Protein AF-0000000066101914 (afdb_homodimer)

pLDDT: mean 92.23, std 11.44, range [37.44, 98.88]

Structure (mmCIF, N/CA/C/O backbone):
data_AF-0000000066101914-model_v1
#
loop_
_entity.id
_entity.type
_entity.pdbx_description
1 polymer 'Aspartate carbamoyltransferase catalytic subunit'
#
loop_
_atom_site.group_PDB
_atom_site.id
_atom_site.type_symbol
_atom_site.label_atom_id
_atom_site.label_alt_id
_atom_site.label_comp_id
_atom_site.label_asym_id
_atom_site.label_entity_id
_atom_site.label_seq_id
_atom_site.pdbx_PDB_ins_code
_atom_site.Cartn_x
_atom_site.Cartn_y
_atom_site.Cartn_z
_atom_site.occupancy
_atom_site.B_iso_or_equiv
_atom_site.auth_seq_id
_atom_site.auth_comp_id
_atom_site.auth_asym_id
_atom_site.auth_atom_id
_atom_site.pdbx_PDB_model_num
ATOM 1 N N . MET A 1 1 ? 13.727 22.172 -11.461 1 53.06 1 MET A N 1
ATOM 2 C CA . MET A 1 1 ? 14.078 21.594 -10.16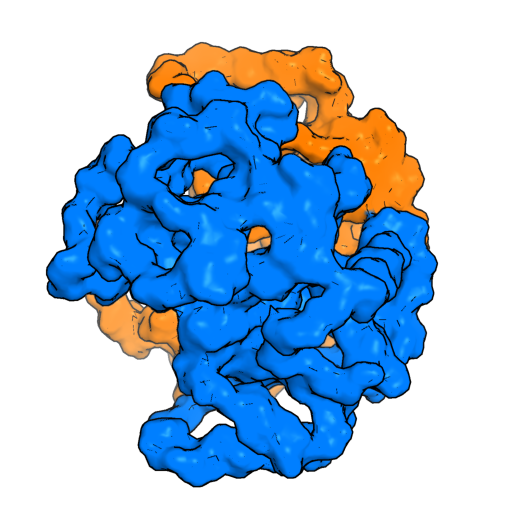4 1 53.06 1 MET A CA 1
ATOM 3 C C . MET A 1 1 ? 14.734 20.234 -10.328 1 53.06 1 MET A C 1
ATOM 5 O O . MET A 1 1 ? 14.188 19.359 -11 1 53.06 1 MET A O 1
ATOM 9 N N . ARG A 1 2 ? 16.062 20.125 -9.984 1 85.19 2 ARG A N 1
ATOM 10 C CA . ARG A 1 2 ? 16.75 18.891 -10.352 1 85.19 2 ARG A CA 1
ATOM 11 C C . ARG A 1 2 ? 16.609 17.828 -9.258 1 85.19 2 ARG A C 1
ATOM 13 O O . ARG A 1 2 ? 16.406 16.656 -9.547 1 85.19 2 ARG A O 1
ATOM 20 N N . HIS A 1 3 ? 16.562 18.375 -7.941 1 96.88 3 HIS A N 1
ATOM 21 C CA . HIS A 1 3 ? 16.438 17.453 -6.828 1 96.88 3 HIS A CA 1
ATOM 22 C C . HIS A 1 3 ? 15.258 17.828 -5.922 1 96.88 3 HIS A C 1
ATOM 24 O O . HIS A 1 3 ? 14.812 18.969 -5.93 1 96.88 3 HIS A O 1
ATOM 30 N N . LEU A 1 4 ? 14.672 16.922 -5.27 1 98.25 4 LEU A N 1
ATOM 31 C CA . LEU A 1 4 ? 13.805 17.156 -4.117 1 98.25 4 LEU A CA 1
ATOM 32 C C . LEU A 1 4 ? 14.414 16.562 -2.852 1 98.25 4 LEU A C 1
ATOM 34 O O . LEU A 1 4 ? 14.211 15.375 -2.555 1 98.25 4 LEU A O 1
ATOM 38 N N . LEU A 1 5 ? 15.07 17.391 -2.148 1 97.69 5 LEU A N 1
ATOM 39 C CA . LEU A 1 5 ? 15.836 16.922 -0.999 1 97.69 5 LEU A CA 1
ATOM 40 C C . LEU A 1 5 ? 15.117 17.25 0.305 1 97.69 5 LEU A C 1
ATOM 42 O O . LEU A 1 5 ? 15.344 16.594 1.328 1 97.69 5 LEU A O 1
ATOM 46 N N . GLY A 1 6 ? 14.297 18.234 0.291 1 96.88 6 GLY A N 1
ATOM 47 C CA . GLY A 1 6 ? 13.516 18.703 1.422 1 96.88 6 GLY A CA 1
ATOM 48 C C . GLY A 1 6 ? 12.484 19.75 1.037 1 96.88 6 GLY A C 1
ATOM 49 O O . GLY A 1 6 ? 12.438 20.188 -0.115 1 96.88 6 GLY A O 1
ATOM 50 N N . ILE A 1 7 ? 11.672 20.094 1.986 1 96.62 7 ILE A N 1
ATOM 51 C CA . ILE A 1 7 ? 10.625 21.062 1.719 1 96.62 7 ILE A CA 1
ATOM 52 C C . ILE A 1 7 ? 10.922 22.359 2.465 1 96.62 7 ILE A C 1
ATOM 54 O O . ILE A 1 7 ? 10.312 23.406 2.193 1 96.62 7 ILE A O 1
ATOM 58 N N . GLU A 1 8 ? 11.836 22.328 3.426 1 95.5 8 GLU A N 1
ATOM 59 C CA . GLU A 1 8 ? 12.195 23.516 4.188 1 95.5 8 GLU A CA 1
ATOM 60 C C . GLU A 1 8 ? 12.641 24.641 3.268 1 95.5 8 GLU A C 1
ATOM 62 O O . GLU A 1 8 ? 13.492 24.453 2.402 1 95.5 8 GLU A O 1
ATOM 67 N N . GLY A 1 9 ? 12.031 25.75 3.395 1 95.06 9 GLY A N 1
ATOM 68 C CA . GLY A 1 9 ? 12.438 26.922 2.637 1 95.06 9 GLY A CA 1
ATOM 69 C C . GLY A 1 9 ? 11.672 27.078 1.336 1 95.06 9 GLY A C 1
ATOM 70 O O . GLY A 1 9 ? 11.836 28.078 0.637 1 95.06 9 GLY A O 1
ATOM 71 N N . TRP A 1 10 ? 10.867 26.062 1.017 1 97.31 10 TRP A N 1
ATOM 72 C CA . TRP A 1 10 ? 10.07 26.219 -0.194 1 97.31 10 TRP A CA 1
ATOM 73 C C . TRP A 1 10 ? 9.055 27.344 -0.041 1 97.31 10 TRP A C 1
ATOM 75 O O . TRP A 1 10 ? 8.453 27.5 1.022 1 97.31 10 TRP A O 1
ATOM 85 N N . ARG A 1 11 ? 8.891 28.094 -1.118 1 97.62 11 ARG A N 1
ATOM 86 C CA . ARG A 1 11 ? 7.879 29.141 -1.157 1 97.62 11 ARG A CA 1
ATOM 87 C C . ARG A 1 11 ? 6.508 28.562 -1.497 1 97.62 11 ARG A C 1
ATOM 89 O O . ARG A 1 11 ? 6.406 27.516 -2.127 1 97.62 11 ARG A O 1
ATOM 96 N N . ARG A 1 12 ? 5.527 29.344 -1.066 1 98.06 12 ARG A N 1
ATOM 97 C CA . ARG A 1 12 ? 4.148 28.938 -1.314 1 98.06 12 ARG A CA 1
ATOM 98 C C . ARG A 1 12 ? 3.916 28.672 -2.797 1 98.06 12 ARG A C 1
ATOM 100 O O . ARG A 1 12 ? 3.305 27.656 -3.158 1 98.06 12 ARG A O 1
ATOM 107 N N . ASP A 1 13 ? 4.395 29.5 -3.662 1 97.94 13 ASP A N 1
ATOM 108 C CA . ASP A 1 13 ? 4.137 29.375 -5.094 1 97.94 13 ASP A CA 1
ATOM 109 C C . ASP A 1 13 ? 4.793 28.109 -5.656 1 97.94 13 ASP A C 1
ATOM 111 O O . ASP A 1 13 ? 4.258 27.484 -6.574 1 97.94 13 ASP A O 1
ATOM 115 N N . GLU A 1 14 ? 5.934 27.734 -5.168 1 97.38 14 GLU A N 1
ATOM 116 C CA . GLU A 1 14 ? 6.605 26.5 -5.582 1 97.38 14 GLU A CA 1
ATOM 117 C C . GLU A 1 14 ? 5.797 25.281 -5.191 1 97.38 14 GLU A C 1
ATOM 119 O O . GLU A 1 14 ? 5.617 24.359 -5.996 1 97.38 14 GLU A O 1
ATOM 124 N N . LEU A 1 15 ? 5.336 25.312 -3.957 1 98.38 15 LEU A N 1
ATOM 125 C CA . LEU A 1 15 ? 4.523 24.219 -3.457 1 98.38 15 LEU A CA 1
ATOM 126 C C . LEU A 1 15 ? 3.236 24.078 -4.266 1 98.38 15 LEU A C 1
ATOM 128 O O . LEU A 1 15 ? 2.895 22.984 -4.723 1 98.38 15 LEU A O 1
ATOM 132 N N . GLU A 1 16 ? 2.592 25.219 -4.461 1 98.25 16 GLU A N 1
ATOM 133 C CA . GLU A 1 16 ? 1.319 25.203 -5.176 1 98.25 16 GLU A CA 1
ATOM 134 C C . GLU A 1 16 ? 1.502 24.766 -6.621 1 98.25 16 GLU A C 1
ATOM 136 O O . GLU A 1 16 ? 0.658 24.047 -7.172 1 98.25 16 GLU A O 1
ATOM 141 N N . SER A 1 17 ? 2.58 25.156 -7.23 1 97.81 17 SER A N 1
ATOM 142 C CA . SER A 1 17 ? 2.855 24.75 -8.602 1 97.81 17 SER A CA 1
ATOM 143 C C . SER A 1 17 ? 2.986 23.234 -8.711 1 97.81 17 SER A C 1
ATOM 145 O O . SER A 1 17 ? 2.404 22.625 -9.609 1 97.81 17 SER A O 1
ATOM 147 N N . LEU A 1 18 ? 3.713 22.625 -7.816 1 98 18 LEU A N 1
ATOM 148 C CA . LEU A 1 18 ? 3.896 21.172 -7.828 1 98 18 LEU A CA 1
ATOM 149 C C . LEU A 1 18 ? 2.584 20.453 -7.52 1 98 18 LEU A C 1
ATOM 151 O O . LEU A 1 18 ? 2.25 19.469 -8.172 1 98 18 LEU A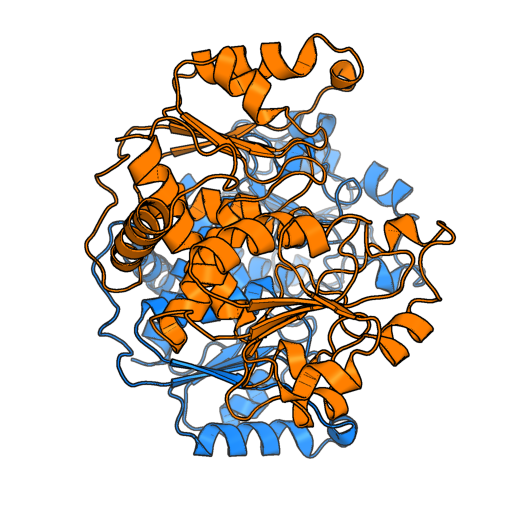 O 1
ATOM 155 N N . LEU A 1 19 ? 1.843 20.953 -6.531 1 98.38 19 LEU A N 1
ATOM 156 C CA . LEU A 1 19 ? 0.576 20.344 -6.148 1 98.38 19 LEU A CA 1
ATOM 157 C C . LEU A 1 19 ? -0.446 20.453 -7.273 1 98.38 19 LEU A C 1
ATOM 159 O O . LEU A 1 19 ? -1.253 19.547 -7.48 1 98.38 19 LEU A O 1
ATOM 163 N N . ASP A 1 20 ? -0.404 21.562 -8.008 1 97.75 20 ASP A N 1
ATOM 164 C CA . ASP A 1 20 ? -1.287 21.719 -9.164 1 97.75 20 ASP A CA 1
ATOM 165 C C . ASP A 1 20 ? -0.94 20.719 -10.258 1 97.75 20 ASP A C 1
ATOM 167 O O . ASP A 1 20 ? -1.831 20.188 -10.922 1 97.75 20 ASP A O 1
ATOM 171 N N . ARG A 1 21 ? 0.313 20.469 -10.438 1 97.31 21 ARG A N 1
ATOM 172 C CA . ARG A 1 21 ? 0.737 19.469 -11.398 1 97.31 21 ARG A CA 1
ATOM 173 C C . ARG A 1 21 ? 0.241 18.078 -11 1 97.31 21 ARG A C 1
ATOM 175 O O . ARG A 1 21 ? -0.096 17.266 -11.859 1 97.31 21 ARG A O 1
ATOM 182 N N . ALA A 1 22 ? 0.21 17.797 -9.711 1 98.5 22 ALA A N 1
ATOM 183 C CA . ALA A 1 22 ? -0.234 16.5 -9.203 1 98.5 22 ALA A CA 1
ATOM 184 C C . ALA A 1 22 ? -1.689 16.234 -9.586 1 98.5 22 ALA A C 1
ATOM 186 O O . ALA A 1 22 ? -2.088 15.078 -9.766 1 98.5 22 ALA A O 1
ATOM 187 N N . LYS A 1 23 ? -2.494 17.312 -9.781 1 97.12 23 LYS A N 1
ATOM 188 C CA . LYS A 1 23 ? -3.896 17.172 -10.164 1 97.12 23 LYS A CA 1
ATOM 189 C C . LYS A 1 23 ? -4.039 16.453 -11.5 1 97.12 23 LYS A C 1
ATOM 191 O O . LYS A 1 23 ? -4.961 15.664 -11.695 1 97.12 23 LYS A O 1
ATOM 196 N N . ALA A 1 24 ? -3.121 16.688 -12.336 1 95.81 24 ALA A N 1
ATOM 197 C CA . ALA A 1 24 ? -3.162 16.094 -13.664 1 95.81 24 ALA A CA 1
ATOM 198 C C . ALA A 1 24 ? -2.889 14.594 -13.609 1 95.81 24 ALA A C 1
ATOM 200 O O . ALA A 1 24 ? -3.146 13.867 -14.578 1 95.81 24 ALA A O 1
ATOM 201 N N . HIS A 1 25 ? -2.369 14.133 -12.492 1 97.5 25 HIS A N 1
ATOM 202 C CA . HIS A 1 25 ? -1.981 12.727 -12.383 1 97.5 25 HIS A CA 1
ATOM 203 C C . HIS A 1 25 ? -3.043 11.922 -11.648 1 97.5 25 HIS A C 1
ATOM 205 O O . HIS A 1 25 ? -2.844 10.734 -11.367 1 97.5 25 HIS A O 1
ATOM 211 N N . LEU A 1 26 ? -4.172 12.578 -11.328 1 96.56 26 LEU A N 1
ATOM 212 C CA . LEU A 1 26 ? -5.309 11.867 -10.75 1 96.56 26 LEU A CA 1
ATOM 213 C C . LEU A 1 26 ? -6.039 11.055 -11.812 1 96.56 26 LEU A C 1
ATOM 215 O O . LEU A 1 26 ? -5.875 11.297 -13.008 1 96.56 26 LEU A O 1
ATOM 219 N N . PRO A 1 27 ? -6.828 10.023 -11.359 1 93.06 27 PRO A N 1
ATOM 220 C CA . PRO A 1 27 ? -7.617 9.266 -12.336 1 93.06 27 PRO A CA 1
ATOM 221 C C . PRO A 1 27 ? -8.477 10.172 -13.219 1 93.06 27 PRO A C 1
ATOM 223 O O . PRO A 1 27 ? -9.086 11.125 -12.727 1 93.06 27 PRO A O 1
ATOM 226 N N . GLY A 1 28 ? -8.477 9.859 -14.484 1 91.94 28 GLY A N 1
ATOM 227 C CA . GLY A 1 28 ? -9.234 10.656 -15.438 1 91.94 28 GLY A CA 1
ATOM 228 C C . GLY A 1 28 ? -8.406 11.734 -16.109 1 91.94 28 GLY A C 1
ATOM 229 O O . GLY A 1 28 ? -8.883 12.422 -17.016 1 91.94 28 GLY A O 1
ATOM 230 N N . GLY A 1 29 ? -7.148 11.93 -15.609 1 93.62 29 GLY A N 1
ATOM 231 C CA . GLY A 1 29 ? -6.223 12.852 -16.25 1 93.62 29 GLY A CA 1
ATOM 232 C C . GLY A 1 29 ? -5.652 12.312 -17.547 1 93.62 29 GLY A C 1
ATOM 233 O O . GLY A 1 29 ? -6.004 11.211 -17.984 1 93.62 29 GLY A O 1
ATOM 234 N N . PRO A 1 30 ? -4.84 13.141 -18.188 1 94.56 30 PRO A N 1
ATOM 235 C CA . PRO A 1 30 ? -4.25 12.695 -19.453 1 94.56 30 PRO A CA 1
ATOM 236 C C . PRO A 1 30 ? -3.26 11.547 -19.266 1 94.56 30 PRO A C 1
ATOM 238 O O . PRO A 1 30 ? -2.721 11.359 -18.172 1 94.56 30 PRO A O 1
ATOM 241 N N . ASP A 1 31 ? -3.129 10.773 -20.328 1 94.88 31 ASP A N 1
ATOM 242 C CA . ASP A 1 31 ? -2.078 9.758 -20.312 1 94.88 31 ASP A CA 1
ATOM 243 C C . ASP A 1 31 ? -0.696 10.398 -20.234 1 94.88 31 ASP A C 1
ATOM 245 O O . ASP A 1 31 ? -0.361 11.273 -21.031 1 94.88 31 ASP A O 1
ATOM 249 N N . THR A 1 32 ? 0.081 9.992 -19.234 1 96.25 32 THR A N 1
ATOM 250 C CA . THR A 1 32 ? 1.388 10.602 -19.031 1 96.25 32 THR A CA 1
ATOM 251 C C . THR A 1 32 ? 2.5 9.57 -19.156 1 96.25 32 THR A C 1
ATOM 253 O O . THR A 1 32 ? 3.635 9.812 -18.75 1 96.25 32 THR A O 1
ATOM 256 N N . THR A 1 33 ? 2.248 8.328 -19.734 1 96.56 33 THR A N 1
ATOM 257 C CA . THR A 1 33 ? 3.213 7.238 -19.812 1 96.56 33 THR A CA 1
ATOM 258 C C . THR A 1 33 ? 4.359 7.586 -20.75 1 96.56 33 THR A C 1
ATOM 260 O O . THR A 1 33 ? 5.41 6.945 -20.734 1 96.56 33 THR A O 1
ATOM 263 N N . HIS A 1 34 ? 4.117 8.586 -21.578 1 97.38 34 HIS A N 1
ATOM 264 C CA . HIS A 1 34 ? 5.152 8.977 -22.531 1 97.38 34 HIS A CA 1
ATOM 265 C C . HIS A 1 34 ? 6.25 9.789 -21.859 1 97.38 34 HIS A C 1
ATOM 267 O O . HIS A 1 34 ? 7.355 9.914 -22.391 1 97.38 34 HIS A O 1
ATOM 273 N N . LEU A 1 35 ? 6.027 10.375 -20.688 1 97.5 35 LEU A N 1
ATOM 274 C CA . LEU A 1 35 ? 6.914 11.344 -20.047 1 97.5 35 LEU A CA 1
ATOM 275 C C . LEU A 1 35 ? 8.25 10.703 -19.688 1 97.5 35 LEU A C 1
ATOM 277 O O . LEU A 1 35 ? 9.297 11.336 -19.797 1 97.5 35 LEU A O 1
ATOM 281 N N . LEU A 1 36 ? 8.219 9.406 -19.25 1 98.06 36 LEU A N 1
ATOM 282 C CA . LEU A 1 36 ? 9.453 8.734 -18.859 1 98.06 36 LEU A CA 1
ATOM 283 C C . LEU A 1 36 ? 9.602 7.402 -19.594 1 98.06 36 LEU A C 1
ATOM 285 O O . LEU A 1 36 ? 10.211 6.469 -19.062 1 98.06 36 LEU A O 1
ATOM 289 N N . ARG A 1 37 ? 8.953 7.293 -20.75 1 97.31 37 ARG A N 1
ATOM 290 C CA . ARG A 1 37 ? 9.086 6.09 -21.562 1 97.31 37 ARG A CA 1
ATOM 291 C C . ARG A 1 37 ? 10.547 5.832 -21.922 1 97.31 37 ARG A C 1
ATOM 293 O O . ARG A 1 37 ? 11.234 6.734 -22.406 1 97.31 37 ARG A O 1
ATOM 300 N N . GLY A 1 38 ? 10.992 4.613 -21.672 1 96.56 38 GLY A N 1
ATOM 301 C CA . GLY A 1 38 ? 12.359 4.234 -22 1 96.56 38 GLY A CA 1
ATOM 302 C C . GLY A 1 38 ? 13.375 4.699 -20.984 1 96.56 38 GLY A C 1
ATOM 303 O O . GLY A 1 38 ? 14.578 4.477 -21.141 1 96.56 38 GLY A O 1
ATOM 304 N N . LYS A 1 39 ? 12.938 5.383 -19.906 1 97.69 39 LYS A N 1
ATOM 305 C CA . LYS A 1 39 ? 13.836 5.863 -18.859 1 97.69 39 LYS A CA 1
ATOM 306 C C . LYS A 1 39 ? 13.789 4.949 -17.641 1 97.69 39 LYS A C 1
ATOM 308 O O . LYS A 1 39 ? 12.906 4.102 -17.516 1 97.69 39 LYS A O 1
ATOM 313 N N . VAL A 1 40 ? 14.805 5.133 -16.781 1 96.81 40 VAL A N 1
ATOM 314 C CA . VAL A 1 40 ? 14.914 4.285 -15.609 1 96.81 40 VAL A CA 1
ATOM 315 C C . VAL A 1 40 ? 14.867 5.145 -14.344 1 96.81 40 VAL A C 1
ATOM 317 O O . VAL A 1 40 ? 15.508 6.195 -14.281 1 96.81 40 VAL A O 1
ATOM 320 N N . VAL A 1 41 ? 14.047 4.77 -13.422 1 97.19 41 VAL A N 1
ATOM 321 C CA . VAL A 1 41 ? 14.047 5.32 -12.07 1 97.19 41 VAL A CA 1
ATOM 322 C C . VAL A 1 41 ? 14.609 4.293 -11.094 1 97.19 41 VAL A C 1
ATOM 324 O O . VAL A 1 41 ? 14.188 3.137 -11.086 1 97.19 41 VAL A O 1
ATOM 327 N N . ALA A 1 42 ? 15.594 4.723 -10.281 1 95.56 42 ALA A N 1
ATOM 328 C CA . ALA A 1 42 ? 16.219 3.812 -9.328 1 95.56 42 ALA A CA 1
ATOM 329 C C . ALA A 1 42 ? 15.688 4.043 -7.914 1 95.56 42 ALA A C 1
ATOM 331 O O . ALA A 1 42 ? 15.75 5.16 -7.395 1 95.56 42 ALA A O 1
ATOM 332 N N . ASN A 1 43 ? 15.18 3.012 -7.367 1 93.56 43 ASN A N 1
ATOM 333 C CA . ASN A 1 43 ? 14.82 3.018 -5.953 1 93.56 43 ASN A CA 1
ATOM 334 C C . ASN A 1 43 ? 15.961 2.51 -5.082 1 93.56 43 ASN A C 1
ATOM 336 O O . ASN A 1 43 ? 16.375 1.357 -5.207 1 93.56 43 ASN A O 1
ATOM 340 N N . LEU A 1 44 ? 16.438 3.369 -4.234 1 91.62 44 LEU A N 1
ATOM 341 C CA . LEU A 1 44 ? 17.531 3.043 -3.33 1 91.62 44 LEU A CA 1
ATOM 342 C C . LEU A 1 44 ? 17.109 3.186 -1.876 1 91.62 44 LEU A C 1
ATOM 344 O O . LEU A 1 44 ? 17.25 4.254 -1.279 1 91.62 44 LEU A O 1
ATOM 348 N N . PHE A 1 45 ? 16.578 2.121 -1.291 1 90.69 45 PHE A N 1
ATOM 349 C CA . PHE A 1 45 ? 16.047 2.143 0.067 1 90.69 45 PHE A CA 1
ATOM 350 C C . PHE A 1 45 ? 16.953 1.353 1.011 1 90.69 45 PHE A C 1
ATOM 352 O O . PHE A 1 45 ? 17 0.123 0.945 1 90.69 45 PHE A O 1
ATOM 359 N N . PHE A 1 46 ? 17.594 2.111 1.958 1 87.06 46 PHE A N 1
ATOM 360 C CA . PHE A 1 46 ? 18.5 1.484 2.922 1 87.06 46 PHE A CA 1
ATOM 361 C C . PHE A 1 46 ? 17.75 1.102 4.191 1 87.06 46 PHE A C 1
ATOM 363 O O . PHE A 1 46 ? 18.312 0.465 5.086 1 87.06 46 PHE A O 1
ATOM 370 N N . GLU A 1 47 ? 16.531 1.521 4.258 1 85.25 47 GLU A N 1
ATOM 371 C CA . GLU A 1 47 ? 15.648 1.132 5.348 1 85.25 47 GLU A CA 1
ATOM 372 C C . GLU A 1 47 ? 14.281 0.697 4.816 1 85.25 47 GLU A C 1
ATOM 374 O O . GLU A 1 47 ? 13.914 1.031 3.689 1 85.25 47 GLU A O 1
ATOM 379 N N . ASP A 1 48 ? 13.625 -0.013 5.664 1 80.25 48 ASP A N 1
ATOM 380 C CA . ASP A 1 48 ? 12.344 -0.578 5.262 1 80.25 48 ASP A CA 1
ATOM 381 C C . ASP A 1 48 ? 11.281 0.514 5.105 1 80.25 48 ASP A C 1
ATOM 383 O O . ASP A 1 48 ? 11.141 1.374 5.977 1 80.25 48 ASP A O 1
ATOM 387 N N . SER A 1 49 ? 10.609 0.536 3.951 1 87.56 49 SER A N 1
ATOM 388 C CA . SER A 1 49 ? 9.445 1.361 3.648 1 87.56 49 SER A CA 1
ATOM 389 C C . SER A 1 49 ? 8.672 0.809 2.459 1 87.56 49 SER A C 1
ATOM 391 O O . SER A 1 49 ? 8.789 1.318 1.342 1 87.56 49 SER A O 1
ATOM 393 N N . THR A 1 50 ? 7.863 -0.039 2.736 1 83.88 50 THR A N 1
ATOM 394 C CA . THR A 1 50 ? 7.137 -0.712 1.665 1 83.88 50 THR A CA 1
ATOM 395 C C . THR A 1 50 ? 6.145 0.239 1.001 1 83.88 50 THR A C 1
ATOM 397 O O . THR A 1 50 ? 6.098 0.334 -0.228 1 83.88 50 THR A O 1
ATOM 400 N N . ARG A 1 51 ? 5.453 0.993 1.79 1 88.44 51 ARG A N 1
ATOM 401 C CA . ARG A 1 51 ? 4.426 1.889 1.266 1 88.44 51 ARG A CA 1
ATOM 402 C C . ARG A 1 51 ? 5.039 2.957 0.365 1 88.44 51 ARG A C 1
ATOM 404 O O . ARG A 1 51 ? 4.551 3.197 -0.741 1 88.44 51 ARG A O 1
ATOM 411 N N . THR A 1 52 ? 6.137 3.594 0.852 1 95.31 52 THR A N 1
ATOM 412 C CA . THR A 1 52 ? 6.785 4.648 0.078 1 95.31 52 THR A CA 1
ATOM 413 C C . THR A 1 52 ? 7.41 4.078 -1.193 1 95.31 52 THR A C 1
ATOM 415 O O . THR A 1 52 ? 7.23 4.633 -2.279 1 95.31 52 THR A O 1
ATOM 418 N N . ARG A 1 53 ? 8.07 2.963 -1.053 1 94.12 53 ARG A N 1
ATOM 419 C CA . ARG A 1 53 ? 8.719 2.311 -2.188 1 94.12 53 ARG A CA 1
ATOM 420 C C . ARG A 1 53 ? 7.691 1.919 -3.248 1 94.12 53 ARG A C 1
ATOM 422 O O . ARG A 1 53 ? 7.895 2.178 -4.438 1 94.12 53 ARG A O 1
ATOM 429 N N . THR A 1 54 ? 6.629 1.353 -2.777 1 94.19 54 THR A N 1
ATOM 430 C CA . THR A 1 54 ? 5.562 0.928 -3.682 1 94.19 54 THR A CA 1
ATOM 431 C C . THR A 1 54 ? 4.938 2.131 -4.383 1 94.19 54 THR A C 1
ATOM 433 O O . THR A 1 54 ? 4.66 2.082 -5.582 1 94.19 54 THR A O 1
ATOM 436 N N . SER A 1 55 ? 4.711 3.121 -3.658 1 96.94 55 SER A N 1
ATOM 437 C CA . SER A 1 55 ? 4.098 4.324 -4.211 1 96.94 55 SER A CA 1
ATOM 438 C C . SER A 1 55 ? 4.973 4.949 -5.289 1 96.94 55 SER A C 1
ATOM 440 O O . SER A 1 55 ? 4.484 5.328 -6.355 1 96.94 55 SER A O 1
ATOM 442 N N . PHE A 1 56 ? 6.289 5.012 -5.055 1 97.94 56 PHE A N 1
ATOM 443 C CA . PHE A 1 56 ? 7.199 5.555 -6.059 1 97.94 56 PHE A CA 1
ATOM 444 C C . PHE A 1 56 ? 7.305 4.613 -7.254 1 97.94 56 PHE A C 1
ATOM 446 O O . PHE A 1 56 ? 7.449 5.062 -8.391 1 97.94 56 PHE A O 1
ATOM 453 N N . HIS A 1 57 ? 7.285 3.283 -6.977 1 96.75 57 HIS A N 1
ATOM 454 C CA . HIS A 1 57 ? 7.266 2.303 -8.055 1 96.75 57 HIS A CA 1
ATOM 455 C C . HIS A 1 57 ? 6.066 2.521 -8.977 1 96.75 57 HIS A C 1
ATOM 457 O O . HIS A 1 57 ? 6.227 2.617 -10.195 1 96.75 57 HIS A O 1
ATOM 463 N N . MET A 1 58 ? 4.938 2.68 -8.391 1 97.31 58 MET A N 1
ATOM 464 C CA . MET A 1 58 ? 3.711 2.875 -9.164 1 97.31 58 MET A CA 1
ATOM 465 C C . MET A 1 58 ? 3.744 4.207 -9.906 1 97.31 58 MET A C 1
ATOM 467 O O . MET A 1 58 ? 3.289 4.297 -11.047 1 97.31 58 MET A O 1
ATOM 471 N N . ALA A 1 59 ? 4.246 5.23 -9.203 1 98.44 59 ALA A N 1
ATOM 472 C CA . ALA A 1 59 ? 4.371 6.539 -9.844 1 98.44 59 ALA A CA 1
ATOM 473 C C . ALA A 1 59 ? 5.258 6.465 -11.086 1 98.44 59 ALA A C 1
ATOM 475 O O . ALA A 1 59 ? 4.887 6.961 -12.148 1 98.44 59 ALA A O 1
ATOM 476 N N . ALA A 1 60 ? 6.426 5.805 -10.969 1 98.31 60 ALA A N 1
ATOM 477 C CA . ALA A 1 60 ? 7.367 5.684 -12.078 1 98.31 60 ALA A CA 1
ATOM 478 C C . ALA A 1 60 ? 6.75 4.902 -13.234 1 98.31 60 ALA A C 1
ATOM 480 O O . ALA A 1 60 ? 6.84 5.324 -14.391 1 98.31 60 ALA A O 1
ATOM 481 N N . LYS A 1 61 ? 6.086 3.811 -12.898 1 97.25 61 LYS A N 1
ATOM 482 C CA . LYS A 1 61 ? 5.438 3.004 -13.93 1 97.25 61 LYS A CA 1
ATOM 483 C C . LYS A 1 61 ? 4.332 3.793 -14.625 1 97.25 61 LYS A C 1
ATOM 485 O O . LYS A 1 61 ? 4.16 3.688 -15.844 1 97.25 61 LYS A O 1
ATOM 490 N N . GLY A 1 62 ? 3.652 4.602 -13.859 1 97.12 62 GLY A N 1
ATOM 491 C CA . GLY A 1 62 ? 2.59 5.43 -14.406 1 97.12 62 GLY A CA 1
ATOM 492 C C . GLY A 1 62 ? 3.094 6.473 -15.391 1 97.12 62 GLY A C 1
ATOM 493 O O . GLY A 1 62 ? 2.33 6.969 -16.219 1 97.12 62 GLY A O 1
ATOM 494 N N . LEU A 1 63 ? 4.34 6.793 -15.273 1 98.31 63 LEU A N 1
ATOM 495 C CA . LEU A 1 63 ? 4.949 7.762 -16.172 1 98.31 63 LEU A CA 1
ATOM 496 C C . LEU A 1 63 ? 5.664 7.055 -17.328 1 98.31 63 LEU A C 1
ATOM 498 O O . LEU A 1 63 ? 6.277 7.703 -18.172 1 98.31 63 LEU A O 1
ATOM 502 N N . GLY A 1 64 ? 5.621 5.723 -17.281 1 97.44 64 GLY A N 1
ATOM 503 C CA . GLY A 1 64 ? 6.168 4.934 -18.375 1 97.44 64 GLY A CA 1
ATOM 504 C C . GLY A 1 64 ? 7.594 4.48 -18.141 1 97.44 64 GLY A C 1
ATOM 505 O O . GLY A 1 64 ? 8.227 3.896 -19.016 1 97.44 64 GLY A O 1
ATOM 506 N N . ALA A 1 65 ? 8.133 4.656 -16.938 1 97.88 65 ALA A N 1
ATOM 507 C CA . ALA A 1 65 ? 9.523 4.328 -16.641 1 97.88 65 ALA A CA 1
ATOM 508 C C . ALA A 1 65 ? 9.672 2.863 -16.25 1 97.88 65 ALA A C 1
ATOM 510 O O . ALA A 1 65 ? 8.703 2.236 -15.797 1 97.88 65 ALA A O 1
ATOM 511 N N . SER A 1 66 ? 10.859 2.328 -16.453 1 95.5 66 SER A N 1
ATOM 512 C CA . SER A 1 66 ? 11.273 1.118 -15.75 1 95.5 66 SER A CA 1
ATOM 513 C C . SER A 1 66 ? 11.836 1.444 -14.367 1 95.5 66 SER A C 1
ATOM 515 O O . SER A 1 66 ? 12.398 2.523 -14.164 1 95.5 66 SER A O 1
ATOM 517 N N . VAL A 1 67 ? 11.648 0.512 -13.469 1 95.12 67 VAL A N 1
ATOM 518 C CA . VAL A 1 67 ? 12.117 0.751 -12.109 1 95.12 67 VAL A CA 1
ATOM 519 C C . VAL A 1 67 ? 13.156 -0.298 -11.727 1 95.12 67 VAL A C 1
ATOM 521 O O . VAL A 1 67 ? 12.938 -1.497 -11.914 1 95.12 67 VAL A O 1
ATOM 524 N N . LEU A 1 68 ? 14.266 0.222 -11.242 1 91.56 68 LEU A N 1
ATOM 525 C CA . LEU A 1 68 ? 15.281 -0.666 -10.688 1 91.56 68 LEU A CA 1
ATOM 526 C C . LEU A 1 68 ? 15.375 -0.509 -9.18 1 91.56 68 LEU A C 1
ATOM 528 O O . LEU A 1 68 ? 15.539 0.604 -8.672 1 91.56 68 LEU A O 1
ATOM 532 N N . ASN A 1 69 ? 15.203 -1.583 -8.516 1 86.94 69 ASN A N 1
ATOM 533 C CA . ASN A 1 69 ? 15.305 -1.588 -7.062 1 86.94 69 ASN A CA 1
ATOM 534 C C . ASN A 1 69 ? 16.688 -2.07 -6.605 1 86.94 69 ASN A C 1
ATOM 536 O O . ASN A 1 69 ? 17.141 -3.143 -7.008 1 86.94 69 ASN A O 1
ATOM 540 N N . TRP A 1 70 ? 17.266 -1.22 -5.809 1 81.12 70 TRP A N 1
ATOM 541 C CA . TRP A 1 70 ? 18.594 -1.569 -5.305 1 81.12 70 TRP A CA 1
ATOM 542 C C . TRP A 1 70 ? 18.547 -1.826 -3.803 1 81.12 70 TRP A C 1
ATOM 544 O O . TRP A 1 70 ? 17.938 -1.064 -3.053 1 81.12 70 TRP A O 1
ATOM 554 N N . THR A 1 71 ? 18.828 -3.031 -3.484 1 68.06 71 THR A N 1
ATOM 555 C CA . THR A 1 71 ? 18.875 -3.359 -2.064 1 68.06 71 THR A CA 1
ATOM 556 C C . THR A 1 71 ? 20.312 -3.512 -1.582 1 68.06 71 THR A C 1
ATOM 558 O O . THR A 1 71 ? 21.203 -3.828 -2.369 1 68.06 71 THR A O 1
ATOM 561 N N . HIS A 1 72 ? 20.516 -2.939 -0.43 1 60.19 72 HIS A N 1
ATOM 562 C CA . HIS A 1 72 ? 21.844 -3.109 0.145 1 60.19 72 HIS A CA 1
ATOM 563 C C . HIS A 1 72 ? 22.047 -4.531 0.659 1 60.19 72 HIS A C 1
ATOM 565 O O . HIS A 1 72 ? 21.266 -5.02 1.469 1 60.19 72 HIS A O 1
ATOM 571 N N . THR A 1 73 ? 22.297 -5.414 -0.146 1 50.81 73 THR A N 1
ATOM 572 C CA . THR A 1 73 ? 22.547 -6.762 0.36 1 50.81 73 THR A CA 1
ATOM 573 C C . THR A 1 73 ? 23.672 -6.754 1.394 1 50.81 73 THR A C 1
ATOM 575 O O . THR A 1 73 ? 23.719 -7.621 2.268 1 50.81 73 THR A O 1
ATOM 578 N N . GLY A 1 74 ? 24.938 -6.215 1.128 1 45.16 74 GLY A N 1
ATOM 579 C CA . GLY A 1 74 ? 26.172 -6.605 1.794 1 45.16 74 GLY A CA 1
ATOM 580 C C . GLY A 1 74 ? 26.297 -6.035 3.195 1 45.16 74 GLY A C 1
ATOM 581 O O . GLY A 1 74 ? 25.656 -5.039 3.527 1 45.16 74 GLY A O 1
ATOM 582 N N . SER A 1 75 ? 26.625 -6.828 4.359 1 39.88 75 SER A N 1
ATOM 583 C CA . SER A 1 75 ? 27.297 -6.535 5.625 1 39.88 75 SER A CA 1
ATOM 584 C C . SER A 1 75 ? 28.078 -5.23 5.543 1 39.88 75 SER A C 1
ATOM 586 O O . SER A 1 75 ? 28.578 -4.742 6.555 1 39.88 75 SER A O 1
ATOM 588 N N . SER A 1 76 ? 28.562 -4.855 4.406 1 37.62 76 SER A N 1
ATOM 589 C CA . SER A 1 76 ? 29.625 -3.861 4.305 1 37.62 76 SER A CA 1
ATOM 590 C C . SER A 1 76 ? 29.078 -2.447 4.457 1 37.62 76 SER A C 1
ATOM 592 O O . SER A 1 76 ? 29.828 -1.473 4.387 1 37.62 76 SER A O 1
ATOM 594 N N . VAL A 1 77 ? 27.875 -2.092 4.379 1 44.28 77 VAL A N 1
ATOM 595 C CA . VAL A 1 77 ? 27.578 -0.692 4.672 1 44.28 77 VAL A CA 1
ATOM 596 C C . VAL A 1 77 ? 27.969 -0.374 6.113 1 44.28 77 VAL A C 1
ATOM 598 O O . VAL A 1 77 ? 27.812 0.762 6.566 1 44.28 77 VAL A O 1
ATOM 601 N N . SER A 1 78 ? 28.094 -1.149 6.988 1 41.75 78 SER A N 1
ATOM 602 C CA . SER A 1 78 ? 28.766 -0.64 8.18 1 41.75 78 SER A CA 1
ATOM 603 C C . SER A 1 78 ? 29.984 0.21 7.801 1 41.75 78 SER A C 1
ATOM 605 O O . SER A 1 78 ? 30.531 0.917 8.648 1 41.75 78 SER A O 1
ATOM 607 N N . LYS A 1 79 ? 30.891 -0.182 6.758 1 38.75 79 LYS A N 1
ATOM 608 C CA . LYS A 1 79 ? 32.031 0.73 6.594 1 38.75 79 LYS A CA 1
ATOM 609 C C . LYS A 1 79 ? 31.656 1.902 5.688 1 38.75 79 LYS A C 1
ATOM 611 O O . LYS A 1 79 ? 30.875 1.744 4.746 1 38.75 79 LYS A O 1
ATOM 616 N N . GLY A 1 80 ? 31.516 3.164 5.977 1 43.69 80 GLY A N 1
ATOM 617 C CA . GLY A 1 80 ? 31.469 4.5 5.402 1 43.69 80 GLY A CA 1
ATOM 618 C C . GLY A 1 80 ? 31.5 4.5 3.885 1 43.69 80 GLY A C 1
ATOM 619 O O . GLY A 1 80 ? 31.078 5.465 3.248 1 43.69 80 GLY A O 1
ATOM 620 N N . GLU A 1 81 ? 32.469 3.982 3.17 1 51.56 81 GLU A N 1
ATOM 621 C CA . GLU A 1 81 ? 32.719 4.164 1.747 1 51.56 81 GLU A CA 1
ATOM 622 C C . GLU A 1 81 ? 31.547 3.73 0.894 1 51.56 81 GLU A C 1
ATOM 624 O O . GLU A 1 81 ? 31.562 3.879 -0.33 1 51.56 81 GLU A O 1
ATOM 629 N N . THR A 1 82 ? 30.344 3.24 1.45 1 72.44 82 THR A N 1
ATOM 630 C CA . THR A 1 82 ? 29.344 2.314 0.926 1 72.44 82 THR A CA 1
ATOM 631 C C . THR A 1 82 ? 28.203 3.074 0.268 1 72.44 82 THR A C 1
ATOM 633 O O . THR A 1 82 ? 27.812 2.764 -0.859 1 72.44 82 THR A O 1
ATOM 636 N N . LEU A 1 83 ? 27.828 4.242 0.662 1 81.44 83 LEU A N 1
ATOM 637 C CA . LEU A 1 83 ? 26.688 4.938 0.082 1 81.44 83 LEU A CA 1
ATOM 638 C C . LEU A 1 83 ? 27.047 5.566 -1.258 1 81.44 83 LEU A C 1
ATOM 640 O O . LEU A 1 83 ? 26.359 5.352 -2.26 1 81.44 83 LEU A O 1
ATOM 644 N N . LEU A 1 84 ? 28.156 6.258 -1.297 1 85.44 84 LEU A N 1
ATOM 645 C CA . LEU A 1 84 ? 28.578 6.961 -2.504 1 85.44 84 LEU A CA 1
ATOM 646 C C . LEU A 1 84 ? 28.969 5.977 -3.6 1 85.44 84 LEU A C 1
ATOM 648 O O . LEU A 1 84 ? 28.688 6.203 -4.777 1 85.44 84 LEU A O 1
ATOM 652 N N . ASP A 1 85 ? 29.656 4.922 -3.174 1 83.75 85 ASP A N 1
ATOM 653 C CA . ASP A 1 85 ? 30 3.893 -4.148 1 83.75 85 ASP A CA 1
ATOM 654 C C . ASP A 1 85 ? 28.75 3.277 -4.77 1 83.75 85 ASP A C 1
ATOM 656 O O . ASP A 1 85 ? 28.688 3.068 -5.98 1 83.75 85 ASP A O 1
ATOM 660 N N . THR A 1 86 ? 27.812 3.08 -3.93 1 84.94 86 THR A N 1
ATOM 661 C CA . THR A 1 86 ? 26.547 2.529 -4.406 1 84.94 86 THR A CA 1
ATOM 662 C C . THR A 1 86 ? 25.844 3.508 -5.352 1 84.94 86 THR A C 1
ATOM 664 O O . THR A 1 86 ? 25.391 3.119 -6.43 1 84.94 86 THR A O 1
ATOM 667 N N . ALA A 1 87 ? 25.828 4.734 -4.973 1 85.94 87 ALA A N 1
ATOM 668 C CA . ALA A 1 87 ? 25.172 5.758 -5.777 1 85.94 87 ALA A CA 1
ATOM 669 C C . ALA A 1 87 ? 25.844 5.902 -7.141 1 85.94 87 ALA A C 1
ATOM 671 O O . ALA A 1 87 ? 25.156 6.047 -8.164 1 85.94 87 ALA A O 1
ATOM 672 N N . ARG A 1 88 ? 27.156 5.828 -7.133 1 85.81 88 ARG A N 1
ATOM 673 C CA . ARG A 1 88 ? 27.891 5.945 -8.383 1 85.81 88 ARG A CA 1
ATOM 674 C C . ARG A 1 88 ? 27.641 4.746 -9.289 1 85.81 88 ARG A C 1
ATOM 676 O O . ARG A 1 88 ? 27.5 4.895 -10.508 1 85.81 88 ARG A O 1
ATOM 683 N N . ASN A 1 89 ? 27.609 3.615 -8.688 1 86.56 89 ASN A N 1
ATOM 684 C CA . ASN A 1 89 ? 27.266 2.412 -9.438 1 86.56 89 ASN A CA 1
ATOM 685 C C . ASN A 1 89 ? 25.891 2.508 -10.07 1 86.56 89 ASN A C 1
ATOM 687 O O . ASN A 1 89 ? 25.688 2.131 -11.227 1 86.56 89 ASN A O 1
ATOM 691 N N . ILE A 1 90 ? 25.031 3.016 -9.328 1 87.25 90 ILE A N 1
ATOM 692 C CA . ILE A 1 90 ? 23.672 3.176 -9.82 1 87.25 90 ILE A CA 1
ATOM 693 C C . ILE A 1 90 ? 23.641 4.203 -10.945 1 87.25 90 ILE A C 1
ATOM 695 O O . ILE A 1 90 ? 23 3.98 -11.977 1 87.25 90 ILE A O 1
ATOM 699 N N . GLU A 1 91 ? 24.297 5.23 -10.727 1 88.69 91 GLU A N 1
ATOM 700 C CA . GLU A 1 91 ? 24.328 6.273 -11.742 1 88.69 91 GLU A CA 1
ATOM 701 C C . GLU A 1 91 ? 24.875 5.73 -13.062 1 88.69 91 GLU A C 1
ATOM 703 O O . GLU A 1 91 ? 24.422 6.133 -14.141 1 88.69 91 GLU A O 1
ATOM 708 N N . ALA A 1 92 ? 25.797 4.816 -12.969 1 89.56 92 ALA A N 1
ATOM 709 C CA . ALA A 1 92 ? 26.406 4.227 -14.148 1 89.56 92 ALA A CA 1
ATOM 710 C C . ALA A 1 92 ? 25.391 3.455 -14.984 1 89.56 92 ALA A C 1
ATOM 712 O O . ALA A 1 92 ? 25.578 3.24 -16.172 1 89.56 92 ALA A O 1
ATOM 713 N N . THR A 1 93 ? 24.281 3.074 -14.328 1 89.19 93 THR A N 1
ATOM 714 C CA . THR A 1 93 ? 23.234 2.352 -15.047 1 89.19 93 THR A CA 1
ATOM 715 C C . THR A 1 93 ? 22.328 3.32 -15.805 1 89.19 93 THR A C 1
ATOM 717 O O . THR A 1 93 ? 21.469 2.898 -16.578 1 89.19 93 THR A O 1
ATOM 720 N N . GLY A 1 94 ? 22.406 4.66 -15.531 1 93.06 94 GLY A N 1
ATOM 721 C CA . GLY A 1 94 ? 21.828 5.695 -16.375 1 93.06 94 GLY A CA 1
ATOM 722 C C . GLY A 1 94 ? 20.422 6.098 -15.93 1 93.06 94 GLY A C 1
ATOM 723 O O . GLY A 1 94 ? 19.594 6.457 -16.766 1 93.06 94 GLY A O 1
ATOM 724 N N . PRO A 1 95 ? 20.094 6 -14.656 1 96.19 95 PRO A N 1
ATOM 725 C CA . PRO A 1 95 ? 18.766 6.445 -14.25 1 96.19 95 PRO A CA 1
ATOM 726 C C . PRO A 1 95 ? 18.578 7.957 -14.383 1 96.19 95 PRO A C 1
ATOM 728 O O . PRO A 1 95 ? 19.547 8.703 -14.297 1 96.19 95 PRO A O 1
ATOM 731 N N . VAL A 1 96 ? 17.297 8.344 -14.617 1 97.38 96 VAL A N 1
ATOM 732 C CA . VAL A 1 96 ? 17 9.766 -14.68 1 97.38 96 VAL A CA 1
ATOM 733 C C . VAL A 1 96 ? 16.734 10.305 -13.273 1 97.38 96 VAL A C 1
ATOM 735 O O . VAL A 1 96 ? 16.781 11.516 -13.047 1 97.38 96 VAL A O 1
ATOM 738 N N . ALA A 1 97 ? 16.484 9.383 -12.336 1 97.81 97 ALA A N 1
ATOM 739 C CA . ALA A 1 97 ? 16.25 9.773 -10.945 1 97.81 97 ALA A CA 1
ATOM 740 C C . ALA A 1 97 ? 16.609 8.641 -9.992 1 97.81 97 ALA A C 1
ATOM 742 O O . ALA A 1 97 ? 16.422 7.465 -10.312 1 97.81 97 ALA A O 1
ATOM 743 N N . ILE A 1 98 ? 17.109 9.047 -8.836 1 96.44 98 ILE A N 1
ATOM 744 C CA . ILE A 1 98 ? 17.312 8.156 -7.695 1 96.44 98 ILE A CA 1
ATOM 745 C C . ILE A 1 98 ? 16.359 8.547 -6.559 1 96.44 98 ILE A C 1
ATOM 747 O O . ILE A 1 98 ? 16.406 9.68 -6.07 1 96.44 98 ILE A O 1
ATOM 751 N N . VAL A 1 99 ? 15.484 7.672 -6.234 1 97.25 99 VAL A N 1
ATOM 752 C CA . VAL A 1 99 ? 14.656 7.82 -5.047 1 97.25 99 VAL A CA 1
ATOM 753 C C . VAL A 1 99 ? 15.305 7.102 -3.867 1 97.25 99 VAL A C 1
ATOM 755 O O . VAL A 1 99 ? 15.531 5.891 -3.92 1 97.25 99 VAL A O 1
ATOM 758 N N . MET A 1 100 ? 15.539 7.848 -2.787 1 95 100 MET A N 1
ATOM 759 C CA . MET A 1 100 ? 16.359 7.195 -1.78 1 95 100 MET A CA 1
ATOM 760 C C . MET A 1 100 ? 15.797 7.414 -0.382 1 95 100 MET A C 1
ATOM 762 O O . MET A 1 100 ? 15.281 8.492 -0.078 1 95 100 MET A O 1
ATOM 766 N N . ARG A 1 101 ? 15.82 6.426 0.339 1 94.25 101 ARG A N 1
ATOM 767 C CA . ARG A 1 101 ? 15.547 6.453 1.772 1 94.25 101 ARG A CA 1
ATOM 768 C C . ARG A 1 101 ? 16.75 5.938 2.566 1 94.25 101 ARG A C 1
ATOM 770 O O . ARG A 1 101 ? 17.344 4.918 2.215 1 94.25 101 ARG A O 1
ATOM 777 N N . HIS A 1 102 ? 17.109 6.676 3.574 1 92.62 102 HIS A N 1
ATOM 778 C CA . HIS A 1 102 ? 18.297 6.336 4.367 1 92.62 102 HIS A CA 1
ATOM 779 C C . HIS A 1 102 ? 18.109 6.742 5.828 1 92.62 102 HIS A C 1
ATOM 781 O O . HIS A 1 102 ? 17.469 7.758 6.117 1 92.62 102 HIS A O 1
ATOM 787 N N . ARG A 1 103 ? 18.672 6.027 6.688 1 90.5 103 ARG A N 1
ATOM 788 C CA . ARG A 1 103 ? 18.531 6.266 8.117 1 90.5 103 ARG A CA 1
ATOM 789 C C . ARG A 1 103 ? 19.281 7.523 8.547 1 90.5 103 ARG A C 1
ATOM 791 O O . ARG A 1 103 ? 18.938 8.148 9.555 1 90.5 103 ARG A O 1
ATOM 798 N N . SER A 1 104 ? 20.328 7.867 7.781 1 90.38 104 SER A N 1
ATOM 799 C CA . SER A 1 104 ? 21.141 9.039 8.117 1 90.38 104 SER A CA 1
ATOM 800 C C . SER A 1 104 ? 20.578 10.297 7.477 1 90.38 104 SER A C 1
ATOM 802 O O . SER A 1 104 ? 20.453 10.383 6.254 1 90.38 104 SER A O 1
ATOM 804 N N . SER A 1 105 ? 20.344 11.227 8.359 1 91.44 105 SER A N 1
ATOM 805 C CA . SER A 1 105 ? 19.953 12.547 7.863 1 91.44 105 SER A CA 1
ATOM 806 C C . SER A 1 105 ? 21.047 13.133 6.969 1 91.44 105 SER A C 1
ATOM 808 O O . SER A 1 105 ? 22.234 13.047 7.285 1 91.44 105 SER A O 1
ATOM 810 N N . GLY A 1 106 ? 20.625 13.633 5.82 1 93.25 106 GLY A N 1
ATOM 811 C CA . GLY A 1 106 ? 21.578 14.289 4.945 1 93.25 106 GLY A CA 1
ATOM 812 C C . GLY A 1 106 ? 22.141 13.375 3.871 1 93.25 106 GLY A C 1
ATOM 813 O O . GLY A 1 106 ? 22.766 13.828 2.92 1 93.25 106 GLY A O 1
ATOM 814 N N . ALA A 1 107 ? 21.812 12.102 3.941 1 93.38 107 ALA A N 1
ATOM 815 C CA . ALA A 1 107 ? 22.328 11.133 2.969 1 93.38 107 ALA A CA 1
ATOM 816 C C . ALA A 1 107 ? 21.906 11.508 1.552 1 93.38 107 ALA A C 1
ATOM 818 O O . ALA A 1 107 ? 22.719 11.523 0.632 1 93.38 107 ALA A O 1
ATOM 819 N N . PRO A 1 108 ? 20.641 11.875 1.333 1 95.31 108 PRO A N 1
ATOM 820 C CA . PRO A 1 108 ? 20.25 12.281 -0.023 1 95.31 108 PRO A CA 1
ATOM 821 C C . PRO A 1 108 ? 21 13.516 -0.506 1 95.31 108 PRO A C 1
ATOM 823 O O . PRO A 1 108 ? 21.328 13.617 -1.69 1 95.31 108 PRO A O 1
ATOM 826 N N . HIS A 1 109 ? 21.312 14.43 0.405 1 95.62 109 HIS A N 1
ATOM 827 C CA . HIS A 1 109 ? 22.078 15.617 0.062 1 95.62 109 HIS A CA 1
ATOM 828 C C . HIS A 1 109 ? 23.484 15.25 -0.418 1 95.62 109 HIS A C 1
ATOM 830 O O . HIS A 1 109 ? 23.969 15.805 -1.403 1 95.62 109 HIS A O 1
ATOM 836 N N . LEU A 1 110 ? 24.078 14.359 0.309 1 94.88 110 LEU A N 1
ATOM 837 C CA . LEU A 1 110 ? 25.406 13.898 -0.058 1 94.88 110 LEU A CA 1
ATOM 838 C C . LEU A 1 110 ? 25.406 13.258 -1.443 1 94.88 110 LEU A C 1
ATOM 840 O O . LEU A 1 110 ? 26.25 13.586 -2.283 1 94.88 110 LEU A O 1
ATOM 844 N N . VAL A 1 111 ? 24.453 12.383 -1.702 1 94.75 111 VAL A N 1
ATOM 845 C CA . VAL A 1 111 ? 24.344 11.688 -2.982 1 94.75 111 VAL A CA 1
ATOM 846 C C . VAL A 1 111 ? 24.109 12.703 -4.102 1 94.75 111 VAL A C 1
ATOM 848 O O . VAL A 1 111 ? 24.719 12.609 -5.172 1 94.75 111 VAL A O 1
ATOM 851 N N . ALA A 1 112 ? 23.281 13.711 -3.84 1 95.75 112 ALA A N 1
ATOM 852 C CA . ALA A 1 112 ? 22.922 14.719 -4.836 1 95.75 112 ALA A CA 1
ATOM 853 C C . ALA A 1 112 ? 24.156 15.484 -5.309 1 95.75 112 ALA A C 1
ATOM 855 O O . ALA A 1 112 ? 24.203 15.953 -6.449 1 95.75 112 ALA A O 1
ATOM 856 N N . LYS A 1 113 ? 25.141 15.586 -4.484 1 94.69 113 LYS A N 1
ATOM 857 C CA . LYS A 1 113 ? 26.359 16.312 -4.82 1 94.69 113 LYS A CA 1
ATOM 858 C C . LYS A 1 113 ? 27.266 15.477 -5.73 1 94.69 113 LYS A C 1
ATOM 860 O O . LYS A 1 113 ? 28.203 16 -6.336 1 94.69 113 LYS A O 1
ATOM 865 N N . HIS A 1 114 ? 26.984 14.188 -5.867 1 92.94 114 HIS A N 1
ATOM 866 C CA . HIS A 1 114 ? 27.953 13.312 -6.504 1 92.94 114 HIS A CA 1
ATOM 867 C C . HIS A 1 114 ? 27.359 12.633 -7.734 1 92.94 114 HIS A C 1
ATOM 869 O O . HIS A 1 114 ? 28.031 11.812 -8.375 1 92.94 114 HIS A O 1
ATOM 875 N N . VAL A 1 115 ? 26.094 12.906 -7.98 1 93.31 115 VAL A N 1
ATOM 876 C CA . VAL A 1 115 ? 25.469 12.305 -9.156 1 93.31 115 VAL A CA 1
ATOM 877 C C . VAL A 1 115 ? 24.891 13.398 -10.047 1 93.31 115 VAL A C 1
ATOM 879 O O . VAL A 1 115 ? 24.688 14.531 -9.602 1 93.31 115 VAL A O 1
ATOM 882 N N . LYS A 1 116 ? 24.594 13.023 -11.336 1 92.75 116 LYS A N 1
ATOM 883 C CA . LYS A 1 116 ? 24.062 13.992 -12.297 1 92.75 116 LYS A CA 1
ATOM 884 C C . LYS A 1 116 ? 22.547 13.891 -12.398 1 92.75 116 LYS A C 1
ATOM 886 O O . LYS A 1 116 ? 21.875 14.875 -12.719 1 92.75 116 LYS A O 1
ATOM 891 N N . CYS A 1 117 ? 22.031 12.719 -12.102 1 95 117 CYS A N 1
ATOM 892 C CA . CYS A 1 117 ? 20.594 12.539 -12.203 1 95 117 CYS A CA 1
ATOM 893 C C . CYS A 1 117 ? 19.875 13.133 -11 1 95 117 CYS A C 1
ATOM 895 O O . CYS A 1 117 ? 20.516 13.578 -10.047 1 95 117 CYS A O 1
ATOM 897 N N . ALA A 1 118 ? 18.594 13.242 -11.039 1 97.38 118 ALA A N 1
ATOM 898 C CA . ALA A 1 118 ? 17.797 13.797 -9.953 1 97.38 118 ALA A CA 1
ATOM 899 C C . ALA A 1 118 ? 17.844 12.891 -8.727 1 97.38 118 ALA A C 1
ATOM 901 O O . ALA A 1 118 ? 17.859 11.664 -8.852 1 97.38 118 ALA A O 1
ATOM 902 N N . VAL A 1 119 ? 17.859 13.5 -7.547 1 97.44 119 VAL A N 1
ATOM 903 C CA . VAL A 1 119 ? 17.766 12.766 -6.289 1 97.44 119 VAL A CA 1
ATOM 904 C C . VAL A 1 119 ? 16.516 13.195 -5.539 1 97.44 119 VAL A C 1
ATOM 906 O O . VAL A 1 119 ? 16.266 14.391 -5.34 1 97.44 119 VAL A O 1
ATOM 909 N N . ILE A 1 120 ? 15.711 12.25 -5.211 1 98.31 120 ILE A N 1
ATOM 910 C CA . ILE A 1 120 ? 14.477 12.484 -4.473 1 98.31 120 ILE A CA 1
ATOM 911 C C . ILE A 1 120 ? 14.57 11.836 -3.092 1 98.31 120 ILE A C 1
ATOM 913 O O . ILE A 1 120 ? 14.758 10.625 -2.975 1 98.31 120 ILE A O 1
ATOM 917 N N . ASN A 1 121 ? 14.422 12.656 -2.082 1 98.12 121 ASN A N 1
ATOM 918 C CA . ASN A 1 121 ? 14.445 12.211 -0.692 1 98.12 121 ASN A CA 1
ATOM 919 C C . ASN A 1 121 ? 13.133 11.539 -0.294 1 98.12 121 ASN A C 1
ATOM 921 O O . ASN A 1 121 ? 12.109 12.211 -0.144 1 98.12 121 ASN A O 1
ATOM 925 N N . ALA A 1 122 ? 13.172 10.234 -0.115 1 97.5 122 ALA A N 1
ATOM 926 C CA . ALA A 1 122 ? 12 9.477 0.308 1 97.5 122 ALA A CA 1
ATOM 927 C C . ALA A 1 122 ? 12 9.266 1.82 1 97.5 122 ALA A C 1
ATOM 929 O O . ALA A 1 122 ? 11.383 8.32 2.32 1 97.5 122 ALA A O 1
ATOM 930 N N . GLY A 1 123 ? 12.727 10.039 2.518 1 96.06 123 GLY A N 1
ATOM 931 C CA . GLY A 1 123 ? 12.867 10.016 3.965 1 96.06 123 GLY A CA 1
ATOM 932 C C . GLY A 1 123 ? 14.305 9.828 4.418 1 96.06 123 GLY A C 1
ATOM 933 O O . GLY A 1 123 ? 14.969 8.875 4.004 1 96.06 123 GLY A O 1
ATOM 934 N N . ASP A 1 124 ? 14.805 10.688 5.25 1 93.38 124 ASP A N 1
ATOM 935 C CA . ASP A 1 124 ? 16.172 10.562 5.762 1 93.38 124 ASP A CA 1
ATOM 936 C C . ASP A 1 124 ? 16.219 10.82 7.27 1 93.38 124 ASP A C 1
ATOM 938 O O . ASP A 1 124 ? 16.094 11.961 7.711 1 93.38 124 ASP A O 1
ATOM 942 N N . GLY A 1 125 ? 16.453 9.797 7.996 1 91.25 125 GLY A N 1
ATOM 943 C CA . GLY A 1 125 ? 16.5 9.93 9.445 1 91.25 125 GLY A CA 1
ATOM 944 C C . GLY A 1 125 ? 15.273 10.602 10.023 1 91.25 125 GLY A C 1
ATOM 945 O O . GLY A 1 125 ? 14.148 10.172 9.773 1 91.25 125 GLY A O 1
ATOM 946 N N . THR A 1 126 ? 15.5 11.523 10.828 1 86.62 126 THR A N 1
ATOM 947 C CA . THR A 1 126 ? 14.414 12.312 11.406 1 86.62 126 THR A CA 1
ATOM 948 C C . THR A 1 126 ? 14.375 13.703 10.797 1 86.62 126 THR A C 1
ATOM 950 O O . THR A 1 126 ? 13.836 14.641 11.398 1 86.62 126 THR A O 1
ATOM 953 N N . HIS A 1 127 ? 14.914 13.797 9.609 1 90.31 127 HIS A N 1
ATOM 954 C CA . HIS A 1 127 ? 15.062 15.102 8.969 1 90.31 127 HIS A CA 1
ATOM 955 C C . HIS A 1 127 ? 13.844 15.445 8.125 1 90.31 127 HIS A C 1
ATOM 957 O O . HIS A 1 127 ? 12.969 16.203 8.562 1 90.31 127 HIS A O 1
ATOM 963 N N . GLU A 1 128 ? 13.711 14.711 6.957 1 93.94 128 GLU A N 1
ATOM 964 C CA . GLU A 1 128 ? 12.578 15.125 6.141 1 93.94 128 GLU A CA 1
ATOM 965 C C . GLU A 1 128 ? 12 13.945 5.367 1 93.94 128 GLU A C 1
ATOM 967 O O . GLU A 1 128 ? 12.695 12.961 5.109 1 93.94 128 GLU A O 1
ATOM 972 N N . HIS A 1 129 ? 10.773 14.047 5.059 1 97.19 129 HIS A N 1
ATOM 973 C CA . HIS A 1 129 ? 10.016 13.25 4.098 1 97.19 129 HIS A CA 1
ATOM 974 C C . HIS A 1 129 ? 9.164 14.141 3.199 1 97.19 129 HIS A C 1
ATOM 976 O O . HIS A 1 129 ? 7.938 14.172 3.328 1 97.19 129 HIS A O 1
ATOM 982 N N . PRO A 1 130 ? 9.789 14.828 2.256 1 98.12 130 PRO A N 1
ATOM 983 C CA . PRO A 1 130 ? 9.109 15.906 1.526 1 98.12 130 PRO A CA 1
ATOM 984 C C . PRO A 1 130 ? 7.879 15.414 0.764 1 98.12 130 PRO A C 1
ATOM 986 O O . PRO A 1 130 ? 6.855 16.094 0.736 1 98.12 130 PRO A O 1
ATOM 989 N N . SER A 1 131 ? 7.977 14.211 0.151 1 98.5 131 SER A N 1
ATOM 990 C CA . SER A 1 131 ? 6.84 13.75 -0.637 1 98.5 131 SER A CA 1
ATOM 991 C C . SER A 1 131 ? 5.633 13.461 0.251 1 98.5 131 SER A C 1
ATOM 993 O O . SER A 1 131 ? 4.488 13.648 -0.165 1 98.5 131 SER A O 1
ATOM 995 N N . GLN A 1 132 ? 5.891 12.984 1.491 1 98.5 132 GLN A N 1
ATOM 996 C CA . GLN A 1 132 ? 4.777 12.75 2.404 1 98.5 132 GLN A CA 1
ATOM 997 C C . GLN A 1 132 ? 4.074 14.055 2.762 1 98.5 132 GLN A C 1
ATOM 999 O O . GLN A 1 132 ? 2.844 14.109 2.801 1 98.5 132 GLN A O 1
ATOM 1004 N N . ALA A 1 133 ? 4.879 15.102 3.025 1 98.81 133 ALA A N 1
ATOM 1005 C CA . ALA A 1 133 ? 4.289 16.406 3.334 1 98.81 133 ALA A CA 1
ATOM 1006 C C . ALA A 1 133 ? 3.463 16.922 2.16 1 98.81 133 ALA A C 1
ATOM 1008 O O . ALA A 1 133 ? 2.369 17.453 2.354 1 98.81 133 ALA A O 1
ATOM 1009 N N . LEU A 1 134 ? 3.975 16.734 1.005 1 98.81 134 LEU A N 1
ATOM 1010 C CA . LEU A 1 134 ? 3.301 17.219 -0.195 1 98.81 134 LEU A CA 1
ATOM 1011 C C . LEU A 1 134 ? 1.987 16.484 -0.416 1 98.81 134 LEU A C 1
ATOM 1013 O O . LEU A 1 134 ? 0.965 17.094 -0.729 1 98.81 134 LEU A O 1
ATOM 1017 N N . LEU A 1 135 ? 2.035 15.141 -0.247 1 98.81 135 LEU A N 1
ATOM 1018 C CA . LEU A 1 135 ? 0.806 14.398 -0.502 1 98.81 135 LEU A CA 1
ATOM 1019 C C . LEU A 1 135 ? -0.232 14.672 0.58 1 98.81 135 LEU A C 1
ATOM 1021 O O . LEU A 1 135 ? -1.436 14.625 0.319 1 98.81 135 LEU A O 1
ATOM 1025 N N . ASP A 1 136 ? 0.222 14.969 1.838 1 98.81 136 ASP A N 1
ATOM 1026 C CA . ASP A 1 136 ? -0.7 15.375 2.895 1 98.81 136 ASP A CA 1
ATOM 1027 C C . ASP A 1 136 ? -1.366 16.703 2.562 1 98.81 136 ASP A C 1
ATOM 1029 O O . ASP A 1 136 ? -2.588 16.844 2.666 1 98.81 136 ASP A O 1
ATOM 1033 N N . ALA A 1 137 ? -0.562 17.625 2.145 1 98.88 137 ALA A N 1
ATOM 1034 C CA . ALA A 1 137 ? -1.089 18.922 1.752 1 98.88 137 ALA A CA 1
ATOM 1035 C C . ALA A 1 137 ? -2.045 18.797 0.569 1 98.88 137 ALA A C 1
ATOM 1037 O O . ALA A 1 137 ? -3.098 19.438 0.542 1 98.88 137 ALA A O 1
ATOM 1038 N N . PHE A 1 138 ? -1.646 18.016 -0.392 1 98.88 138 PHE A N 1
ATOM 1039 C CA . PHE A 1 138 ? -2.477 17.781 -1.566 1 98.88 138 PHE A CA 1
ATOM 1040 C C . PHE A 1 138 ? -3.842 17.234 -1.163 1 98.88 138 PHE A C 1
ATOM 1042 O O . PHE A 1 138 ? -4.871 17.703 -1.661 1 98.88 138 PHE A O 1
ATOM 1049 N N . THR A 1 139 ? -3.879 16.297 -0.232 1 98.69 139 THR A N 1
ATOM 1050 C CA . THR A 1 139 ? -5.109 15.688 0.254 1 98.69 139 THR A CA 1
ATOM 1051 C C . THR A 1 139 ? -5.996 16.719 0.943 1 98.69 139 THR A C 1
ATOM 1053 O O . THR A 1 139 ? -7.203 16.766 0.706 1 98.69 139 THR A O 1
ATOM 1056 N N . LEU A 1 140 ? -5.391 17.578 1.747 1 98.69 140 LEU A N 1
ATOM 1057 C CA . LEU A 1 140 ? -6.141 18.609 2.445 1 98.69 140 LEU A CA 1
ATOM 1058 C C . LEU A 1 140 ? -6.676 19.656 1.464 1 98.69 140 LEU A C 1
ATOM 1060 O O . LEU A 1 140 ? -7.812 20.109 1.596 1 98.69 140 LEU A O 1
ATOM 1064 N N . ARG A 1 141 ? -5.918 19.969 0.474 1 98.31 141 ARG A N 1
ATOM 1065 C CA . ARG A 1 141 ? -6.336 20.953 -0.507 1 98.31 141 ARG A CA 1
ATOM 1066 C C . ARG A 1 141 ? -7.488 20.438 -1.359 1 98.31 141 ARG A C 1
ATOM 1068 O O . ARG A 1 141 ? -8.305 21.219 -1.852 1 98.31 141 ARG A O 1
ATOM 1075 N N . GLN A 1 142 ? -7.52 19.172 -1.603 1 96.62 142 GLN A N 1
ATOM 1076 C CA . GLN A 1 142 ? -8.648 18.594 -2.328 1 96.62 142 GLN A CA 1
ATOM 1077 C C . GLN A 1 142 ? -9.953 18.781 -1.562 1 96.62 142 GLN A C 1
ATOM 1079 O O . GLN A 1 142 ? -11.023 18.875 -2.164 1 96.62 142 GLN A O 1
ATOM 1084 N N . ARG A 1 143 ? -9.805 18.906 -0.271 1 93.88 143 ARG A N 1
ATOM 1085 C CA . ARG A 1 143 ? -10.984 19.031 0.584 1 93.88 143 ARG A CA 1
ATOM 1086 C C . ARG A 1 143 ? -11.391 20.5 0.74 1 93.88 143 ARG A C 1
ATOM 1088 O O . ARG A 1 143 ? -12.57 20.828 0.644 1 93.88 143 ARG A O 1
ATOM 1095 N N . TRP A 1 144 ? -10.383 21.422 0.859 1 95.12 144 TRP A N 1
ATOM 1096 C CA . TRP A 1 144 ? -10.727 22.766 1.302 1 95.12 144 TRP A CA 1
ATOM 1097 C C . TRP A 1 144 ? -10.227 23.812 0.306 1 95.12 144 TRP A C 1
ATOM 1099 O O . TRP A 1 144 ? -10.578 24.984 0.406 1 95.12 144 TRP A O 1
ATOM 1109 N N . GLY A 1 145 ? -9.453 23.391 -0.657 1 95 145 GLY A N 1
ATOM 1110 C CA . GLY A 1 145 ? -8.773 24.375 -1.499 1 95 145 GLY A CA 1
ATOM 1111 C C . GLY A 1 145 ? -7.598 25.031 -0.813 1 95 145 GLY A C 1
ATOM 1112 O O . GLY A 1 145 ? -6.59 24.391 -0.532 1 95 145 GLY A O 1
ATOM 1113 N N . SER A 1 146 ? -7.836 26.281 -0.425 1 96.94 146 SER A N 1
ATOM 1114 C CA . SER A 1 146 ? -6.781 26.984 0.299 1 96.94 146 SER A CA 1
ATOM 1115 C C . SER A 1 146 ? -6.691 26.5 1.745 1 96.94 146 SER A C 1
ATOM 1117 O O . SER A 1 146 ? -7.711 26.234 2.381 1 96.94 146 SER A O 1
ATOM 1119 N N . LEU A 1 147 ? -5.43 26.469 2.279 1 98.31 147 LEU A N 1
ATOM 1120 C CA . LEU A 1 147 ? -5.234 26.031 3.658 1 98.31 147 LEU A CA 1
ATOM 1121 C C . LEU A 1 147 ? -5.121 27.219 4.598 1 98.31 147 LEU A C 1
ATOM 1123 O O . LEU A 1 147 ? -4.875 27.062 5.793 1 98.31 147 LEU A O 1
ATOM 1127 N N . ASP A 1 148 ? -5.324 28.391 4.027 1 98.25 148 ASP A N 1
ATOM 1128 C CA . ASP A 1 148 ? -5.254 29.609 4.836 1 98.25 148 ASP A CA 1
ATOM 1129 C C . ASP A 1 148 ? -6.227 29.531 6.008 1 98.25 148 ASP A C 1
ATOM 1131 O O . ASP A 1 148 ? -7.43 29.328 5.816 1 98.25 148 ASP A O 1
ATOM 1135 N N . GLY A 1 149 ? -5.668 29.641 7.18 1 95.31 149 GLY A N 1
ATOM 1136 C CA . GLY A 1 149 ? -6.488 29.719 8.375 1 95.31 149 GLY A CA 1
ATOM 1137 C C . GLY A 1 149 ? -6.941 28.359 8.883 1 95.31 149 GLY A C 1
ATOM 1138 O O . GLY A 1 149 ? -7.59 28.266 9.922 1 95.31 149 GLY A O 1
ATOM 1139 N N . ARG A 1 150 ? -6.684 27.297 8.148 1 98.12 150 ARG A N 1
ATOM 1140 C CA . ARG A 1 150 ? -7 25.953 8.609 1 98.12 150 ARG A CA 1
ATOM 1141 C C . ARG A 1 150 ? -6.027 25.5 9.688 1 98.12 150 ARG A C 1
ATOM 1143 O O . ARG A 1 150 ? -4.832 25.812 9.625 1 98.12 150 ARG A O 1
ATOM 1150 N N . THR A 1 151 ? -6.512 24.812 10.641 1 98.69 151 THR A N 1
ATOM 1151 C CA . THR A 1 151 ? -5.672 24.281 11.719 1 98.69 151 THR A CA 1
ATOM 1152 C C . THR A 1 151 ? -5.434 22.797 11.539 1 98.69 151 THR A C 1
ATOM 1154 O O . THR A 1 151 ? -6.387 22.016 11.477 1 98.69 151 THR A O 1
ATOM 1157 N N . VAL A 1 152 ? -4.219 22.391 11.43 1 98.88 152 VAL A N 1
ATOM 1158 C CA . VAL A 1 152 ? -3.832 21 11.383 1 98.88 152 VAL A CA 1
ATOM 1159 C C . VAL A 1 152 ? -3.156 20.594 12.695 1 98.88 152 VAL A C 1
ATOM 1161 O O . VAL A 1 152 ? -2.123 21.156 13.062 1 98.88 152 VAL A O 1
ATOM 1164 N N . LEU A 1 153 ? -3.752 19.688 13.359 1 98.88 153 LEU A N 1
ATOM 1165 C CA . LEU A 1 153 ? -3.232 19.141 14.617 1 98.88 153 LEU A CA 1
ATOM 1166 C C . LEU A 1 153 ? -2.441 17.859 14.367 1 98.88 153 LEU A C 1
ATOM 1168 O O . LEU A 1 153 ? -2.99 16.875 13.875 1 98.88 153 LEU A O 1
ATOM 1172 N N . ILE A 1 154 ? -1.167 17.891 14.617 1 98.88 154 ILE A N 1
ATOM 1173 C CA . ILE A 1 154 ? -0.306 16.719 14.5 1 98.88 154 ILE A CA 1
ATOM 1174 C C . ILE A 1 154 ? -0.033 16.141 15.883 1 98.88 154 ILE A C 1
ATOM 1176 O O . ILE A 1 154 ? 0.485 16.828 16.766 1 98.88 154 ILE A O 1
ATOM 1180 N N . VAL A 1 155 ? -0.347 14.859 16.047 1 98.56 155 VAL A N 1
ATOM 1181 C CA . VAL A 1 155 ? -0.387 14.281 17.391 1 98.56 155 VAL A CA 1
ATOM 1182 C C . VAL A 1 155 ? 0.554 13.086 17.469 1 98.56 155 VAL A C 1
ATOM 1184 O O . VAL A 1 155 ? 0.468 12.164 16.641 1 98.56 155 VAL A O 1
ATOM 1187 N N . GLY A 1 156 ? 1.421 13.078 18.469 1 96.56 156 GLY A N 1
ATOM 1188 C CA . GLY A 1 156 ? 2.152 11.852 18.75 1 96.56 156 GLY A CA 1
ATOM 1189 C C . GLY A 1 156 ? 3.646 12.07 18.906 1 96.56 156 GLY A C 1
ATOM 1190 O O . GLY A 1 156 ? 4.082 13 19.594 1 96.56 156 GLY A O 1
ATOM 1191 N N . ASP A 1 157 ? 4.418 11.141 18.344 1 94 157 ASP A N 1
ATOM 1192 C CA . ASP A 1 157 ? 5.871 11.125 18.469 1 94 157 ASP A CA 1
ATOM 1193 C C . ASP A 1 157 ? 6.516 12.086 17.469 1 94 157 ASP A C 1
ATOM 1195 O O . ASP A 1 157 ? 7.16 11.656 16.516 1 94 157 ASP A O 1
ATOM 1199 N N . VAL A 1 158 ? 6.398 13.375 17.812 1 95.56 158 VAL A N 1
ATOM 1200 C CA . VAL A 1 158 ? 6.91 14.43 16.938 1 95.56 158 VAL A CA 1
ATOM 1201 C C . VAL A 1 158 ? 8.438 14.406 16.938 1 95.56 158 VAL A C 1
ATOM 1203 O O . VAL A 1 158 ? 9.07 14.641 15.914 1 95.56 158 VAL A O 1
ATOM 1206 N N . LEU A 1 159 ? 9.023 14.016 18.031 1 93.06 159 LEU A N 1
ATOM 1207 C CA . LEU A 1 159 ? 10.469 14.023 18.234 1 93.06 159 LEU A CA 1
ATOM 1208 C C . LEU A 1 159 ? 11.164 13.148 17.203 1 93.06 159 LEU A C 1
ATOM 1210 O O . LEU A 1 159 ? 12.234 13.508 16.688 1 93.06 159 LEU A O 1
ATOM 1214 N N . HIS A 1 160 ? 10.57 12.117 16.812 1 91.38 160 HIS A N 1
ATOM 1215 C CA . HIS A 1 160 ? 11.234 11.156 15.938 1 91.38 160 HIS A CA 1
ATOM 1216 C C . HIS A 1 160 ? 10.562 11.109 14.57 1 91.38 160 HIS A C 1
ATOM 1218 O O . HIS A 1 160 ? 10.773 10.172 13.805 1 91.38 160 HIS A O 1
ATOM 1224 N N . SER A 1 161 ? 9.75 12.086 14.273 1 94.75 161 SER A N 1
ATOM 1225 C CA . SER A 1 161 ? 8.953 12 13.055 1 94.75 161 SER A CA 1
ATOM 1226 C C . SER A 1 161 ? 9.461 12.977 11.992 1 94.75 161 SER A C 1
ATOM 1228 O O . SER A 1 161 ? 9.195 14.18 12.078 1 94.75 161 SER A O 1
ATOM 1230 N N . ARG A 1 162 ? 10.078 12.383 10.984 1 94.81 162 ARG A N 1
ATOM 1231 C CA . ARG A 1 162 ? 10.438 13.18 9.82 1 94.81 162 ARG A CA 1
ATOM 1232 C C . ARG A 1 162 ? 9.195 13.703 9.117 1 94.81 162 ARG A C 1
ATOM 1234 O O . ARG A 1 162 ? 9.234 14.758 8.469 1 94.81 162 ARG A O 1
ATOM 1241 N N . VAL A 1 163 ? 8.062 13.078 9.258 1 97.5 163 VAL A N 1
ATOM 1242 C CA . VAL A 1 163 ? 6.793 13.484 8.656 1 97.5 163 VAL A CA 1
ATOM 1243 C C . VAL A 1 163 ? 6.281 14.75 9.344 1 97.5 163 VAL A C 1
ATOM 1245 O O . VAL A 1 163 ? 5.848 15.688 8.672 1 97.5 163 VAL A O 1
ATOM 1248 N N . ALA A 1 164 ? 6.379 14.797 10.656 1 97.75 164 ALA A N 1
ATOM 1249 C CA . ALA A 1 164 ? 5.918 15.961 11.406 1 97.75 164 ALA A CA 1
ATOM 1250 C C . ALA A 1 164 ? 6.676 17.219 10.984 1 97.75 164 ALA A C 1
ATOM 1252 O O . ALA A 1 164 ? 6.066 18.266 10.734 1 97.75 164 ALA A O 1
ATOM 1253 N N . ARG A 1 165 ? 7.934 17.094 10.875 1 96.31 165 ARG A N 1
ATOM 1254 C CA . ARG A 1 165 ? 8.773 18.25 10.539 1 96.31 165 ARG A CA 1
ATOM 1255 C C . ARG A 1 165 ? 8.484 18.734 9.125 1 96.31 165 ARG A C 1
ATOM 1257 O O . ARG A 1 165 ? 8.312 19.938 8.906 1 96.31 165 ARG A O 1
ATOM 1264 N N . SER A 1 166 ? 8.469 17.797 8.18 1 98.25 166 SER A N 1
ATOM 1265 C CA . SER A 1 166 ? 8.188 18.172 6.797 1 98.25 166 SER A CA 1
ATOM 1266 C C . SER A 1 166 ? 6.805 18.797 6.668 1 98.25 166 SER A C 1
ATOM 1268 O O . SER A 1 166 ? 6.621 19.766 5.91 1 98.25 166 SER A O 1
ATOM 1270 N N . ASN A 1 167 ? 5.859 18.25 7.391 1 98.69 167 ASN A N 1
ATOM 1271 C CA . ASN A 1 167 ? 4.512 18.812 7.344 1 98.69 167 ASN A CA 1
ATOM 1272 C C . ASN A 1 167 ? 4.461 20.203 7.957 1 98.69 167 ASN A C 1
ATOM 1274 O O . ASN A 1 167 ? 3.748 21.078 7.465 1 98.69 167 ASN A O 1
ATOM 1278 N N . LEU A 1 168 ? 5.207 20.406 9.078 1 98.31 168 LEU A N 1
ATOM 1279 C CA . LEU A 1 168 ? 5.266 21.75 9.656 1 98.31 168 LEU A CA 1
ATOM 1280 C C . LEU A 1 168 ? 5.703 22.781 8.625 1 98.31 168 LEU A C 1
ATOM 1282 O O . LEU A 1 168 ? 5.027 23.781 8.422 1 98.31 168 LEU A O 1
ATOM 1286 N N . HIS A 1 169 ? 6.805 22.453 7.906 1 98.06 169 HIS A N 1
ATOM 1287 C CA . HIS A 1 169 ? 7.332 23.359 6.898 1 98.06 169 HIS A CA 1
ATOM 1288 C C . HIS A 1 169 ? 6.332 23.578 5.766 1 98.06 169 HIS A C 1
ATOM 1290 O O . HIS A 1 169 ? 6.043 24.719 5.391 1 98.06 169 HIS A O 1
ATOM 1296 N N . CYS A 1 170 ? 5.777 22.516 5.254 1 98.69 170 CYS A N 1
ATOM 1297 C CA . CYS A 1 170 ? 4.926 22.531 4.074 1 98.69 170 CYS A CA 1
ATOM 1298 C C . CYS A 1 170 ? 3.602 23.234 4.363 1 98.69 170 CYS A C 1
ATOM 1300 O O . CYS A 1 170 ? 3.207 24.156 3.637 1 98.69 170 CYS A O 1
ATOM 1302 N N . LEU A 1 171 ? 2.945 22.844 5.457 1 98.81 171 LEU A N 1
ATOM 1303 C CA . LEU A 1 171 ? 1.615 23.344 5.781 1 98.81 171 LEU A CA 1
ATOM 1304 C C . LEU A 1 171 ? 1.671 24.828 6.168 1 98.81 171 LEU A C 1
ATOM 1306 O O . LEU A 1 171 ? 0.804 25.609 5.777 1 98.81 171 LEU A O 1
ATOM 1310 N N . LYS A 1 172 ? 2.715 25.203 6.91 1 98.19 172 LYS A N 1
ATOM 1311 C CA . LYS A 1 172 ? 2.881 26.609 7.246 1 98.19 172 LYS A CA 1
ATOM 1312 C C . LYS A 1 172 ? 3.078 27.469 5.992 1 98.19 172 LYS A C 1
ATOM 1314 O O . LYS A 1 172 ? 2.479 28.531 5.855 1 98.19 172 LYS A O 1
ATOM 1319 N N . ALA A 1 173 ? 3.936 26.953 5.137 1 98.25 173 ALA A N 1
ATOM 1320 C CA . ALA A 1 173 ? 4.199 27.688 3.902 1 98.25 173 ALA A CA 1
ATOM 1321 C C . ALA A 1 173 ? 2.924 27.875 3.086 1 98.25 173 ALA A C 1
ATOM 1323 O O . ALA A 1 173 ? 2.777 28.859 2.355 1 98.25 173 ALA A O 1
ATOM 1324 N N . LEU A 1 174 ? 1.978 26.969 3.262 1 98.56 174 LEU A N 1
ATOM 1325 C CA . LEU A 1 174 ? 0.733 27.016 2.502 1 98.56 174 LEU A CA 1
ATOM 1326 C C . LEU A 1 174 ? -0.35 27.766 3.27 1 98.56 174 LEU A C 1
ATOM 1328 O O . LEU A 1 174 ? -1.503 27.812 2.834 1 98.56 174 LEU A O 1
ATOM 1332 N N . GLY A 1 175 ? -0.036 28.266 4.492 1 98.25 175 GLY A N 1
ATOM 1333 C CA . GLY A 1 175 ? -0.914 29.188 5.18 1 98.25 175 GLY A CA 1
ATOM 1334 C C . GLY A 1 175 ? -1.665 28.562 6.336 1 98.25 175 GLY A C 1
ATOM 1335 O O . GLY A 1 175 ? -2.43 29.234 7.031 1 98.25 175 GLY A O 1
ATOM 1336 N N . ALA A 1 176 ? -1.432 27.328 6.641 1 98.69 176 ALA A N 1
ATOM 1337 C CA . ALA A 1 176 ? -2.133 26.641 7.723 1 98.69 176 ALA A CA 1
ATOM 1338 C C . ALA A 1 176 ? -1.499 26.953 9.07 1 98.69 176 ALA A C 1
ATOM 1340 O O . ALA A 1 176 ? -0.323 27.328 9.141 1 98.69 176 ALA A O 1
ATOM 1341 N N . GLN A 1 177 ? -2.289 26.859 10.086 1 98.56 177 GLN A N 1
ATOM 1342 C CA . GLN A 1 177 ? -1.789 26.812 11.453 1 98.56 177 GLN A CA 1
ATOM 1343 C C . GLN A 1 177 ? -1.489 25.375 11.883 1 98.56 177 GLN A C 1
ATOM 1345 O O . GLN A 1 177 ? -2.328 24.484 11.711 1 98.56 177 GLN A O 1
ATOM 1350 N N . VAL A 1 178 ? -0.315 25.141 12.398 1 98.75 178 VAL A N 1
ATOM 1351 C CA . VAL A 1 178 ? 0.078 23.797 12.789 1 98.75 178 VAL A CA 1
ATOM 1352 C C . VAL A 1 178 ? 0.207 23.719 14.312 1 98.75 178 VAL A C 1
ATOM 1354 O O . VAL A 1 178 ? 0.927 24.516 14.922 1 98.75 178 VAL A O 1
ATOM 1357 N N . VAL A 1 179 ? -0.5 22.844 14.883 1 98.75 179 VAL A N 1
ATOM 1358 C CA . VAL A 1 179 ? -0.426 22.562 16.312 1 98.75 179 VAL A CA 1
ATOM 1359 C C . VAL A 1 179 ? 0.182 21.188 16.547 1 98.75 179 VAL A C 1
ATOM 1361 O O . VAL A 1 179 ? -0.265 20.203 15.961 1 98.75 179 VAL A O 1
ATOM 1364 N N . MET A 1 180 ? 1.204 21.156 17.328 1 98.62 180 MET A N 1
ATOM 1365 C CA . MET A 1 180 ? 1.847 19.891 17.703 1 98.62 180 MET A CA 1
ATOM 1366 C C . MET A 1 180 ? 1.426 19.469 19.094 1 98.62 180 MET A C 1
ATOM 1368 O O . MET A 1 180 ? 1.453 20.266 20.031 1 98.62 180 MET A O 1
ATOM 1372 N N . CYS A 1 181 ? 1.042 18.219 19.203 1 98.38 181 CYS A N 1
ATOM 1373 C CA . CYS A 1 181 ? 0.538 17.719 20.484 1 98.38 181 CYS A CA 1
ATOM 1374 C C . CYS A 1 181 ? 1.143 16.359 20.812 1 98.38 181 CYS A C 1
ATOM 1376 O O . CYS A 1 181 ? 1.27 15.508 19.922 1 98.38 181 CYS A O 1
ATOM 1378 N N . GLY A 1 182 ? 1.473 16.078 21.969 1 96.12 182 GLY A N 1
ATOM 1379 C CA . GLY A 1 182 ? 1.996 14.812 22.438 1 96.12 182 GLY A CA 1
ATOM 1380 C C . GLY A 1 182 ? 2.59 14.891 23.844 1 96.12 182 GLY A C 1
ATOM 1381 O O . GLY A 1 182 ? 2.551 15.945 24.469 1 96.12 182 GLY A O 1
ATOM 1382 N N . PRO A 1 183 ? 3.031 13.75 24.328 1 93.94 183 PRO A N 1
ATOM 1383 C CA . PRO A 1 183 ? 3.75 13.797 25.609 1 93.94 183 PRO A CA 1
ATOM 1384 C C . PRO A 1 183 ? 4.969 14.719 25.562 1 93.94 183 PRO A C 1
ATOM 1386 O O . PRO A 1 183 ? 5.645 14.805 24.531 1 93.94 183 PRO A O 1
ATOM 1389 N N . PRO A 1 184 ? 5.23 15.328 26.672 1 92.38 184 PRO A N 1
ATOM 1390 C CA . PRO A 1 184 ? 6.359 16.266 26.703 1 92.38 184 PRO A CA 1
ATOM 1391 C C . PRO A 1 184 ? 7.66 15.625 26.219 1 92.38 184 PRO A C 1
ATOM 1393 O O . PRO A 1 184 ? 8.461 16.281 25.547 1 92.38 184 PRO A O 1
ATOM 1396 N N . THR A 1 185 ? 7.84 14.383 26.484 1 91.62 185 THR A N 1
ATOM 1397 C CA . THR A 1 185 ? 9.078 13.688 26.172 1 91.62 185 THR A CA 1
ATOM 1398 C C . THR A 1 185 ? 9.18 13.414 24.672 1 91.62 185 THR A C 1
ATOM 1400 O O . THR A 1 185 ? 10.25 13.062 24.156 1 91.62 185 THR A O 1
ATOM 1403 N N . LEU A 1 186 ? 8.07 13.594 23.922 1 93 186 LEU A N 1
ATOM 1404 C CA . LEU A 1 186 ? 8.062 13.281 22.5 1 93 186 LEU A CA 1
ATOM 1405 C C . LEU A 1 186 ? 7.895 14.547 21.672 1 93 186 LEU A C 1
ATOM 1407 O O . LEU A 1 186 ? 7.664 14.469 20.453 1 93 186 LEU A O 1
ATOM 1411 N N . LEU A 1 187 ? 7.969 15.68 22.312 1 94.88 187 LEU A N 1
ATOM 1412 C CA . LEU A 1 187 ? 7.949 16.969 21.625 1 94.88 187 LEU A CA 1
ATOM 1413 C C . LEU A 1 187 ? 9.305 17.672 21.734 1 94.88 187 LEU A C 1
ATOM 1415 O O . LEU A 1 187 ? 9.695 18.094 22.828 1 94.88 187 LEU A O 1
ATOM 1419 N N . PRO A 1 188 ? 9.977 17.734 20.625 1 92.88 188 PRO A N 1
ATOM 1420 C CA . 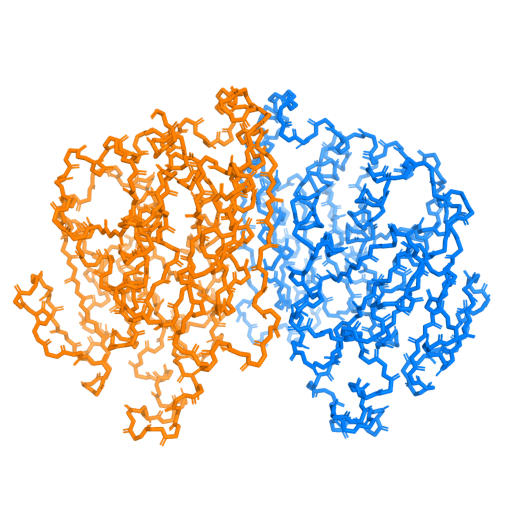PRO A 1 188 ? 11.281 18.391 20.703 1 92.88 188 PRO A CA 1
ATOM 1421 C C . PRO A 1 188 ? 11.164 19.891 20.969 1 92.88 188 PRO A C 1
ATOM 1423 O O . PRO A 1 188 ? 10.164 20.516 20.609 1 92.88 188 PRO A O 1
ATOM 1426 N N . PRO A 1 189 ? 12.203 20.438 21.547 1 92.5 189 PRO A N 1
ATOM 1427 C CA . PRO A 1 189 ? 12.211 21.891 21.734 1 92.5 189 PRO A CA 1
ATOM 1428 C C . PRO A 1 189 ? 12.328 22.656 20.406 1 92.5 189 PRO A C 1
ATOM 1430 O O . PRO A 1 189 ? 12.766 22.078 19.406 1 92.5 189 PRO A O 1
ATOM 1433 N N . GLY A 1 190 ? 11.875 23.828 20.359 1 93.62 190 GLY A N 1
ATOM 1434 C CA . GLY A 1 190 ? 12.109 24.703 19.219 1 93.62 190 GLY A CA 1
ATOM 1435 C C . GLY A 1 190 ? 10.984 24.672 18.203 1 93.62 190 GLY A C 1
ATOM 1436 O O . GLY A 1 190 ? 11.016 25.406 17.203 1 93.62 190 GLY A O 1
ATOM 1437 N N . LEU A 1 191 ? 10.023 23.875 18.453 1 94.94 191 LEU A N 1
ATOM 1438 C CA . LEU A 1 191 ? 8.914 23.781 17.516 1 94.94 191 LEU A CA 1
ATOM 1439 C C . LEU A 1 191 ? 8.219 25.125 17.344 1 94.94 191 LEU A C 1
ATOM 1441 O O . LEU A 1 191 ? 7.805 25.484 16.234 1 94.94 191 LEU A O 1
ATOM 1445 N N . GLU A 1 192 ? 8.172 25.875 18.438 1 95.69 192 GLU A N 1
ATOM 1446 C CA . GLU A 1 192 ? 7.52 27.188 18.391 1 95.69 192 GLU A CA 1
ATOM 1447 C C . GLU A 1 192 ? 8.312 28.172 17.547 1 95.69 192 GLU A C 1
ATOM 1449 O O . GLU A 1 192 ? 7.727 29 16.828 1 95.69 192 GLU A O 1
ATOM 1454 N N . SER A 1 193 ? 9.57 28.031 17.609 1 95.31 193 SER A N 1
ATOM 1455 C CA . SER A 1 193 ? 10.43 28.906 16.797 1 95.31 193 SER A CA 1
ATOM 1456 C C . SER A 1 193 ? 10.266 28.609 15.312 1 95.31 193 SER A C 1
ATOM 1458 O O . SER A 1 193 ? 10.508 29.469 14.469 1 95.31 193 SER A O 1
ATOM 1460 N N . LEU A 1 194 ? 9.805 27.406 15.086 1 94.44 194 LEU A N 1
ATOM 1461 C CA . LEU A 1 194 ? 9.57 27.016 13.703 1 94.44 194 LEU A CA 1
ATOM 1462 C C . LEU A 1 194 ? 8.156 27.359 13.266 1 94.44 194 LEU A C 1
ATOM 1464 O O . LEU A 1 194 ? 7.77 27.094 12.125 1 94.44 194 LEU A O 1
ATOM 1468 N N . GLY A 1 195 ? 7.352 27.922 14.242 1 95.38 195 GLY A N 1
ATOM 1469 C CA . GLY A 1 195 ? 6.043 28.453 13.891 1 95.38 195 GLY A CA 1
ATOM 1470 C C . GLY A 1 195 ? 4.902 27.547 14.32 1 95.38 195 GLY A C 1
ATOM 1471 O O . GLY A 1 195 ? 3.744 27.797 13.977 1 95.38 195 GLY A O 1
ATOM 1472 N N . ALA A 1 196 ? 5.172 26.5 15.047 1 97.81 196 ALA A N 1
ATOM 1473 C CA . ALA A 1 196 ? 4.117 25.609 15.516 1 97.81 196 ALA A CA 1
ATOM 1474 C C . ALA A 1 196 ? 3.602 26.047 16.891 1 97.81 196 ALA A C 1
ATOM 1476 O O . ALA A 1 196 ? 4.344 26.625 17.672 1 97.81 196 ALA A O 1
ATOM 1477 N N . GLU A 1 197 ? 2.41 25.859 17.109 1 98.25 197 GLU A N 1
ATOM 1478 C CA . GLU A 1 197 ? 1.897 25.844 18.469 1 98.25 197 GLU A CA 1
ATOM 1479 C C . GLU A 1 197 ? 2.102 24.484 19.125 1 98.25 197 GLU A C 1
ATOM 1481 O O . GLU A 1 197 ? 1.979 23.438 18.453 1 98.25 197 GLU A O 1
ATOM 1486 N N . VAL A 1 198 ? 2.43 24.5 20.406 1 98.38 198 VAL A N 1
ATOM 1487 C CA . VAL A 1 198 ? 2.697 23.25 21.109 1 98.38 198 VAL A CA 1
ATOM 1488 C C . VAL A 1 198 ? 1.733 23.094 22.281 1 98.38 198 VAL A C 1
ATOM 1490 O O . VAL A 1 198 ? 1.472 24.047 23 1 98.38 198 VAL A O 1
ATOM 1493 N N . THR A 1 199 ? 1.159 21.953 22.438 1 98.06 199 THR A N 1
ATOM 1494 C CA . THR A 1 199 ? 0.295 21.656 23.578 1 98.06 199 THR A CA 1
ATOM 1495 C C . THR A 1 199 ? 0.451 20.203 24 1 98.06 199 THR A C 1
ATOM 1497 O O . THR A 1 199 ? 0.932 19.359 23.234 1 98.06 199 THR A O 1
ATOM 1500 N N . HIS A 1 200 ? 0.065 19.922 25.234 1 96.94 200 HIS A N 1
ATOM 1501 C CA . HIS A 1 200 ? 0.106 18.562 25.766 1 96.94 200 HIS A CA 1
ATOM 1502 C C . HIS A 1 200 ? -1.295 18.062 26.109 1 96.94 200 HIS A C 1
ATOM 1504 O O . HIS A 1 200 ? -1.45 16.984 26.688 1 96.94 200 HIS A O 1
ATOM 1510 N N . ASN A 1 201 ? -2.256 18.828 25.766 1 97.62 201 ASN A N 1
ATOM 1511 C CA . ASN A 1 201 ? -3.65 18.484 26.031 1 97.62 201 ASN A CA 1
ATOM 1512 C C . ASN A 1 201 ? -4.43 18.266 24.75 1 97.62 201 ASN A C 1
ATOM 1514 O O . ASN A 1 201 ? -4.949 19.219 24.156 1 97.62 201 ASN A O 1
ATOM 1518 N N . LEU A 1 202 ? -4.512 17.016 24.359 1 98.25 202 LEU A N 1
ATOM 1519 C CA . LEU A 1 202 ? -5.168 16.672 23.109 1 98.25 202 LEU A CA 1
ATOM 1520 C C . LEU A 1 202 ? -6.637 17.078 23.125 1 98.25 202 LEU A C 1
ATOM 1522 O O . LEU A 1 202 ? -7.137 17.656 22.156 1 98.25 202 LEU A O 1
ATOM 1526 N N . ASP A 1 203 ? -7.328 16.875 24.203 1 98.06 203 ASP A N 1
ATOM 1527 C CA . ASP A 1 203 ? -8.758 17.125 24.312 1 98.06 203 ASP A CA 1
ATOM 1528 C C . ASP A 1 203 ? -9.07 18.609 24.109 1 98.06 203 ASP A C 1
ATOM 1530 O O . ASP A 1 203 ? -10.078 18.969 23.484 1 98.06 203 ASP A O 1
ATOM 1534 N N . ALA A 1 204 ? -8.234 19.422 24.547 1 97.75 204 ALA A N 1
ATOM 1535 C CA . ALA A 1 204 ? -8.43 20.859 24.438 1 97.75 204 ALA A CA 1
ATOM 1536 C C . ALA A 1 204 ? -8.156 21.344 23 1 97.75 204 ALA A C 1
ATOM 1538 O O . ALA A 1 204 ? -8.688 22.359 22.578 1 97.75 204 ALA A O 1
ATOM 1539 N N . ALA A 1 205 ? -7.352 20.578 22.25 1 98.19 205 ALA A N 1
ATOM 1540 C CA . ALA A 1 205 ? -6.926 21 20.922 1 98.19 205 ALA A CA 1
ATOM 1541 C C . ALA A 1 205 ? -7.898 20.516 19.859 1 98.19 205 ALA A C 1
ATOM 1543 O O . ALA A 1 205 ? -8.047 21.141 18.812 1 98.19 205 ALA A O 1
ATOM 1544 N N . LEU A 1 206 ? -8.578 19.469 20.078 1 98.5 206 LEU A N 1
ATOM 1545 C CA . LEU A 1 206 ? -9.375 18.75 19.094 1 98.5 206 LEU A CA 1
ATOM 1546 C C . LEU A 1 206 ? -10.461 19.641 18.516 1 98.5 206 LEU A C 1
ATOM 1548 O O . LEU A 1 206 ? -10.648 19.688 17.297 1 98.5 206 LEU A O 1
ATOM 1552 N N . PRO A 1 207 ? -11.125 20.531 19.328 1 97.94 207 PRO A N 1
ATOM 1553 C CA . PRO A 1 207 ? -12.258 21.297 18.797 1 97.94 207 PRO A CA 1
ATOM 1554 C C . PRO A 1 207 ? -11.828 22.391 17.812 1 97.94 207 PRO A C 1
ATOM 1556 O O . PRO A 1 207 ? -12.672 22.922 17.078 1 97.94 207 PRO A O 1
ATOM 1559 N N . ARG A 1 208 ? -10.664 22.656 17.719 1 96.56 208 ARG A N 1
ATOM 1560 C CA . ARG A 1 208 ? -10.234 23.734 16.828 1 96.56 208 ARG A CA 1
ATOM 1561 C C . ARG A 1 208 ? -9.57 23.156 15.57 1 96.56 208 ARG A C 1
ATOM 1563 O O . ARG A 1 208 ? -9.219 23.906 14.656 1 96.56 208 ARG A O 1
ATOM 1570 N N . ALA A 1 209 ? -9.344 21.922 15.531 1 97.75 209 ALA A N 1
ATOM 1571 C CA . ALA A 1 209 ? -8.578 21.297 14.453 1 97.75 209 ALA A CA 1
ATOM 1572 C C . ALA A 1 209 ? -9.469 21.016 13.242 1 97.75 209 ALA A C 1
ATOM 1574 O O . ALA A 1 209 ? -10.547 20.422 13.383 1 97.75 209 ALA A O 1
ATOM 1575 N N . ASP A 1 210 ? -9 21.484 12.086 1 98.38 210 ASP A N 1
ATOM 1576 C CA . ASP A 1 210 ? -9.656 21.109 10.836 1 98.38 210 ASP A CA 1
ATOM 1577 C C . ASP A 1 210 ? -9.188 19.734 10.359 1 98.38 210 ASP A C 1
ATOM 1579 O O . ASP A 1 210 ? -9.906 19.047 9.641 1 98.38 210 ASP A O 1
ATOM 1583 N N . ALA A 1 211 ? -8.023 19.328 10.695 1 98.81 211 ALA A N 1
ATOM 1584 C CA . ALA A 1 211 ? -7.441 18.016 10.438 1 98.81 211 ALA A CA 1
ATOM 1585 C C . ALA A 1 211 ? -6.621 17.531 11.633 1 98.81 211 ALA A C 1
ATOM 1587 O O . ALA A 1 211 ? -5.918 18.312 12.266 1 98.81 211 ALA A O 1
ATOM 1588 N N . VAL A 1 212 ? -6.766 16.297 11.922 1 98.88 212 VAL A N 1
ATOM 1589 C CA . VAL A 1 212 ? -5.961 15.656 12.953 1 98.88 212 VAL A CA 1
ATOM 1590 C C . VAL A 1 212 ? -5.094 14.57 12.328 1 98.88 212 VAL A C 1
ATOM 1592 O O . VAL A 1 212 ? -5.609 13.586 11.789 1 98.88 212 VAL A O 1
ATOM 1595 N N . MET A 1 213 ? -3.83 14.773 12.375 1 98.81 213 MET A N 1
ATOM 1596 C CA . MET A 1 213 ? -2.867 13.805 11.867 1 98.81 213 MET A CA 1
ATOM 1597 C C . MET A 1 213 ? -2.174 13.078 13.016 1 98.81 213 MET A C 1
ATOM 1599 O O . MET A 1 213 ? -1.381 13.672 13.742 1 98.81 213 MET A O 1
ATOM 1603 N N . CYS A 1 214 ? -2.508 11.836 13.164 1 98.69 214 CYS A N 1
ATOM 1604 C CA . CYS A 1 214 ? -1.816 11.023 14.164 1 98.69 214 CYS A CA 1
ATOM 1605 C C . CYS A 1 214 ? -0.522 10.453 13.602 1 98.69 214 CYS A C 1
ATOM 1607 O O . CYS A 1 214 ? -0.459 10.086 12.43 1 98.69 214 CYS A O 1
ATOM 1609 N N . LEU A 1 215 ? 0.453 10.391 14.438 1 97.81 215 LEU A N 1
ATOM 1610 C CA . LEU A 1 215 ? 1.74 9.812 14.062 1 97.81 215 LEU A CA 1
ATOM 1611 C C . LEU A 1 215 ? 1.903 8.414 14.656 1 97.81 215 LEU A C 1
ATOM 1613 O O . LEU A 1 215 ? 1.312 8.102 15.688 1 97.81 215 LEU A O 1
ATOM 1617 N N . ARG A 1 216 ? 2.641 7.645 13.961 1 94.5 216 ARG A N 1
ATOM 1618 C CA . ARG A 1 216 ? 2.936 6.312 14.477 1 94.5 216 ARG A CA 1
ATOM 1619 C C . ARG A 1 216 ? 3.811 6.395 15.727 1 94.5 216 ARG A C 1
ATOM 1621 O O . ARG A 1 216 ? 4.855 7.051 15.719 1 94.5 216 ARG A O 1
ATOM 1628 N N . VAL A 1 217 ? 3.35 5.754 16.766 1 91.12 217 VAL A N 1
ATOM 1629 C CA . VAL A 1 217 ? 4.176 5.605 17.953 1 91.12 217 VAL A CA 1
ATOM 1630 C C . VAL A 1 217 ? 5.277 4.578 17.688 1 91.12 217 VAL A C 1
ATOM 1632 O O . VAL A 1 217 ? 5.012 3.492 17.172 1 91.12 217 VAL A O 1
ATOM 1635 N N . GLN A 1 218 ? 6.488 4.895 17.969 1 85.56 218 GLN A N 1
ATOM 1636 C CA . GLN A 1 218 ? 7.609 3.986 17.75 1 85.56 218 GLN A CA 1
ATOM 1637 C C . GLN A 1 218 ? 7.75 2.996 18.906 1 85.56 218 GLN A C 1
ATOM 1639 O O . GLN A 1 218 ? 8.43 3.281 19.891 1 85.56 218 GLN A O 1
ATOM 1644 N N . LEU A 1 219 ? 7.137 1.861 18.797 1 78.56 219 LEU A N 1
ATOM 1645 C CA . LEU A 1 219 ? 7.078 0.856 19.844 1 78.56 219 LEU A CA 1
ATOM 1646 C C . LEU A 1 219 ? 8.453 0.23 20.078 1 78.56 219 LEU A C 1
ATOM 1648 O O . LEU A 1 219 ? 8.742 -0.247 21.188 1 78.56 219 LEU A O 1
ATOM 1652 N N . GLU A 1 220 ? 9.195 0.211 18.984 1 71.12 220 GLU A N 1
ATOM 1653 C CA . GLU A 1 220 ? 10.523 -0.383 19.062 1 71.12 220 GLU A CA 1
ATOM 1654 C C . GLU A 1 220 ? 11.43 0.423 20 1 71.12 220 GLU A C 1
ATOM 1656 O O . GLU A 1 220 ? 12.492 -0.058 20.422 1 71.12 220 GLU A O 1
ATOM 1661 N N . ARG A 1 221 ? 10.977 1.634 20.391 1 65.38 221 ARG A N 1
ATOM 1662 C CA . ARG A 1 221 ? 11.758 2.516 21.25 1 65.38 221 ARG A CA 1
ATOM 1663 C C . ARG A 1 221 ? 11.195 2.535 22.656 1 65.38 221 ARG A C 1
ATOM 1665 O O . ARG A 1 221 ? 11.516 3.43 23.453 1 65.38 221 ARG A O 1
ATOM 1672 N N . GLN A 1 222 ? 10.258 1.767 22.922 1 60.59 222 GLN A N 1
ATOM 1673 C CA . GLN A 1 222 ? 9.539 1.756 24.188 1 60.59 222 GLN A CA 1
ATOM 1674 C C . GLN A 1 222 ? 10.492 1.577 25.359 1 60.59 222 GLN A C 1
ATOM 1676 O O . GLN A 1 222 ? 10.195 1.999 26.484 1 60.59 222 GLN A O 1
ATOM 1681 N N . GLU A 1 223 ? 11.414 0.902 25.016 1 60.03 223 GLU A N 1
ATOM 1682 C CA . GLU A 1 223 ? 12.344 0.708 26.125 1 60.03 223 GLU A CA 1
ATOM 1683 C C . GLU A 1 223 ? 12.977 2.029 26.562 1 60.03 223 GLU A C 1
ATOM 1685 O O . GLU A 1 223 ? 13.508 2.135 27.672 1 60.03 223 GLU A O 1
ATOM 1690 N N . GLN A 1 224 ? 12.734 2.889 25.703 1 63.81 224 GLN A N 1
ATOM 1691 C CA . GLN A 1 224 ? 13.281 4.195 26.062 1 63.81 224 GLN A CA 1
ATOM 1692 C C . GLN A 1 224 ? 12.266 5.012 26.859 1 63.81 224 GLN A C 1
ATOM 1694 O O . GLN A 1 224 ? 11.055 4.832 26.719 1 63.81 224 GLN A O 1
ATOM 1699 N N . ALA A 1 225 ? 12.602 5.406 28.031 1 57.34 225 ALA A N 1
ATOM 1700 C CA . ALA A 1 225 ? 11.883 6.121 29.078 1 57.34 225 ALA A CA 1
ATOM 1701 C C . ALA A 1 225 ? 11.062 7.27 28.484 1 57.34 225 ALA A C 1
ATOM 1703 O O . ALA A 1 225 ? 10.555 8.117 29.219 1 57.34 225 ALA A O 1
ATOM 1704 N N . PHE A 1 226 ? 10.805 7.266 27.125 1 64.19 226 PHE A N 1
ATOM 1705 C CA . PHE A 1 226 ? 10.156 8.43 26.531 1 64.19 226 PHE A CA 1
ATOM 1706 C C . PHE A 1 226 ? 8.641 8.297 26.609 1 64.19 226 PHE A C 1
ATOM 1708 O O . PHE A 1 226 ? 7.918 9.297 26.578 1 64.19 226 PHE A O 1
ATOM 1715 N N . LEU A 1 227 ? 8.172 7.016 26.531 1 65.31 227 LEU A N 1
ATOM 1716 C CA . LEU A 1 227 ? 6.746 6.746 26.375 1 65.31 227 LEU A CA 1
ATOM 1717 C C . LEU A 1 227 ? 6.172 6.09 27.609 1 65.31 227 LEU A C 1
ATOM 1719 O O . LEU A 1 227 ? 6.777 5.172 28.172 1 65.31 227 LEU A O 1
ATOM 1723 N N . PRO A 1 228 ? 5.023 6.719 28.219 1 68.81 228 PRO A N 1
ATOM 1724 C CA . PRO A 1 228 ? 4.273 5.789 29.062 1 68.81 228 PRO A CA 1
ATOM 1725 C C . PRO A 1 228 ? 3.939 4.48 28.344 1 68.81 228 PRO A C 1
ATOM 1727 O O . PRO A 1 228 ? 4.234 4.328 27.156 1 68.81 228 PRO A O 1
ATOM 1730 N N . SER A 1 229 ? 3.471 3.541 28.969 1 83.88 229 SER A N 1
ATOM 1731 C CA . SER A 1 229 ? 2.998 2.312 28.344 1 83.88 229 SER A CA 1
ATOM 1732 C C . SER A 1 229 ? 2.084 2.613 27.156 1 83.88 229 SER A C 1
ATOM 1734 O O . SER A 1 229 ? 1.52 3.705 27.078 1 83.88 229 SER A O 1
ATOM 1736 N N . THR A 1 230 ? 2.088 1.773 26.172 1 89.19 230 THR A N 1
ATOM 1737 C CA . THR A 1 230 ? 1.201 1.914 25.016 1 89.19 230 THR A CA 1
ATOM 1738 C C . THR A 1 230 ? -0.231 2.186 25.469 1 89.19 230 THR A C 1
ATOM 1740 O O . THR A 1 230 ? -0.942 2.979 24.844 1 89.19 230 THR A O 1
ATOM 1743 N N . ARG A 1 231 ? -0.546 1.585 26.547 1 89.94 231 ARG A N 1
ATOM 1744 C CA . ARG A 1 231 ? -1.885 1.771 27.094 1 89.94 231 ARG A CA 1
ATOM 1745 C C . ARG A 1 231 ? -2.084 3.205 27.578 1 89.94 231 ARG A C 1
ATOM 1747 O O . ARG A 1 231 ? -3.121 3.814 27.312 1 89.94 231 ARG A O 1
ATOM 1754 N N . GLU A 1 232 ? -1.131 3.629 28.266 1 91 232 GLU A N 1
ATOM 1755 C CA . GLU A 1 232 ? -1.211 4.996 28.781 1 91 232 GLU A CA 1
ATOM 1756 C C . GLU A 1 232 ? -1.207 6.008 27.641 1 91 232 GLU A C 1
ATOM 1758 O O . GLU A 1 232 ? -1.951 6.992 27.672 1 91 232 GLU A O 1
ATOM 1763 N N . TYR A 1 233 ? -0.373 5.797 26.641 1 94.06 233 TYR A N 1
ATOM 1764 C CA . TYR A 1 233 ? -0.363 6.684 25.469 1 94.06 233 TYR A CA 1
ATOM 1765 C C . TYR A 1 233 ? -1.732 6.719 24.812 1 94.06 233 TYR A C 1
ATOM 1767 O O . TYR A 1 233 ? -2.248 7.797 24.5 1 94.06 233 TYR A O 1
ATOM 1775 N N . ALA A 1 234 ? -2.215 5.547 24.562 1 95 234 ALA A N 1
ATOM 1776 C CA . ALA A 1 234 ? -3.521 5.449 23.922 1 95 234 ALA A CA 1
ATOM 1777 C C . ALA A 1 234 ? -4.578 6.227 24.703 1 95 234 ALA A C 1
ATOM 1779 O O . ALA A 1 234 ? -5.418 6.91 24.109 1 95 234 ALA A O 1
ATOM 1780 N N . ARG A 1 235 ? -4.492 6.133 25.984 1 94.56 235 ARG A N 1
ATOM 1781 C CA . ARG A 1 235 ? -5.461 6.793 26.844 1 94.56 235 ARG A CA 1
ATOM 1782 C C . ARG A 1 235 ? -5.328 8.312 26.766 1 94.56 235 ARG A C 1
ATOM 1784 O O . ARG A 1 235 ? -6.328 9.023 26.719 1 94.56 235 ARG A O 1
ATOM 1791 N N . LEU A 1 236 ? -4.156 8.789 26.688 1 95.25 236 LEU A N 1
ATOM 1792 C CA . LEU A 1 236 ? -3.916 10.219 26.828 1 95.25 236 LEU A CA 1
ATOM 1793 C C . LEU A 1 236 ? -3.877 10.906 25.453 1 95.25 236 LEU A C 1
ATOM 1795 O O . LEU A 1 236 ? -4.289 12.055 25.328 1 95.25 236 LEU A O 1
ATOM 1799 N N . PHE A 1 237 ? -3.443 10.164 24.391 1 97.12 237 PHE A N 1
ATOM 1800 C CA . PHE A 1 237 ? -3.154 10.852 23.141 1 97.12 237 PHE A CA 1
ATOM 1801 C C . PH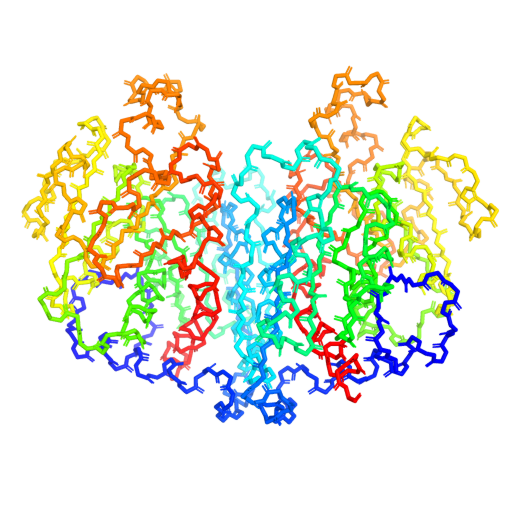E A 1 237 ? -3.73 10.086 21.953 1 97.12 237 PHE A C 1
ATOM 1803 O O . PHE A 1 237 ? -3.658 10.547 20.812 1 97.12 237 PHE A O 1
ATOM 1810 N N . GLY A 1 238 ? -4.266 8.93 22.188 1 97.75 238 GLY A N 1
ATOM 1811 C CA . GLY A 1 238 ? -4.891 8.18 21.109 1 97.75 238 GLY A CA 1
ATOM 1812 C C . GLY A 1 238 ? -6.184 8.797 20.625 1 97.75 238 GLY A C 1
ATOM 1813 O O . GLY A 1 238 ? -6.965 9.328 21.422 1 97.75 238 GLY A O 1
ATOM 1814 N N . LEU A 1 239 ? -6.383 8.812 19.344 1 98.38 239 LEU A N 1
ATOM 1815 C CA . LEU A 1 239 ? -7.648 9.266 18.781 1 98.38 239 LEU A CA 1
ATOM 1816 C C . LEU A 1 239 ? -8.641 8.109 18.672 1 98.38 239 LEU A C 1
ATOM 1818 O O . LEU A 1 239 ? -8.445 7.191 17.875 1 98.38 239 LEU A O 1
ATOM 1822 N N . ASN A 1 240 ? -9.578 8.078 19.531 1 96.5 240 ASN A N 1
ATOM 1823 C CA . ASN A 1 240 ? -10.641 7.07 19.547 1 96.5 240 ASN A CA 1
ATOM 1824 C C . ASN A 1 240 ? -11.992 7.672 19.188 1 96.5 240 ASN A C 1
ATOM 1826 O O . ASN A 1 240 ? -12.086 8.844 18.828 1 96.5 240 ASN A O 1
ATOM 1830 N N . ALA A 1 241 ? -13.008 6.91 19.297 1 93.75 241 ALA A N 1
ATOM 1831 C CA . ALA A 1 241 ? -14.336 7.336 18.859 1 93.75 241 ALA A CA 1
ATOM 1832 C C . ALA A 1 241 ? -14.828 8.523 19.688 1 93.75 241 ALA A C 1
ATOM 1834 O O . ALA A 1 241 ? -15.398 9.469 19.141 1 93.75 241 ALA A O 1
ATOM 1835 N N . ALA A 1 242 ? -14.625 8.445 20.984 1 95.88 242 ALA A N 1
ATOM 1836 C CA . ALA A 1 242 ? -15.062 9.523 21.859 1 95.88 242 ALA A CA 1
ATOM 1837 C C . ALA A 1 242 ? -14.391 10.844 21.5 1 95.88 242 ALA A C 1
ATOM 1839 O O . ALA A 1 242 ? -15.039 11.883 21.438 1 95.88 242 ALA A O 1
ATOM 1840 N N . ARG A 1 243 ? -13.133 10.781 21.203 1 97.88 243 ARG A N 1
ATOM 1841 C CA . ARG A 1 243 ? -12.391 11.984 20.844 1 97.88 243 ARG A CA 1
ATOM 1842 C C . ARG A 1 243 ? -12.766 12.461 19.453 1 97.88 243 ARG A C 1
ATOM 1844 O O . ARG A 1 243 ? -12.781 13.664 19.188 1 97.88 243 ARG A O 1
ATOM 1851 N N . GLU A 1 244 ? -12.945 11.57 18.594 1 96.38 244 GLU A N 1
ATOM 1852 C CA . GLU A 1 244 ? -13.398 11.938 17.266 1 96.38 244 GLU A CA 1
ATOM 1853 C C . GLU A 1 244 ? -14.641 12.82 17.328 1 96.38 244 GLU A C 1
ATOM 1855 O O . GLU A 1 244 ? -14.781 13.758 16.531 1 96.38 244 GLU A O 1
ATOM 1860 N N . GLU A 1 245 ? -15.516 12.578 18.266 1 94.88 245 GLU A N 1
ATOM 1861 C CA . GLU A 1 245 ? -16.75 13.328 18.422 1 94.88 245 GLU A CA 1
ATOM 1862 C C . GLU A 1 245 ? -16.469 14.766 18.875 1 94.88 245 GLU A C 1
ATOM 1864 O O . GLU A 1 245 ? -17.328 15.641 18.734 1 94.88 245 GLU A O 1
ATOM 1869 N N . ARG A 1 246 ? -15.344 14.945 19.391 1 96.38 246 ARG A N 1
ATOM 1870 C CA . ARG A 1 246 ? -14.977 16.266 19.906 1 96.38 246 ARG A CA 1
ATOM 1871 C C . ARG A 1 246 ? -14.344 17.125 18.797 1 96.38 246 ARG A C 1
ATOM 1873 O O . ARG A 1 246 ? -14.102 18.312 19 1 96.38 246 ARG A O 1
ATOM 1880 N N . MET A 1 247 ? -14.039 16.5 17.719 1 96.69 247 MET A N 1
ATOM 1881 C CA . MET A 1 247 ? -13.422 17.219 16.609 1 96.69 247 MET A CA 1
ATOM 1882 C C . MET A 1 247 ? -14.414 18.203 15.977 1 96.69 247 MET A C 1
ATOM 1884 O O . MET A 1 247 ? -15.625 18.031 16.109 1 96.69 247 MET A O 1
ATOM 1888 N N . LYS A 1 248 ? -13.875 19.219 15.305 1 95.88 248 LYS A N 1
ATOM 1889 C CA . LYS A 1 248 ? -14.695 20.141 14.523 1 95.88 248 LYS A CA 1
ATOM 1890 C C . LYS A 1 248 ? -15.531 19.391 13.492 1 95.88 248 LYS A C 1
ATOM 1892 O O . LYS A 1 248 ? -15.086 18.391 12.914 1 95.88 248 LYS A O 1
ATOM 1897 N N . ALA A 1 249 ? -16.797 19.953 13.32 1 94.31 249 ALA A N 1
ATOM 1898 C CA . ALA A 1 249 ? -17.609 19.406 12.242 1 94.31 249 ALA A CA 1
ATOM 1899 C C . ALA A 1 249 ? -16.875 19.469 10.906 1 94.31 249 ALA A C 1
ATOM 1901 O O . ALA A 1 249 ? -16.297 20.5 10.555 1 94.31 249 ALA A O 1
ATOM 1902 N N . GLY A 1 250 ? -16.781 18.359 10.25 1 94.31 250 GLY A N 1
ATOM 1903 C CA . GLY A 1 250 ? -16.156 18.328 8.938 1 94.31 250 GLY A CA 1
ATOM 1904 C C . GLY A 1 250 ? -14.664 18.062 8.992 1 94.31 250 GLY A C 1
ATOM 1905 O O . GLY A 1 250 ? -14.016 17.938 7.953 1 94.31 250 GLY A O 1
ATOM 1906 N N . ALA A 1 251 ? -14.055 17.969 10.211 1 97.81 251 ALA A N 1
ATOM 1907 C CA . ALA A 1 251 ? -12.625 17.703 10.359 1 97.81 251 ALA A CA 1
ATOM 1908 C C . ALA A 1 251 ? -12.273 16.312 9.844 1 97.81 251 ALA A C 1
ATOM 1910 O O . ALA A 1 251 ? -13.102 15.398 9.883 1 97.81 251 ALA A O 1
ATOM 1911 N N . VAL A 1 252 ? -11.047 16.172 9.375 1 98.19 252 VAL A N 1
ATOM 1912 C CA . VAL A 1 252 ? -10.633 14.891 8.82 1 98.19 252 VAL A CA 1
ATOM 1913 C C . VAL A 1 252 ? -9.508 14.305 9.656 1 98.19 252 VAL A C 1
ATOM 1915 O O . VAL A 1 252 ? -8.859 15.016 10.43 1 98.19 252 VAL A O 1
ATOM 1918 N N . VAL A 1 253 ? -9.367 12.992 9.555 1 98.44 253 VAL A N 1
ATOM 1919 C CA . VAL A 1 253 ? -8.344 12.242 10.266 1 98.44 253 VAL A CA 1
ATOM 1920 C C . VAL A 1 253 ? -7.301 11.727 9.273 1 98.44 253 VAL A C 1
ATOM 1922 O O . VAL A 1 253 ? -7.645 11.133 8.25 1 98.44 253 VAL A O 1
ATOM 1925 N N . MET A 1 254 ? -6.047 12.008 9.57 1 98.69 254 MET A N 1
ATOM 1926 C CA . MET A 1 254 ? -4.93 11.641 8.703 1 98.69 254 MET A CA 1
ATOM 1927 C C . MET A 1 254 ? -3.928 10.766 9.453 1 98.69 254 MET A C 1
ATOM 1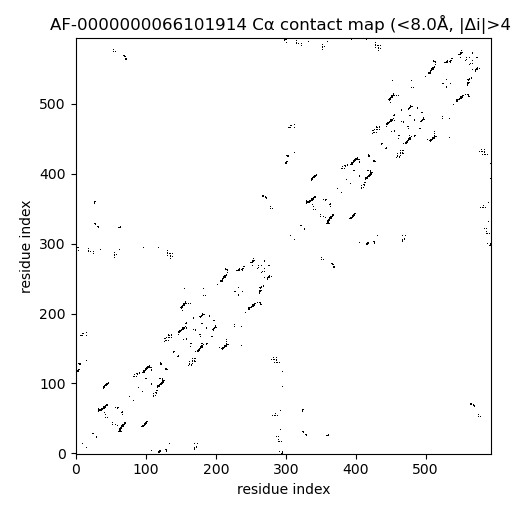929 O O . MET A 1 254 ? -3.887 10.773 10.688 1 98.69 254 MET A O 1
ATOM 1933 N N . HIS A 1 255 ? -3.174 10.047 8.727 1 98.56 255 HIS A N 1
ATOM 1934 C CA . HIS A 1 255 ? -2.07 9.242 9.234 1 98.56 255 HIS A CA 1
ATOM 1935 C C . HIS A 1 255 ? -1.127 8.82 8.117 1 98.56 255 HIS A C 1
ATOM 1937 O O . HIS A 1 255 ? -1.57 8.32 7.078 1 98.56 255 HIS A O 1
ATOM 1943 N N . PRO A 1 256 ? 0.141 8.992 8.328 1 96.94 256 PRO A N 1
ATOM 1944 C CA . PRO A 1 256 ? 1.079 8.641 7.258 1 96.94 256 PRO A CA 1
ATOM 1945 C C . PRO A 1 256 ? 1.299 7.137 7.129 1 96.94 256 PRO A C 1
ATOM 1947 O O . PRO A 1 256 ? 1.844 6.672 6.125 1 96.94 256 PRO A O 1
ATOM 1950 N N . GLY A 1 257 ? 0.917 6.359 8.125 1 92.38 257 GLY A N 1
ATOM 1951 C CA . GLY A 1 257 ? 1.117 4.918 8.156 1 92.38 257 GLY A CA 1
ATOM 1952 C C . GLY A 1 257 ? 2.562 4.523 8.383 1 92.38 257 GLY A C 1
ATOM 1953 O O . GLY A 1 257 ? 3.473 5.336 8.203 1 92.38 257 GLY A O 1
ATOM 1954 N N . PRO A 1 258 ? 2.641 3.268 8.75 1 91.62 258 PRO A N 1
ATOM 1955 C CA . PRO A 1 258 ? 1.633 2.297 9.18 1 91.62 258 PRO A CA 1
ATOM 1956 C C . PRO A 1 258 ? 1.01 2.65 10.531 1 91.62 258 PRO A C 1
ATOM 1958 O O . PRO A 1 258 ? 1.613 3.383 11.32 1 91.62 258 PRO A O 1
ATOM 1961 N N . ILE A 1 259 ? -0.156 2.172 10.828 1 94.06 259 ILE A N 1
ATOM 1962 C CA . ILE A 1 259 ? -0.912 2.531 12.023 1 94.06 259 ILE A CA 1
ATOM 1963 C C . ILE A 1 259 ? -0.784 1.422 13.062 1 94.06 259 ILE A C 1
ATOM 1965 O O . ILE A 1 259 ? -0.949 0.241 12.75 1 94.06 259 ILE A O 1
ATOM 1969 N N . ASN A 1 260 ? -0.4 1.783 14.297 1 93.25 260 ASN A N 1
ATOM 1970 C CA . ASN A 1 260 ? -0.656 0.886 15.414 1 93.25 260 ASN A CA 1
ATOM 1971 C C . ASN A 1 260 ? -2.092 1.012 15.922 1 93.25 260 ASN A C 1
ATOM 1973 O O . ASN A 1 260 ? -2.383 1.847 16.781 1 93.25 260 ASN A O 1
ATOM 1977 N N . ARG A 1 261 ? -2.895 0.182 15.383 1 91.06 261 ARG A N 1
ATOM 1978 C CA . ARG A 1 261 ? -4.312 0.268 15.711 1 91.06 261 ARG A CA 1
ATOM 1979 C C . ARG A 1 261 ? -4.551 0.048 17.203 1 91.06 261 ARG A C 1
ATOM 1981 O O . ARG A 1 261 ? -4.02 -0.895 17.781 1 91.06 261 ARG A O 1
ATOM 1988 N N . GLY A 1 262 ? -5.293 0.911 17.781 1 92.69 262 GLY A N 1
ATOM 1989 C CA . GLY A 1 262 ? -5.59 0.833 19.203 1 92.69 262 GLY A CA 1
ATOM 1990 C C . GLY A 1 262 ? -4.602 1.598 20.062 1 92.69 262 GLY A C 1
ATOM 1991 O O . GLY A 1 262 ? -4.789 1.722 21.266 1 92.69 262 GLY A O 1
ATOM 1992 N N . VAL A 1 263 ? -3.529 2.082 19.422 1 94.94 263 VAL A N 1
ATOM 1993 C CA . VAL A 1 263 ? -2.541 2.848 20.172 1 94.94 263 VAL A CA 1
ATOM 1994 C C . VAL A 1 263 ? -2.678 4.332 19.828 1 94.94 263 VAL A C 1
ATOM 1996 O O . VAL A 1 263 ? -3.338 5.078 20.562 1 94.94 263 VAL A O 1
ATOM 1999 N N . GLU A 1 264 ? -2.227 4.754 18.703 1 97.19 264 GLU A N 1
ATOM 2000 C CA . GLU A 1 264 ? -2.361 6.168 18.375 1 97.19 264 GLU A CA 1
ATOM 2001 C C . GLU A 1 264 ? -3.701 6.453 17.703 1 97.19 264 GLU A C 1
ATOM 2003 O O . GLU A 1 264 ? -4.168 7.594 17.703 1 97.19 264 GLU A O 1
ATOM 2008 N N . LEU A 1 265 ? -4.258 5.434 17.078 1 96.94 265 LEU A N 1
ATOM 2009 C CA . LEU A 1 265 ? -5.492 5.609 16.312 1 96.94 265 LEU A CA 1
ATOM 2010 C C . LEU A 1 265 ? -6.383 4.375 16.438 1 96.94 265 LEU A C 1
ATOM 2012 O O . LEU A 1 265 ? -5.953 3.264 16.109 1 96.94 265 LEU A O 1
ATOM 2016 N N . ALA A 1 266 ? -7.566 4.535 16.922 1 94.69 266 ALA A N 1
ATOM 2017 C CA . ALA A 1 266 ? -8.508 3.426 17.031 1 94.69 266 ALA A CA 1
ATOM 2018 C C . ALA A 1 266 ? -8.945 2.936 15.648 1 94.69 266 ALA A C 1
ATOM 2020 O O . ALA A 1 266 ? -9.141 3.736 14.734 1 94.69 266 ALA A O 1
ATOM 2021 N N . PRO A 1 267 ? -9.18 1.63 15.531 1 90.12 267 PRO A N 1
ATOM 2022 C CA . PRO A 1 267 ? -9.578 1.072 14.234 1 90.12 267 PRO A CA 1
ATOM 2023 C C . PRO A 1 267 ? -10.82 1.744 13.656 1 90.12 267 PRO A C 1
ATOM 2025 O O . PRO A 1 267 ? -10.867 2.055 12.461 1 90.12 267 PRO A O 1
ATOM 2028 N N . ALA A 1 268 ? -11.805 2.004 14.5 1 88.69 268 ALA A N 1
ATOM 2029 C CA . ALA A 1 268 ? -13.062 2.594 14.047 1 88.69 268 ALA A CA 1
ATOM 2030 C C . ALA A 1 268 ? -12.836 3.99 13.469 1 88.69 268 ALA A C 1
ATOM 2032 O O . ALA A 1 268 ? -13.539 4.406 12.547 1 88.69 268 ALA A O 1
ATOM 2033 N N . VAL A 1 269 ? -11.852 4.684 13.961 1 94.25 269 VAL A N 1
ATOM 2034 C CA . VAL A 1 269 ? -11.547 6.031 13.492 1 94.25 269 VAL A CA 1
ATOM 2035 C C . VAL A 1 269 ? -10.711 5.957 12.219 1 94.25 269 VAL A C 1
ATOM 2037 O O . VAL A 1 269 ? -10.969 6.68 11.258 1 94.25 269 VAL A O 1
ATOM 2040 N N . ALA A 1 270 ? -9.742 5.035 12.195 1 93.75 270 ALA A N 1
ATOM 2041 C CA . ALA A 1 270 ? -8.852 4.863 11.055 1 93.75 270 ALA A CA 1
ATOM 2042 C C . ALA A 1 270 ? -9.641 4.504 9.797 1 93.75 270 ALA A C 1
ATOM 2044 O O . ALA A 1 270 ? -9.273 4.914 8.688 1 93.75 270 ALA A O 1
ATOM 2045 N N . ASP A 1 271 ? -10.711 3.793 10.008 1 88.94 271 ASP A N 1
ATOM 2046 C CA . ASP A 1 271 ? -11.477 3.275 8.883 1 88.94 271 ASP A CA 1
ATOM 2047 C C . ASP A 1 271 ? -12.844 3.955 8.789 1 88.94 271 ASP A C 1
ATOM 2049 O O . ASP A 1 271 ? -13.734 3.475 8.086 1 88.94 271 ASP A O 1
ATOM 2053 N N . GLY A 1 272 ? -13.023 5.023 9.57 1 88.69 272 GLY A N 1
ATOM 2054 C CA . GLY A 1 272 ? -14.305 5.695 9.648 1 88.69 272 GLY A CA 1
ATOM 2055 C C . GLY A 1 272 ? -14.5 6.73 8.555 1 88.69 272 GLY A C 1
ATOM 2056 O O . GLY A 1 272 ? -13.633 6.914 7.703 1 88.69 272 GLY A O 1
ATOM 2057 N N . ALA A 1 273 ? -15.578 7.387 8.586 1 88.12 273 ALA A N 1
ATOM 2058 C CA . ALA A 1 273 ? -16.031 8.297 7.535 1 88.12 273 ALA A CA 1
ATOM 2059 C C . ALA A 1 273 ? -15.148 9.539 7.465 1 88.12 273 ALA A C 1
ATOM 2061 O O . ALA A 1 273 ? -15.016 10.148 6.402 1 88.12 273 ALA A O 1
ATOM 2062 N N . ARG A 1 274 ? -14.516 9.852 8.562 1 94.5 274 ARG A N 1
ATOM 2063 C CA . ARG A 1 274 ? -13.719 11.07 8.594 1 94.5 274 ARG A CA 1
ATOM 2064 C C . ARG A 1 274 ? -12.281 10.797 8.164 1 94.5 274 ARG A C 1
ATOM 2066 O O . ARG A 1 274 ? -11.492 11.727 7.973 1 94.5 274 ARG A O 1
ATOM 2073 N N . SER A 1 275 ? -11.953 9.531 8.07 1 95.94 275 SER A N 1
ATOM 2074 C CA . SER A 1 275 ? -10.594 9.141 7.723 1 95.94 275 SER A CA 1
ATOM 2075 C C . SER A 1 275 ? -10.297 9.398 6.25 1 95.94 275 SER A C 1
ATOM 2077 O O . SER A 1 275 ? -11.07 8.992 5.379 1 95.94 275 SER A O 1
ATOM 2079 N N . VAL A 1 276 ? -9.164 10.094 5.977 1 97.12 276 VAL A N 1
ATOM 2080 C CA . VAL A 1 276 ? -8.758 10.312 4.59 1 97.12 276 VAL A CA 1
ATOM 2081 C C . VAL A 1 276 ? -7.449 9.57 4.312 1 97.12 276 VAL A C 1
ATOM 2083 O O . VAL A 1 276 ? -6.691 9.945 3.414 1 97.12 276 VAL A O 1
ATOM 2086 N N . ILE A 1 277 ? -7.18 8.523 5.105 1 96.81 277 ILE A N 1
ATOM 2087 C CA . ILE A 1 277 ? -5.922 7.785 5.043 1 96.81 277 ILE A CA 1
ATOM 2088 C C . ILE A 1 277 ? -5.801 7.078 3.695 1 96.81 277 ILE A C 1
ATOM 2090 O O . ILE A 1 277 ? -4.738 7.098 3.07 1 96.81 277 ILE A O 1
ATOM 2094 N N . LEU A 1 278 ? -6.867 6.531 3.18 1 95.5 278 LEU A N 1
ATOM 2095 C CA . LEU A 1 278 ? -6.832 5.867 1.881 1 95.5 278 LEU A CA 1
ATOM 2096 C C . LEU A 1 278 ? -6.605 6.875 0.76 1 95.5 278 LEU A C 1
ATOM 2098 O O . LEU A 1 278 ? -5.895 6.59 -0.207 1 95.5 278 LEU A O 1
ATOM 2102 N N . GLU A 1 279 ? -7.176 8.055 0.918 1 96.38 279 GLU A N 1
ATOM 2103 C CA . GLU A 1 279 ? -6.941 9.125 -0.043 1 96.38 279 GLU A CA 1
ATOM 2104 C C . GLU A 1 279 ? -5.48 9.562 -0.031 1 96.38 279 GLU A C 1
ATOM 2106 O O . GLU A 1 279 ? -4.906 9.859 -1.082 1 96.38 279 GLU A O 1
ATOM 2111 N N . GLN A 1 280 ? -4.914 9.602 1.167 1 98 280 GLN A N 1
ATOM 2112 C CA . GLN A 1 280 ? -3.496 9.93 1.27 1 98 280 GLN A CA 1
ATOM 2113 C C . GLN A 1 280 ? -2.648 8.977 0.435 1 98 280 GLN A C 1
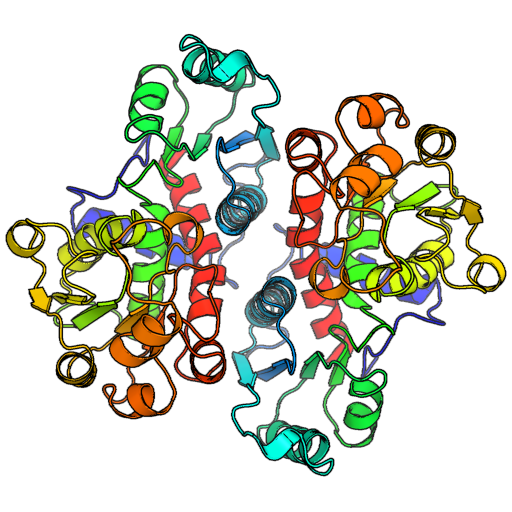ATOM 2115 O O . GLN A 1 280 ? -1.745 9.406 -0.285 1 98 280 GLN A O 1
ATOM 2120 N N . VAL A 1 281 ? -2.979 7.73 0.527 1 95.75 281 VAL A N 1
ATOM 2121 C CA . VAL A 1 281 ? -2.203 6.723 -0.188 1 95.75 281 VAL A CA 1
ATOM 2122 C C . VAL A 1 281 ? -2.387 6.898 -1.693 1 95.75 281 VAL A C 1
ATOM 2124 O O . VAL A 1 281 ? -1.408 6.945 -2.443 1 95.75 281 VAL A O 1
ATOM 2127 N N . SER A 1 282 ? -3.609 7.066 -2.158 1 95.38 282 SER A N 1
ATOM 2128 C CA . SER A 1 282 ? -3.896 7.258 -3.576 1 95.38 282 SER A CA 1
ATOM 2129 C C . SER A 1 282 ? -3.27 8.547 -4.102 1 95.38 282 SER A C 1
ATOM 2131 O O . SER A 1 282 ? -2.631 8.547 -5.156 1 95.38 282 SER A O 1
ATOM 2133 N N . ASN A 1 283 ? -3.43 9.578 -3.318 1 98.06 283 ASN A N 1
ATOM 2134 C CA . ASN A 1 283 ? -2.863 10.867 -3.693 1 98.06 283 ASN A CA 1
ATOM 2135 C C . ASN A 1 283 ? -1.339 10.836 -3.705 1 98.06 283 ASN A C 1
ATOM 2137 O O . ASN A 1 283 ? -0.7 11.578 -4.449 1 98.06 283 ASN A O 1
ATOM 2141 N N . GLY A 1 284 ? -0.782 9.945 -2.852 1 98.31 284 GLY A N 1
ATOM 2142 C CA . GLY A 1 284 ? 0.662 9.773 -2.824 1 98.31 284 GLY A CA 1
ATOM 2143 C C . GLY A 1 284 ? 1.244 9.391 -4.172 1 98.31 284 GLY A C 1
ATOM 2144 O O . GLY A 1 284 ? 2.303 9.883 -4.559 1 98.31 284 GLY A O 1
ATOM 2145 N N . VAL A 1 285 ? 0.557 8.547 -4.879 1 98.06 285 VAL A N 1
ATOM 2146 C CA . VAL A 1 285 ? 1.031 8.117 -6.191 1 98.06 285 VAL A CA 1
ATOM 2147 C C . VAL A 1 285 ? 1 9.297 -7.164 1 98.06 285 VAL A C 1
ATOM 2149 O O . VAL A 1 285 ? 1.967 9.531 -7.891 1 98.06 285 VAL A O 1
ATOM 2152 N N . ALA A 1 286 ? -0.089 10.086 -7.125 1 98.38 286 ALA A N 1
ATOM 2153 C CA . ALA A 1 286 ? -0.239 11.242 -8.016 1 98.38 286 ALA A CA 1
ATOM 2154 C C . ALA A 1 286 ? 0.829 12.297 -7.73 1 98.38 286 ALA A C 1
ATOM 2156 O O . ALA A 1 286 ? 1.448 12.82 -8.656 1 98.38 286 ALA A O 1
ATOM 2157 N N . VAL A 1 287 ? 1.027 12.555 -6.484 1 98.81 287 VAL A N 1
ATOM 2158 C CA . VAL A 1 287 ? 2.002 13.562 -6.082 1 98.81 287 VAL A CA 1
ATOM 2159 C C . VAL A 1 287 ? 3.408 13.109 -6.469 1 98.81 287 VAL A C 1
ATOM 2161 O O . VAL A 1 287 ? 4.211 13.898 -6.965 1 98.81 287 VAL A O 1
ATOM 2164 N N . ARG A 1 288 ? 3.689 11.867 -6.285 1 98.75 288 ARG A N 1
ATOM 2165 C CA . ARG A 1 288 ? 5.016 11.344 -6.59 1 98.75 288 ARG A CA 1
ATOM 2166 C C . ARG A 1 288 ? 5.242 11.273 -8.094 1 98.75 288 ARG A C 1
ATOM 2168 O O . ARG A 1 288 ? 6.371 11.422 -8.57 1 98.75 288 ARG A O 1
ATOM 2175 N N . ARG A 1 289 ? 4.191 11.125 -8.922 1 98.62 289 ARG A N 1
ATOM 2176 C CA . ARG A 1 289 ? 4.316 11.297 -10.367 1 98.62 289 ARG A CA 1
ATOM 2177 C C . ARG A 1 289 ? 4.73 12.727 -10.719 1 98.62 289 ARG A C 1
ATOM 2179 O O . ARG A 1 289 ? 5.637 12.93 -11.523 1 98.62 289 ARG A O 1
ATOM 2186 N N . ALA A 1 290 ? 4.062 13.664 -10.055 1 98.69 290 ALA A N 1
ATOM 2187 C CA . ALA A 1 290 ? 4.383 15.062 -10.305 1 98.69 290 ALA A CA 1
ATOM 2188 C C . ALA A 1 290 ? 5.824 15.375 -9.914 1 98.69 290 ALA A C 1
ATOM 2190 O O . ALA A 1 290 ? 6.523 16.094 -10.625 1 98.69 290 ALA A O 1
ATOM 2191 N N . ILE A 1 291 ? 6.25 14.805 -8.789 1 98.75 291 ILE A N 1
ATOM 2192 C CA . ILE A 1 291 ? 7.617 15.008 -8.32 1 98.75 291 ILE A CA 1
ATOM 2193 C C . ILE A 1 291 ? 8.602 14.469 -9.359 1 98.75 291 ILE A C 1
ATOM 2195 O O . ILE A 1 291 ? 9.539 15.164 -9.75 1 98.75 291 ILE A O 1
ATOM 2199 N N . LEU A 1 292 ? 8.359 13.211 -9.789 1 98.62 292 LEU A N 1
ATOM 2200 C CA . LEU A 1 292 ? 9.234 12.609 -10.797 1 98.62 292 LEU A CA 1
ATOM 2201 C C . LEU A 1 292 ? 9.234 13.43 -12.078 1 98.62 292 LEU A C 1
ATOM 2203 O O . LEU A 1 292 ? 10.289 13.664 -12.672 1 98.62 292 LEU A O 1
ATOM 2207 N N . GLU A 1 293 ? 8.109 13.914 -12.516 1 98.06 293 GLU A N 1
ATOM 2208 C CA . GLU A 1 293 ? 7.973 14.719 -13.727 1 98.06 293 GLU A CA 1
ATOM 2209 C C . GLU A 1 293 ? 8.789 16 -13.633 1 98.06 293 GLU A C 1
ATOM 2211 O O . GLU A 1 293 ? 9.562 16.312 -14.539 1 98.06 293 GLU A O 1
ATOM 2216 N N . VAL A 1 294 ? 8.641 16.672 -12.5 1 97.56 294 VAL A N 1
ATOM 2217 C CA . VAL A 1 294 ? 9.258 17.969 -12.336 1 97.56 294 VAL A CA 1
ATOM 2218 C C . VAL A 1 294 ? 10.773 17.812 -12.164 1 97.56 294 VAL A C 1
ATOM 2220 O O . VAL A 1 294 ? 11.547 18.578 -12.734 1 97.56 294 VAL A O 1
ATOM 2223 N N . CYS A 1 295 ? 11.195 16.781 -11.438 1 97.81 295 CYS A N 1
ATOM 2224 C CA . CYS A 1 295 ? 12.609 16.609 -11.133 1 97.81 295 CYS A CA 1
ATOM 2225 C C . CYS A 1 295 ? 13.367 16.078 -12.344 1 97.81 295 CYS A C 1
ATOM 2227 O O . CYS A 1 295 ? 14.594 16.219 -12.414 1 97.81 295 CYS A O 1
ATOM 2229 N N . THR A 1 296 ? 12.672 15.43 -13.305 1 95.75 296 THR A N 1
ATOM 2230 C CA . THR A 1 296 ? 13.359 14.812 -14.43 1 95.75 296 THR A CA 1
ATOM 2231 C C . THR A 1 296 ? 13.141 15.625 -15.703 1 95.75 296 THR A C 1
ATOM 2233 O O . THR A 1 296 ? 13.617 15.25 -16.781 1 95.75 296 THR A O 1
ATOM 2236 N N . ALA A 1 297 ? 12.336 16.719 -15.719 1 85.56 297 ALA A N 1
ATOM 2237 C CA . ALA A 1 297 ? 12.109 17.594 -16.875 1 85.56 297 ALA A CA 1
ATOM 2238 C C . ALA A 1 297 ? 13.383 18.344 -17.25 1 85.56 297 ALA A C 1
ATOM 2240 O O . ALA A 1 297 ? 14.234 18.609 -16.391 1 85.56 297 ALA A O 1
ATOM 2241 N N . MET B 1 1 ? -21.062 -11.719 -14.844 1 52.69 1 MET B N 1
ATOM 2242 C CA . MET B 1 1 ? -20.656 -12.281 -13.555 1 52.69 1 MET B CA 1
ATOM 2243 C C . MET B 1 1 ? -21 -11.336 -12.414 1 52.69 1 MET B C 1
ATOM 2245 O O . MET B 1 1 ? -20.656 -10.156 -12.453 1 52.69 1 MET B O 1
ATOM 2249 N N . ARG B 1 2 ? -21.969 -11.703 -11.523 1 83.56 2 ARG B N 1
ATOM 2250 C CA . ARG B 1 2 ? -22.484 -10.688 -10.602 1 83.56 2 ARG B CA 1
ATOM 2251 C C . ARG B 1 2 ? -21.625 -10.609 -9.352 1 83.56 2 ARG B C 1
ATOM 2253 O O . ARG B 1 2 ? -21.312 -9.508 -8.875 1 83.56 2 ARG B O 1
ATOM 2260 N N . HIS B 1 3 ? -21.031 -11.859 -8.938 1 96.94 3 HIS B N 1
ATOM 2261 C CA . HIS B 1 3 ? -20.219 -11.875 -7.734 1 96.94 3 HIS B CA 1
ATOM 2262 C C . HIS B 1 3 ? -18.844 -12.508 -8.008 1 96.94 3 HIS B C 1
ATOM 2264 O O . HIS B 1 3 ? -18.688 -13.258 -8.984 1 96.94 3 HIS B O 1
ATOM 2270 N N . LEU B 1 4 ? -17.859 -12.148 -7.332 1 98.25 4 LEU B N 1
ATOM 2271 C CA . LEU B 1 4 ? -16.609 -12.906 -7.223 1 98.25 4 LEU B CA 1
ATOM 2272 C C . LEU B 1 4 ? -16.406 -13.414 -5.801 1 98.25 4 LEU B C 1
ATOM 2274 O O . LEU B 1 4 ? -15.844 -12.703 -4.957 1 98.25 4 LEU B O 1
ATOM 2278 N N . LEU B 1 5 ? -16.797 -14.617 -5.629 1 97.62 5 LEU B N 1
ATOM 2279 C CA . LEU B 1 5 ? -16.797 -15.164 -4.277 1 97.62 5 LEU B CA 1
ATOM 2280 C C . LEU B 1 5 ? -15.617 -16.109 -4.074 1 97.62 5 LEU B C 1
ATOM 2282 O O . LEU B 1 5 ? -15.188 -16.344 -2.941 1 97.62 5 LEU B O 1
ATOM 2286 N N . GLY B 1 6 ? -15.117 -16.672 -5.105 1 96.88 6 GLY B N 1
ATOM 2287 C CA . GLY B 1 6 ? -14.008 -17.609 -5.121 1 96.88 6 GLY B CA 1
ATOM 2288 C C . GLY B 1 6 ? -13.516 -17.922 -6.523 1 96.88 6 GLY B C 1
ATOM 2289 O O . GLY B 1 6 ? -14.109 -17.484 -7.508 1 96.88 6 GLY B O 1
ATOM 2290 N N . ILE B 1 7 ? -12.445 -18.625 -6.57 1 96.69 7 ILE B N 1
ATOM 2291 C CA . ILE B 1 7 ? -11.867 -18.969 -7.867 1 96.69 7 ILE B CA 1
ATOM 2292 C C . ILE B 1 7 ? -12.016 -20.469 -8.125 1 96.69 7 ILE B C 1
ATOM 2294 O O . ILE B 1 7 ? -11.828 -20.922 -9.25 1 96.69 7 ILE B O 1
ATOM 2298 N N . GLU B 1 8 ? -12.328 -21.234 -7.098 1 95.56 8 GLU B N 1
ATOM 2299 C CA . GLU B 1 8 ? -12.508 -22.672 -7.25 1 95.56 8 GLU B CA 1
ATOM 2300 C C . GLU B 1 8 ? -13.547 -23 -8.32 1 95.56 8 GLU B C 1
ATOM 2302 O O . GLU B 1 8 ? -14.656 -22.453 -8.289 1 95.56 8 GLU B O 1
ATOM 2307 N N . GLY B 1 9 ? -13.18 -23.766 -9.25 1 95.12 9 GLY B N 1
ATOM 2308 C CA . GLY B 1 9 ? -14.125 -24.203 -10.258 1 95.12 9 GLY B CA 1
ATOM 2309 C C . GLY B 1 9 ? -14.133 -23.328 -11.5 1 95.12 9 GLY B C 1
ATOM 2310 O O . GLY B 1 9 ? -14.805 -23.641 -12.484 1 95.12 9 GLY B O 1
ATOM 2311 N N . TRP B 1 10 ? -13.406 -22.219 -11.422 1 97.25 10 TRP B N 1
ATOM 2312 C CA . TRP B 1 10 ? -13.328 -21.375 -12.617 1 97.25 10 TRP B CA 1
ATOM 2313 C C . TRP B 1 10 ? -12.609 -22.109 -13.742 1 97.25 10 TRP B C 1
ATOM 2315 O O . TRP B 1 10 ? -11.609 -22.797 -13.516 1 97.25 10 TRP B O 1
ATOM 2325 N N . ARG B 1 11 ? -13.133 -21.891 -14.922 1 97.62 11 ARG B N 1
ATOM 2326 C CA . ARG B 1 11 ? -12.492 -22.453 -16.109 1 97.62 11 ARG B CA 1
ATOM 2327 C C . ARG B 1 11 ? -11.375 -21.531 -16.594 1 97.62 11 ARG B C 1
ATOM 2329 O O . ARG B 1 11 ? -11.375 -20.328 -16.312 1 97.62 11 ARG B O 1
ATOM 2336 N N . ARG B 1 12 ? -10.484 -22.203 -17.344 1 98.12 12 ARG B N 1
ATOM 2337 C CA . ARG B 1 12 ? -9.344 -21.469 -17.891 1 98.12 12 ARG B CA 1
ATOM 2338 C C . ARG B 1 12 ? -9.812 -20.266 -18.688 1 98.12 12 ARG B C 1
ATOM 2340 O O . ARG B 1 12 ? -9.266 -19.172 -18.547 1 98.12 12 ARG B O 1
ATOM 2347 N N . ASP B 1 13 ? -10.797 -20.422 -19.516 1 97.94 13 ASP B N 1
ATOM 2348 C CA . ASP B 1 13 ? -11.25 -19.344 -20.406 1 97.94 13 ASP B CA 1
ATOM 2349 C C . ASP B 1 13 ? -11.828 -18.172 -19.594 1 97.94 13 ASP B C 1
ATOM 2351 O O . ASP B 1 13 ? -11.688 -17.016 -19.984 1 97.94 13 ASP B O 1
ATOM 2355 N N . GLU B 1 14 ? -12.492 -18.438 -18.516 1 97.44 14 GLU B N 1
ATOM 2356 C CA . GLU B 1 14 ? -13.023 -17.406 -17.641 1 97.44 14 GLU B CA 1
ATOM 2357 C C . GLU B 1 14 ? -11.898 -16.594 -17 1 97.44 14 GLU B C 1
ATOM 2359 O O . GLU B 1 14 ? -11.945 -15.367 -16.953 1 97.44 14 GLU B O 1
ATOM 2364 N N . LEU B 1 15 ? -10.914 -17.344 -16.516 1 98.38 15 LEU B N 1
ATOM 2365 C CA . LEU B 1 15 ? -9.758 -16.703 -15.898 1 98.38 15 LEU B CA 1
ATOM 2366 C C . LEU B 1 15 ? -9.023 -15.82 -16.906 1 98.38 15 LEU B C 1
ATOM 2368 O O . LEU B 1 15 ? -8.734 -14.656 -16.625 1 98.38 15 LEU B O 1
ATOM 2372 N N . GLU B 1 16 ? -8.789 -16.391 -18.062 1 98.25 16 GLU B N 1
ATOM 2373 C CA . GLU B 1 16 ? -8.047 -15.672 -19.094 1 98.25 16 GLU B CA 1
ATOM 2374 C C . GLU B 1 16 ? -8.812 -14.445 -19.562 1 98.25 16 GLU B C 1
ATOM 2376 O O . GLU B 1 16 ? -8.219 -13.398 -19.828 1 98.25 16 GLU B O 1
ATOM 2381 N N . SER B 1 17 ? -10.102 -14.555 -19.656 1 97.81 17 SER B N 1
ATOM 2382 C CA . SER B 1 17 ? -10.914 -13.422 -20.062 1 97.81 17 SER B CA 1
ATOM 2383 C C . SER B 1 17 ? -10.781 -12.258 -19.078 1 97.81 17 SER B C 1
ATOM 2385 O O . SER B 1 17 ? -10.602 -11.109 -19.5 1 97.81 17 SER B O 1
ATOM 2387 N N . LEU B 1 18 ? -10.852 -12.539 -17.812 1 98 18 LEU B N 1
ATOM 2388 C CA . LEU B 1 18 ? -10.727 -11.5 -16.781 1 98 18 LEU B CA 1
ATOM 2389 C C . LEU B 1 18 ? -9.32 -10.914 -16.781 1 98 18 LEU B C 1
ATOM 2391 O O . LEU B 1 18 ? -9.148 -9.703 -16.672 1 98 18 LEU B O 1
ATOM 2395 N N . LEU B 1 19 ? -8.305 -11.781 -16.875 1 98.38 19 LEU B N 1
ATOM 2396 C CA . LEU B 1 19 ? -6.918 -11.328 -16.859 1 98.38 19 LEU B CA 1
ATOM 2397 C C . LEU B 1 19 ? -6.613 -10.477 -18.078 1 98.38 19 LEU B C 1
ATOM 2399 O O . LEU B 1 19 ? -5.84 -9.516 -18 1 98.38 19 LEU B O 1
ATOM 2403 N N . ASP B 1 20 ? -7.223 -10.82 -19.219 1 97.75 20 ASP B N 1
ATOM 2404 C CA . ASP B 1 20 ? -7.051 -10.016 -20.422 1 97.75 20 ASP B CA 1
ATOM 2405 C C . ASP B 1 20 ? -7.676 -8.633 -20.25 1 97.75 20 ASP B C 1
ATOM 2407 O O . ASP B 1 20 ? -7.129 -7.633 -20.719 1 97.75 20 ASP B O 1
ATOM 2411 N N . ARG B 1 21 ? -8.781 -8.586 -19.594 1 97.31 21 ARG B N 1
ATOM 2412 C CA . ARG B 1 21 ? -9.414 -7.301 -19.297 1 97.31 21 ARG B CA 1
ATOM 2413 C C . ARG B 1 21 ? -8.523 -6.449 -18.406 1 97.31 21 ARG B C 1
ATOM 2415 O O . ARG B 1 21 ? -8.484 -5.223 -18.547 1 97.31 21 ARG B O 1
ATOM 2422 N N . ALA B 1 22 ? -7.816 -7.059 -17.469 1 98.44 22 ALA B N 1
ATOM 2423 C CA . ALA B 1 22 ? -6.938 -6.352 -16.547 1 98.44 22 ALA B CA 1
ATOM 2424 C C . ALA B 1 22 ? -5.82 -5.625 -17.297 1 98.44 22 ALA B C 1
ATOM 2426 O O . ALA B 1 22 ? -5.34 -4.582 -16.844 1 98.44 22 ALA B O 1
ATOM 2427 N N . LYS B 1 23 ? -5.441 -6.137 -18.5 1 97.19 23 LYS B N 1
ATOM 2428 C CA . LYS B 1 23 ? -4.398 -5.512 -19.312 1 97.19 23 LYS B CA 1
ATOM 2429 C C . LYS B 1 23 ? -4.777 -4.086 -19.688 1 97.19 23 LYS B C 1
ATOM 2431 O O . LYS B 1 23 ? -3.922 -3.199 -19.734 1 97.19 23 LYS B O 1
ATOM 2436 N N . ALA B 1 24 ? -6.008 -3.893 -19.906 1 95.75 24 ALA B N 1
ATOM 2437 C CA . ALA B 1 24 ? -6.496 -2.582 -20.312 1 95.75 24 ALA B CA 1
ATOM 2438 C C . ALA B 1 24 ? -6.406 -1.574 -19.172 1 95.75 24 ALA B C 1
ATOM 2440 O O . ALA B 1 24 ? -6.508 -0.365 -19.391 1 95.75 24 ALA B O 1
ATOM 2441 N N . HIS B 1 25 ? -6.227 -2.059 -17.969 1 97.5 25 HIS B N 1
ATOM 2442 C CA . HIS B 1 25 ? -6.23 -1.179 -16.812 1 97.5 25 HIS B CA 1
ATOM 2443 C C . HIS B 1 25 ? -4.809 -0.857 -16.359 1 97.5 25 HIS B C 1
ATOM 2445 O O . HIS B 1 25 ? -4.613 -0.207 -15.328 1 97.5 25 HIS B O 1
ATOM 2451 N N . LEU B 1 26 ? -3.82 -1.326 -17.141 1 96.56 26 LEU B N 1
ATOM 2452 C CA . LEU B 1 26 ? -2.432 -0.957 -16.891 1 96.56 26 LEU B CA 1
ATOM 2453 C C . LEU B 1 26 ? -2.162 0.478 -17.328 1 96.56 26 LEU B C 1
ATOM 2455 O O . LEU B 1 26 ? -2.926 1.046 -18.109 1 96.56 26 LEU B O 1
ATOM 2459 N N . PRO B 1 27 ? -1.062 1.101 -16.766 1 93 27 PRO B N 1
ATOM 2460 C CA . PRO B 1 27 ? -0.71 2.445 -17.234 1 93 27 PRO B CA 1
ATOM 2461 C C . PRO B 1 27 ? -0.578 2.529 -18.75 1 93 27 PRO B C 1
ATOM 2463 O O . PRO B 1 27 ? 0.001 1.636 -19.375 1 93 27 PRO B O 1
ATOM 2466 N N . GLY B 1 28 ? -1.126 3.584 -19.297 1 91.88 28 GLY B N 1
ATOM 2467 C CA . GLY B 1 28 ? -1.094 3.773 -20.734 1 91.88 28 GLY B CA 1
ATOM 2468 C C . GLY B 1 28 ? -2.334 3.25 -21.438 1 91.88 28 GLY B C 1
ATOM 2469 O O . GLY B 1 28 ? -2.496 3.434 -22.641 1 91.88 28 GLY B O 1
ATOM 2470 N N . GLY B 1 29 ? -3.199 2.529 -20.656 1 93.69 29 GLY B N 1
ATOM 2471 C CA . GLY B 1 29 ? -4.477 2.09 -21.188 1 93.69 29 GLY B CA 1
ATOM 2472 C C . GLY B 1 29 ? -5.484 3.215 -21.328 1 93.69 29 GLY B C 1
ATOM 2473 O O . GLY B 1 29 ? -5.176 4.371 -21.031 1 93.69 29 GLY B O 1
ATOM 2474 N N . PRO B 1 30 ? -6.652 2.865 -21.859 1 94.5 30 PRO B N 1
ATOM 2475 C CA . PRO B 1 30 ? -7.68 3.895 -22.031 1 94.5 30 PRO B CA 1
ATOM 2476 C C . PRO B 1 30 ? -8.211 4.426 -20.703 1 94.5 30 PRO B C 1
ATOM 2478 O O . PRO B 1 30 ? -8.109 3.744 -19.672 1 94.5 30 PRO B O 1
ATOM 2481 N N . ASP B 1 31 ? -8.672 5.645 -20.75 1 94.81 31 ASP B N 1
ATOM 2482 C CA . ASP B 1 31 ? -9.367 6.18 -19.594 1 94.81 31 ASP B CA 1
ATOM 2483 C C . ASP B 1 31 ? -10.633 5.379 -19.297 1 94.81 31 ASP B C 1
ATOM 2485 O O . ASP B 1 31 ? -11.484 5.203 -20.172 1 94.81 31 ASP B O 1
ATOM 2489 N N . THR B 1 32 ? -10.734 4.879 -18.078 1 96.31 32 THR B N 1
ATOM 2490 C CA . THR B 1 32 ? -11.867 4.035 -17.719 1 96.31 32 THR B CA 1
ATOM 2491 C C . THR B 1 32 ? -12.68 4.668 -16.594 1 96.31 32 THR B C 1
ATOM 2493 O O . THR B 1 32 ? -13.5 3.996 -15.961 1 96.31 32 THR B O 1
ATOM 2496 N N . THR B 1 33 ? -12.5 5.996 -16.25 1 96.56 33 THR B N 1
ATOM 2497 C CA . THR B 1 33 ? -13.141 6.652 -15.109 1 96.56 33 THR B CA 1
ATOM 2498 C C . THR B 1 33 ? -14.641 6.789 -15.344 1 96.56 33 THR B C 1
ATOM 2500 O O . THR B 1 33 ? -15.398 7.039 -14.406 1 96.56 33 THR B O 1
ATOM 2503 N N . HIS B 1 34 ? -15.031 6.637 -16.594 1 97.38 34 HIS B N 1
ATOM 2504 C CA . HIS B 1 34 ? -16.453 6.773 -16.906 1 97.38 34 HIS B CA 1
ATOM 2505 C C . HIS B 1 34 ? -17.219 5.52 -16.516 1 97.38 34 HIS B C 1
ATOM 2507 O O . HIS B 1 34 ? -18.453 5.559 -16.375 1 97.38 34 HIS B O 1
ATOM 2513 N N . LEU B 1 35 ? -16.594 4.375 -16.312 1 97.5 35 LEU B N 1
ATOM 2514 C CA . LEU B 1 35 ? -17.25 3.076 -16.141 1 97.5 35 LEU B CA 1
ATOM 2515 C C . LEU B 1 35 ? -18.078 3.045 -14.859 1 97.5 35 LEU B C 1
ATOM 2517 O O . LEU B 1 35 ? -19.156 2.449 -14.836 1 97.5 35 LEU B O 1
ATOM 2521 N N . LEU B 1 36 ? -17.594 3.711 -13.773 1 98 36 LEU B N 1
ATOM 2522 C CA . LEU B 1 36 ? -18.328 3.707 -12.516 1 98 36 LEU B CA 1
ATOM 2523 C C . LEU B 1 36 ? -18.531 5.129 -12.008 1 98 36 LEU B C 1
ATOM 2525 O O . LEU B 1 36 ? -18.625 5.355 -10.797 1 98 36 LEU B O 1
ATOM 2529 N N . ARG B 1 37 ? -18.516 6.086 -12.93 1 97.31 37 ARG B N 1
ATOM 2530 C CA . ARG B 1 37 ? -18.781 7.477 -12.562 1 97.31 37 ARG B CA 1
ATOM 2531 C C . ARG B 1 37 ? -20.141 7.613 -11.906 1 97.31 37 ARG B C 1
ATOM 2533 O O . ARG B 1 37 ? -21.156 7.129 -12.43 1 97.31 37 ARG B O 1
ATOM 2540 N N . GLY B 1 38 ? -20.156 8.25 -10.734 1 96.5 38 GLY B N 1
ATOM 2541 C CA . GLY B 1 38 ? -21.406 8.484 -10.023 1 96.5 38 GLY B CA 1
ATOM 2542 C C . GLY B 1 38 ? -21.891 7.281 -9.234 1 96.5 38 GLY B C 1
ATOM 2543 O O . GLY B 1 38 ? -22.938 7.32 -8.602 1 96.5 38 GLY B O 1
ATOM 2544 N N . LYS B 1 39 ? -21.125 6.156 -9.266 1 97.69 39 LYS B N 1
ATOM 2545 C CA . LYS B 1 39 ? -21.484 4.945 -8.531 1 97.69 39 LYS B CA 1
ATOM 2546 C C . LYS B 1 39 ? -20.688 4.832 -7.238 1 97.69 39 LYS B C 1
ATOM 2548 O O . LYS B 1 39 ? -19.703 5.547 -7.047 1 97.69 39 LYS B O 1
ATOM 2553 N N . VAL B 1 40 ? -21.172 3.945 -6.375 1 96.81 40 VAL B N 1
ATOM 2554 C CA . VAL B 1 40 ? -20.547 3.773 -5.074 1 96.81 40 VAL B CA 1
ATOM 2555 C C . VAL B 1 40 ? -20.062 2.332 -4.922 1 96.81 40 VAL B C 1
ATOM 2557 O O . VAL B 1 40 ? -20.781 1.391 -5.254 1 96.81 40 VAL B O 1
ATOM 2560 N N . VAL B 1 41 ? -18.844 2.168 -4.523 1 97.12 41 VAL B N 1
ATOM 2561 C CA . VAL B 1 41 ? -18.312 0.882 -4.094 1 97.12 41 VAL B CA 1
ATOM 2562 C C . VAL B 1 41 ? -18.109 0.885 -2.578 1 97.12 41 VAL B C 1
ATOM 2564 O O . VAL B 1 41 ? -17.516 1.812 -2.023 1 97.12 41 VAL B O 1
ATOM 2567 N N . ALA B 1 42 ? -18.641 -0.151 -1.906 1 95.56 42 ALA B N 1
ATOM 2568 C CA . ALA B 1 42 ? -18.547 -0.229 -0.451 1 95.56 42 ALA B CA 1
ATOM 2569 C C . ALA B 1 42 ? -17.453 -1.211 -0.027 1 95.56 42 ALA B C 1
ATOM 2571 O O . ALA B 1 42 ? -17.469 -2.379 -0.424 1 95.56 42 ALA B O 1
ATOM 2572 N N . ASN B 1 43 ? -16.547 -0.716 0.719 1 93.5 43 ASN B N 1
ATOM 2573 C CA . ASN B 1 43 ? -15.57 -1.571 1.372 1 93.5 43 ASN B CA 1
ATOM 2574 C C . ASN B 1 43 ? -16.031 -1.991 2.766 1 93.5 43 ASN B C 1
ATOM 2576 O O . ASN B 1 43 ? -16.219 -1.145 3.641 1 93.5 43 ASN B O 1
ATOM 2580 N N . LEU B 1 44 ? -16.188 -3.258 2.936 1 91.62 44 LEU B N 1
ATOM 2581 C CA . LEU B 1 44 ? -16.625 -3.824 4.207 1 91.62 44 LEU B CA 1
ATOM 2582 C C . LEU B 1 44 ? -15.586 -4.789 4.762 1 91.62 44 LEU B C 1
ATOM 2584 O O . LEU B 1 44 ? -15.641 -5.992 4.492 1 91.62 44 LEU B O 1
ATOM 2588 N N . PHE B 1 45 ? -14.656 -4.293 5.559 1 90.69 45 PHE B N 1
ATOM 2589 C CA . PHE B 1 45 ? -13.555 -5.09 6.09 1 90.69 45 PHE B CA 1
ATOM 2590 C C . PHE B 1 45 ? -13.711 -5.301 7.59 1 90.69 45 PHE B C 1
ATOM 2592 O O . PHE B 1 45 ? -13.547 -4.363 8.375 1 90.69 45 PHE B O 1
ATOM 2599 N N . PHE B 1 46 ? -13.945 -6.586 7.961 1 87.06 46 PHE B N 1
ATOM 2600 C CA . PHE B 1 46 ? -14.125 -6.93 9.367 1 87.06 46 PHE B CA 1
ATOM 2601 C C . PHE B 1 46 ? -12.789 -7.32 10 1 87.06 46 PHE B C 1
ATOM 2603 O O . PHE B 1 46 ? -12.711 -7.539 11.211 1 87.06 46 PHE B O 1
ATOM 2610 N N . GLU B 1 47 ? -11.812 -7.453 9.18 1 85.44 47 GLU B N 1
ATOM 2611 C CA . GLU B 1 47 ? -10.453 -7.703 9.641 1 85.44 47 GLU B CA 1
ATOM 2612 C C . GLU B 1 47 ? -9.461 -6.77 8.953 1 85.44 47 GLU B C 1
ATOM 2614 O O . GLU B 1 47 ? -9.758 -6.211 7.895 1 85.44 47 GLU B O 1
ATOM 2619 N N . ASP B 1 48 ? -8.359 -6.664 9.594 1 80.31 48 ASP B N 1
ATOM 2620 C CA . ASP B 1 48 ? -7.344 -5.73 9.102 1 80.31 48 ASP B CA 1
ATOM 2621 C C . ASP B 1 48 ? -6.734 -6.227 7.789 1 80.31 48 ASP B C 1
ATOM 2623 O O . ASP B 1 48 ? -6.363 -7.395 7.672 1 80.31 48 ASP B O 1
ATOM 2627 N N . SER B 1 49 ? -6.711 -5.355 6.781 1 87.69 49 SER B N 1
ATOM 2628 C CA . SER B 1 49 ? -6.023 -5.535 5.508 1 87.69 49 SER B CA 1
ATOM 2629 C C . SER B 1 49 ? -5.82 -4.199 4.793 1 87.69 49 SER B C 1
ATOM 2631 O O . SER B 1 49 ? -6.566 -3.867 3.869 1 87.69 49 SER B O 1
ATOM 2633 N N . THR B 1 50 ? -4.828 -3.604 5.117 1 84.06 50 THR B N 1
ATOM 2634 C CA . THR B 1 50 ? -4.59 -2.27 4.578 1 84.06 50 THR B CA 1
ATOM 2635 C C . THR B 1 50 ? -4.25 -2.342 3.09 1 84.06 50 THR B C 1
ATOM 2637 O O . THR B 1 50 ? -4.816 -1.599 2.283 1 84.06 50 THR B O 1
ATOM 2640 N N . ARG B 1 51 ? -3.434 -3.271 2.729 1 88.62 51 ARG B N 1
ATOM 2641 C CA . ARG B 1 51 ? -2.988 -3.387 1.345 1 88.62 51 ARG B CA 1
ATOM 2642 C C . ARG B 1 51 ? -4.156 -3.703 0.418 1 88.62 51 ARG B C 1
ATOM 2644 O O . ARG B 1 51 ? -4.32 -3.064 -0.624 1 88.62 51 ARG B O 1
ATOM 2651 N N . THR B 1 52 ? -4.988 -4.703 0.816 1 95.38 52 THR B N 1
ATOM 2652 C CA . THR B 1 52 ? -6.121 -5.098 -0.01 1 95.38 52 THR B CA 1
ATOM 2653 C C . THR B 1 52 ? -7.152 -3.975 -0.087 1 95.38 52 THR B C 1
ATOM 2655 O O . THR B 1 52 ? -7.633 -3.639 -1.171 1 95.38 52 THR B O 1
ATOM 2658 N N . ARG B 1 53 ? -7.43 -3.371 1.042 1 94.19 53 ARG B N 1
ATOM 2659 C CA . ARG B 1 53 ? -8.398 -2.281 1.111 1 94.19 53 ARG B CA 1
ATOM 2660 C C . ARG B 1 53 ? -7.953 -1.102 0.25 1 94.19 53 ARG B C 1
ATOM 2662 O O . ARG B 1 53 ? -8.75 -0.556 -0.518 1 94.19 53 ARG B O 1
ATOM 2669 N N . THR B 1 54 ? -6.699 -0.781 0.384 1 94.19 54 THR B N 1
ATOM 2670 C CA . THR B 1 54 ? -6.141 0.325 -0.385 1 94.19 54 THR B CA 1
ATOM 2671 C C . THR B 1 54 ? -6.184 0.023 -1.88 1 94.19 54 THR B C 1
ATOM 2673 O O . THR B 1 54 ? -6.512 0.896 -2.686 1 94.19 54 THR B O 1
ATOM 2676 N N . SER B 1 55 ? -5.84 -1.13 -2.207 1 96.94 55 SER B N 1
ATOM 2677 C CA . SER B 1 55 ? -5.82 -1.532 -3.609 1 96.94 55 SER B CA 1
ATOM 2678 C C . SER B 1 55 ? -7.215 -1.462 -4.227 1 96.94 55 SER B C 1
ATOM 2680 O O . SER B 1 55 ? -7.383 -0.945 -5.332 1 96.94 55 SER B O 1
ATOM 2682 N N . PHE B 1 56 ? -8.234 -1.919 -3.5 1 97.94 56 PHE B N 1
ATOM 2683 C CA . PHE B 1 56 ? -9.602 -1.841 -4.004 1 97.94 56 PHE B CA 1
ATOM 2684 C C . PHE B 1 56 ? -10.086 -0.395 -4.039 1 97.94 56 PHE B C 1
ATOM 2686 O O . PHE B 1 56 ? -10.852 -0.012 -4.926 1 97.94 56 PHE B O 1
ATOM 2693 N N . HIS B 1 57 ? -9.664 0.395 -3.02 1 96.75 57 HIS B N 1
ATOM 2694 C CA . HIS B 1 57 ? -9.977 1.82 -3.025 1 96.75 57 HIS B CA 1
ATOM 2695 C C . HIS B 1 57 ? -9.438 2.494 -4.285 1 96.75 57 HIS B C 1
ATOM 2697 O O . HIS B 1 57 ? -10.18 3.188 -4.984 1 96.75 57 HIS B O 1
ATOM 2703 N N . MET B 1 58 ? -8.219 2.234 -4.594 1 97.31 58 MET B N 1
ATOM 2704 C CA . MET B 1 58 ? -7.582 2.834 -5.766 1 97.31 58 MET B CA 1
ATOM 2705 C C . MET B 1 58 ? -8.234 2.336 -7.051 1 97.31 58 MET B C 1
ATOM 2707 O O . MET B 1 58 ? -8.414 3.104 -8 1 97.31 58 MET B O 1
ATOM 2711 N N . ALA B 1 59 ? -8.531 1.029 -7.059 1 98.44 59 ALA B N 1
ATOM 2712 C CA . ALA B 1 59 ? -9.203 0.459 -8.227 1 98.44 59 ALA B CA 1
ATOM 2713 C C . ALA B 1 59 ? -10.539 1.144 -8.477 1 98.44 59 ALA B C 1
ATOM 2715 O O . ALA B 1 59 ? -10.836 1.55 -9.602 1 98.44 59 ALA B O 1
ATOM 2716 N N . ALA B 1 60 ? -11.352 1.321 -7.422 1 98.31 60 ALA B N 1
ATOM 2717 C CA . ALA B 1 60 ? -12.672 1.949 -7.539 1 98.31 60 ALA B CA 1
ATOM 2718 C C . ALA B 1 60 ? -12.547 3.396 -8.008 1 98.31 60 ALA B C 1
ATOM 2720 O O . ALA B 1 60 ? -13.258 3.822 -8.922 1 98.31 60 ALA B O 1
ATOM 2721 N N . LYS B 1 61 ? -11.609 4.113 -7.422 1 97.25 61 LYS B N 1
ATOM 2722 C CA . LYS B 1 61 ? -11.391 5.5 -7.812 1 97.25 61 LYS B CA 1
ATOM 2723 C C . LYS B 1 61 ? -10.938 5.598 -9.266 1 97.25 61 LYS B C 1
ATOM 2725 O O . LYS B 1 61 ? -11.352 6.504 -9.992 1 97.25 61 LYS B O 1
ATOM 2730 N N . GLY B 1 62 ? -10.133 4.633 -9.672 1 97.19 62 GLY B N 1
ATOM 2731 C CA . GLY B 1 62 ? -9.656 4.594 -11.047 1 97.19 62 GLY B CA 1
ATOM 2732 C C . GLY B 1 62 ? -10.766 4.371 -12.055 1 97.19 62 GLY B C 1
ATOM 2733 O O . GLY B 1 62 ? -10.609 4.703 -13.234 1 97.19 62 GLY B O 1
ATOM 2734 N N . LEU B 1 63 ? -11.836 3.809 -11.602 1 98.31 63 LEU B N 1
ATOM 2735 C CA . LEU B 1 63 ? -12.984 3.568 -12.469 1 98.31 63 LEU B CA 1
ATOM 2736 C C . LEU B 1 63 ? -14.008 4.691 -12.336 1 98.31 63 LEU B C 1
ATOM 2738 O O . LEU B 1 63 ? -15.07 4.645 -12.961 1 98.31 63 LEU B O 1
ATOM 2742 N N . GLY B 1 64 ? -13.695 5.648 -11.469 1 97.44 64 GLY B N 1
ATOM 2743 C CA . GLY B 1 64 ? -14.531 6.828 -11.344 1 97.44 64 GLY B CA 1
ATOM 2744 C C . GLY B 1 64 ? -15.547 6.723 -10.211 1 97.44 64 GLY B C 1
ATOM 2745 O O . GLY B 1 64 ? -16.391 7.598 -10.047 1 97.44 64 GLY B O 1
ATOM 2746 N N . ALA B 1 65 ? -15.469 5.707 -9.375 1 97.88 65 ALA B N 1
ATOM 2747 C CA . ALA B 1 65 ? -16.453 5.48 -8.312 1 97.88 65 ALA B CA 1
ATOM 2748 C C . ALA B 1 65 ? -16.094 6.262 -7.059 1 97.88 65 ALA B C 1
ATOM 2750 O O . ALA B 1 65 ? -14.922 6.625 -6.855 1 97.88 65 ALA B O 1
ATOM 2751 N N . SER B 1 66 ? -17.094 6.547 -6.246 1 95.5 66 SER B N 1
ATOM 2752 C CA . SER B 1 66 ? -16.859 6.898 -4.848 1 95.5 66 SER B CA 1
ATOM 2753 C C . SER B 1 66 ? -16.75 5.648 -3.979 1 95.5 66 SER B C 1
ATOM 2755 O O . SER B 1 66 ? -17.344 4.613 -4.289 1 95.5 66 SER B O 1
ATOM 2757 N N . VAL B 1 67 ? -15.977 5.789 -2.932 1 95.19 67 VAL B N 1
ATOM 2758 C CA . VAL B 1 67 ? -15.766 4.637 -2.062 1 95.19 67 VAL B CA 1
ATOM 2759 C C . VAL B 1 67 ? -16.266 4.949 -0.655 1 95.19 67 VAL B C 1
ATOM 2761 O O . VAL B 1 67 ? -15.938 6 -0.093 1 95.19 67 VAL B O 1
ATOM 2764 N N . LEU B 1 68 ? -17.062 4.039 -0.166 1 91.62 68 LEU B N 1
ATOM 2765 C CA . LEU B 1 68 ? -17.5 4.129 1.225 1 91.62 68 LEU B CA 1
ATOM 2766 C C . LEU B 1 68 ? -16.891 3.008 2.057 1 91.62 68 LEU B C 1
ATOM 2768 O O . LEU B 1 68 ? -17.016 1.831 1.709 1 91.62 68 LEU B O 1
ATOM 2772 N N . ASN B 1 69 ? -16.203 3.395 3.049 1 87 69 ASN B N 1
ATOM 2773 C CA . ASN B 1 69 ? -15.602 2.428 3.959 1 87 69 ASN B CA 1
ATOM 2774 C C . ASN B 1 69 ? -16.469 2.215 5.203 1 87 69 ASN B C 1
ATOM 2776 O O . ASN B 1 69 ? -16.828 3.178 5.879 1 87 69 ASN B O 1
ATOM 2780 N N . TRP B 1 70 ? -16.75 0.969 5.406 1 81.38 70 TRP B N 1
ATOM 2781 C CA . TRP B 1 70 ? -17.562 0.64 6.566 1 81.38 70 TRP B CA 1
ATOM 2782 C C . TRP B 1 70 ? -16.766 -0.143 7.602 1 81.38 70 TRP B C 1
ATOM 2784 O O . TRP B 1 70 ? -16.031 -1.077 7.254 1 81.38 70 TRP B O 1
ATOM 2794 N N . THR B 1 71 ? -16.625 0.474 8.703 1 68.31 71 THR B N 1
ATOM 2795 C CA . THR B 1 71 ? -15.906 -0.213 9.773 1 68.31 71 THR B CA 1
ATOM 2796 C C . THR B 1 71 ? -16.875 -0.706 10.844 1 68.31 71 THR B C 1
ATOM 2798 O O . THR B 1 71 ? -17.953 -0.141 11.016 1 68.31 71 THR B O 1
ATOM 2801 N N . HIS B 1 72 ? -16.609 -1.914 11.266 1 60.53 72 HIS B N 1
ATOM 2802 C CA . HIS B 1 72 ? -17.438 -2.434 12.352 1 60.53 72 HIS B CA 1
ATOM 2803 C C . HIS B 1 72 ? -17.094 -1.769 13.68 1 60.53 72 HIS B C 1
ATOM 2805 O O . HIS B 1 72 ? -15.93 -1.763 14.086 1 60.53 72 HIS B O 1
ATOM 2811 N N . THR B 1 73 ? -17.531 -0.659 13.898 1 51.09 73 THR B N 1
ATOM 2812 C CA . THR B 1 73 ? -17.234 -0.052 15.195 1 51.09 73 THR B CA 1
ATOM 2813 C C . THR B 1 73 ? -17.703 -0.948 16.328 1 51.09 73 THR B C 1
ATOM 2815 O O . THR B 1 73 ? -17.141 -0.907 17.438 1 51.09 73 THR B O 1
ATOM 2818 N N . GLY B 1 74 ? -19.031 -1.414 16.438 1 45.41 74 GLY B N 1
ATOM 2819 C CA . GLY B 1 74 ? -19.703 -1.789 17.672 1 45.41 74 GLY B CA 1
ATOM 2820 C C . GLY B 1 74 ? -19.266 -3.148 18.203 1 45.41 74 GLY B C 1
ATOM 2821 O O . GLY B 1 74 ? -18.766 -3.98 17.438 1 45.41 74 GLY B O 1
ATOM 2822 N N . SER B 1 75 ? -18.859 -3.385 19.547 1 40.25 75 SER B N 1
ATOM 2823 C CA . SER B 1 75 ? -18.922 -4.555 20.422 1 40.25 75 SER B CA 1
ATOM 2824 C C . SER B 1 75 ? -19.906 -5.586 19.891 1 40.25 75 SER B C 1
ATOM 2826 O O . SER B 1 75 ? -19.984 -6.703 20.406 1 40.25 75 SER B O 1
ATOM 2828 N N . SER B 1 76 ? -20.906 -5.191 19.203 1 37.44 76 SER B N 1
ATOM 2829 C CA . SER B 1 76 ? -22.094 -6.031 18.984 1 37.44 76 SER B CA 1
ATOM 2830 C C . SER B 1 76 ? -21.844 -7.07 17.906 1 37.44 76 SER B C 1
ATOM 2832 O O . SER B 1 76 ? -22.719 -7.875 17.594 1 37.44 76 SER B O 1
ATOM 2834 N N . VAL B 1 77 ? -20.922 -7.062 17.031 1 44.81 77 VAL B N 1
ATOM 2835 C CA . VAL B 1 77 ? -20.812 -8.242 16.188 1 44.81 77 VAL B CA 1
ATOM 2836 C C . VAL B 1 77 ? -20.531 -9.477 17.047 1 44.81 77 VAL B C 1
ATOM 2838 O O . VAL B 1 77 ? -20.438 -10.594 16.531 1 44.81 77 VAL B O 1
ATOM 2841 N N . SER B 1 78 ? -20.031 -9.484 18.125 1 42.19 78 SER B N 1
ATOM 2842 C CA . SER B 1 78 ? -20.156 -10.742 18.859 1 42.19 78 SER B CA 1
ATOM 2843 C C . SER B 1 78 ? -21.562 -11.312 18.75 1 42.19 78 SER B C 1
ATOM 2845 O O . SER B 1 78 ? -21.797 -12.469 19.125 1 42.19 78 SER B O 1
ATOM 2847 N N . LYS B 1 79 ? -22.703 -10.453 18.812 1 39.31 79 LYS B N 1
ATOM 2848 C CA . LYS B 1 79 ? -23.953 -11.195 18.734 1 39.31 79 LYS B CA 1
ATOM 2849 C C . LYS B 1 79 ? -24.359 -11.445 17.281 1 39.31 79 LYS B C 1
ATOM 2851 O O . LYS B 1 79 ? -24.078 -10.609 16.422 1 39.31 79 LYS B O 1
ATOM 2856 N N . GLY B 1 80 ? -24.375 -12.508 16.594 1 43.09 80 GLY B N 1
ATOM 2857 C CA . GLY B 1 80 ? -24.891 -13.148 15.391 1 43.09 80 GLY B CA 1
ATOM 2858 C C . GLY B 1 80 ? -25.594 -12.188 14.453 1 43.09 80 GLY B C 1
ATOM 2859 O O . GLY B 1 80 ? -25.734 -12.469 13.266 1 43.09 80 GLY B O 1
ATOM 2860 N N . GLU B 1 81 ? -26.641 -11.477 14.766 1 51.81 81 GLU B N 1
ATOM 2861 C CA . GLU B 1 81 ? -27.562 -10.781 13.867 1 51.81 81 GLU B CA 1
ATOM 2862 C C . GLU B 1 81 ? -26.828 -9.742 13.023 1 51.81 81 GLU B C 1
ATOM 2864 O O . GLU B 1 81 ? -27.453 -9.039 12.227 1 51.81 81 GLU B O 1
ATOM 2869 N N . THR B 1 82 ? -25.406 -9.586 13.031 1 71.94 82 THR B N 1
ATOM 2870 C CA . THR B 1 82 ? -24.531 -8.43 12.867 1 71.94 82 THR B CA 1
ATOM 2871 C C . THR B 1 82 ? -24.031 -8.328 11.422 1 71.94 82 THR B C 1
ATOM 2873 O O . THR B 1 82 ? -24.141 -7.273 10.797 1 71.94 82 THR B O 1
ATOM 2876 N N . LEU B 1 83 ? -23.719 -9.359 10.719 1 81.44 83 LEU B N 1
ATOM 2877 C CA . LEU B 1 83 ? -23.156 -9.258 9.375 1 81.44 83 LEU B CA 1
ATOM 2878 C C . LEU B 1 83 ? -24.234 -8.922 8.359 1 81.44 83 LEU B C 1
ATOM 2880 O O . LEU B 1 83 ? -24.094 -7.977 7.578 1 81.44 83 LEU B O 1
ATOM 2884 N N . LEU B 1 84 ? -25.359 -9.602 8.422 1 85.56 84 LEU B N 1
ATOM 2885 C CA . LEU B 1 84 ? -26.438 -9.414 7.457 1 85.56 84 LEU B CA 1
ATOM 2886 C C . LEU B 1 84 ? -27.109 -8.062 7.641 1 85.56 84 LEU B C 1
ATOM 2888 O O . LEU B 1 84 ? -27.469 -7.402 6.66 1 85.56 84 LEU B O 1
ATOM 2892 N N . ASP B 1 85 ? -27.281 -7.695 8.906 1 83.94 85 ASP B N 1
ATOM 2893 C CA . ASP B 1 85 ? -27.844 -6.371 9.164 1 83.94 85 ASP B CA 1
ATOM 2894 C C . ASP B 1 85 ? -26.938 -5.273 8.602 1 83.94 85 ASP B C 1
ATOM 2896 O O . ASP B 1 85 ? -27.438 -4.316 7.996 1 83.94 85 ASP B O 1
ATOM 2900 N N . THR B 1 86 ? -25.703 -5.484 8.789 1 84.88 86 THR B N 1
ATOM 2901 C CA . THR B 1 86 ? -24.734 -4.523 8.258 1 84.88 86 THR B CA 1
ATOM 2902 C C . THR B 1 86 ? -24.797 -4.488 6.734 1 84.88 86 THR B C 1
ATOM 2904 O O . THR B 1 86 ? -24.844 -3.412 6.133 1 84.88 86 THR B O 1
ATOM 2907 N N . ALA B 1 87 ? -24.828 -5.625 6.148 1 85.81 87 ALA B N 1
ATOM 2908 C CA . ALA B 1 87 ? -24.859 -5.719 4.688 1 85.81 87 ALA B CA 1
ATOM 2909 C C . ALA B 1 87 ? -26.109 -5.07 4.117 1 85.81 87 ALA B C 1
ATOM 2911 O O . ALA B 1 87 ? -26.047 -4.375 3.1 1 85.81 87 ALA B O 1
ATOM 2912 N N . ARG B 1 88 ? -27.219 -5.289 4.789 1 85.75 88 ARG B N 1
ATOM 2913 C CA . ARG B 1 88 ? -28.484 -4.703 4.336 1 85.75 88 ARG B CA 1
ATOM 2914 C C . ARG B 1 88 ? -28.453 -3.182 4.461 1 85.75 88 ARG B C 1
ATOM 2916 O O . ARG B 1 88 ? -28.953 -2.473 3.586 1 85.75 88 ARG B O 1
ATOM 2923 N N . ASN B 1 89 ? -27.922 -2.734 5.539 1 86.5 89 ASN B N 1
ATOM 2924 C CA . ASN B 1 89 ? -27.75 -1.295 5.719 1 86.5 89 ASN B CA 1
ATOM 2925 C C . ASN B 1 89 ? -26.891 -0.687 4.621 1 86.5 89 ASN B C 1
ATOM 2927 O O . ASN B 1 89 ? -27.203 0.381 4.094 1 86.5 89 ASN B O 1
ATOM 2931 N N . ILE B 1 90 ? -25.906 -1.374 4.312 1 87.19 90 ILE B N 1
ATOM 2932 C CA . ILE B 1 90 ? -25 -0.908 3.268 1 87.19 90 ILE B CA 1
ATOM 2933 C C . ILE B 1 90 ? -25.719 -0.916 1.922 1 87.19 90 ILE B C 1
ATOM 2935 O O . ILE B 1 90 ? -25.625 0.047 1.156 1 87.19 90 ILE B O 1
ATOM 2939 N N . GLU B 1 91 ? -26.391 -1.943 1.708 1 88.62 91 GLU B N 1
ATOM 2940 C CA . GLU B 1 91 ? -27.109 -2.045 0.446 1 88.62 91 GLU B CA 1
ATOM 2941 C C . GLU B 1 91 ? -28.094 -0.893 0.282 1 88.62 91 GLU B C 1
ATOM 2943 O O . GLU B 1 91 ? -28.312 -0.397 -0.828 1 88.62 91 GLU B O 1
ATOM 2948 N N . ALA B 1 92 ? -28.656 -0.465 1.369 1 89.56 92 ALA B N 1
ATOM 2949 C CA . ALA B 1 92 ? -29.641 0.618 1.357 1 89.56 92 ALA B CA 1
ATOM 2950 C C . ALA B 1 92 ? -29 1.923 0.878 1 89.56 92 ALA B C 1
ATOM 2952 O O . ALA B 1 92 ? -29.703 2.824 0.414 1 89.56 92 ALA B O 1
ATOM 2953 N N . THR B 1 93 ? -27.672 1.998 0.974 1 88.94 93 THR B N 1
ATOM 2954 C CA . THR B 1 93 ? -26.984 3.201 0.516 1 88.94 93 THR B CA 1
ATOM 2955 C C . THR B 1 93 ? -26.766 3.156 -0.994 1 88.94 93 THR B C 1
ATOM 2957 O O . THR B 1 93 ? -26.312 4.141 -1.591 1 88.94 93 THR B O 1
ATOM 2960 N N . GLY B 1 94 ? -26.969 1.973 -1.667 1 93 94 GLY B N 1
ATOM 2961 C CA . GLY B 1 94 ? -27.078 1.87 -3.113 1 93 94 GLY B CA 1
ATOM 2962 C C . GLY B 1 94 ? -25.75 1.562 -3.791 1 93 94 GLY B C 1
ATOM 2963 O O . GLY B 1 94 ? -25.516 2.004 -4.914 1 93 94 GLY B O 1
ATOM 2964 N N . PRO B 1 95 ? -24.844 0.879 -3.135 1 96.12 95 PRO B N 1
ATOM 2965 C CA . PRO B 1 95 ? -23.594 0.552 -3.834 1 96.12 95 PRO B CA 1
ATOM 2966 C C . PRO B 1 95 ? -23.797 -0.435 -4.98 1 96.12 95 PRO B C 1
ATOM 2968 O O . PRO B 1 95 ? -24.734 -1.235 -4.949 1 96.12 95 PRO B O 1
ATOM 2971 N N . VAL B 1 96 ? -22.891 -0.308 -5.984 1 97.31 96 VAL B N 1
ATOM 2972 C CA . VAL B 1 96 ? -22.938 -1.251 -7.098 1 97.31 96 VAL B CA 1
ATOM 2973 C C . VAL B 1 96 ? -22.156 -2.508 -6.746 1 97.31 96 VAL B C 1
ATOM 2975 O O . VAL B 1 96 ? -22.328 -3.553 -7.375 1 97.31 96 VAL B O 1
ATOM 2978 N N . ALA B 1 97 ? -21.312 -2.396 -5.711 1 97.81 97 ALA B N 1
ATOM 2979 C CA . ALA B 1 97 ? -20.531 -3.545 -5.266 1 97.81 97 ALA B CA 1
ATOM 2980 C C . ALA B 1 97 ? -20.141 -3.408 -3.795 1 97.81 97 ALA B C 1
ATOM 2982 O O . ALA B 1 97 ? -19.906 -2.299 -3.309 1 97.81 97 ALA B O 1
ATOM 2983 N N . ILE B 1 98 ? -20.094 -4.555 -3.139 1 96.38 98 ILE B N 1
ATOM 2984 C CA . ILE B 1 98 ? -19.547 -4.68 -1.796 1 96.38 98 ILE B CA 1
ATOM 2985 C C . ILE B 1 98 ? -18.266 -5.52 -1.84 1 96.38 98 ILE B C 1
ATOM 2987 O O . ILE B 1 98 ? -18.297 -6.68 -2.266 1 96.38 98 ILE B O 1
ATOM 2991 N N . VAL B 1 99 ? -17.188 -4.914 -1.498 1 97.25 99 VAL B N 1
ATOM 2992 C CA . VAL B 1 99 ? -15.93 -5.637 -1.295 1 97.25 99 VAL B CA 1
ATOM 2993 C C . VAL B 1 99 ? -15.781 -6.004 0.179 1 97.25 99 VAL B C 1
ATOM 2995 O O . VAL B 1 99 ? -15.758 -5.129 1.045 1 97.25 99 VAL B O 1
ATOM 2998 N N . MET B 1 100 ? -15.594 -7.301 0.431 1 95 100 MET B N 1
ATOM 2999 C CA . MET B 1 100 ? -15.695 -7.645 1.848 1 95 100 MET B CA 1
ATOM 3000 C C . MET B 1 100 ? -14.578 -8.602 2.252 1 95 100 MET B C 1
ATOM 3002 O O . MET B 1 100 ? -14.203 -9.484 1.481 1 95 100 MET B O 1
ATOM 3006 N N . ARG B 1 101 ? -14.07 -8.359 3.342 1 94.44 101 ARG B N 1
ATOM 3007 C CA . ARG B 1 101 ? -13.148 -9.25 4.035 1 94.44 101 ARG B CA 1
ATOM 3008 C C . ARG B 1 101 ? -13.688 -9.633 5.41 1 94.44 101 ARG B C 1
ATOM 3010 O O . ARG B 1 101 ? -14.156 -8.773 6.156 1 94.44 101 ARG B O 1
ATOM 3017 N N . HIS B 1 102 ? -13.648 -10.898 5.703 1 92.62 102 HIS B N 1
ATOM 3018 C CA . HIS B 1 102 ? -14.211 -11.398 6.953 1 92.62 102 HIS B CA 1
ATOM 3019 C C . HIS B 1 102 ? -13.43 -12.609 7.461 1 92.62 102 HIS B C 1
ATOM 3021 O O . HIS B 1 102 ? -12.945 -13.414 6.664 1 92.62 102 HIS B O 1
ATOM 3027 N N . ARG B 1 103 ? -13.367 -12.758 8.703 1 90.5 103 ARG B N 1
ATOM 3028 C CA . ARG B 1 103 ? -12.602 -13.836 9.32 1 90.5 103 ARG B CA 1
ATOM 3029 C C . ARG B 1 103 ? -13.289 -15.18 9.117 1 90.5 103 ARG B C 1
ATOM 3031 O O . ARG B 1 103 ? -12.641 -16.219 9.148 1 90.5 103 ARG B O 1
ATOM 3038 N N . SER B 1 104 ? -14.617 -15.141 8.945 1 90.5 104 SER B N 1
ATOM 3039 C CA . SER B 1 104 ? -15.383 -16.375 8.766 1 90.5 104 SER B CA 1
ATOM 3040 C C . SER B 1 104 ? -15.453 -16.766 7.301 1 90.5 104 SER B C 1
ATOM 3042 O O . SER B 1 104 ? -15.953 -16.016 6.469 1 90.5 104 SER B O 1
ATOM 3044 N N . SER B 1 105 ? -15.008 -17.984 7.109 1 91.44 105 SER B N 1
ATOM 3045 C CA . SER B 1 105 ? -15.188 -18.547 5.773 1 91.44 105 SER B CA 1
ATOM 3046 C C . SER B 1 105 ? -16.656 -18.609 5.391 1 91.44 105 SER B C 1
ATOM 3048 O O . SER B 1 105 ? -17.5 -18.984 6.203 1 91.44 105 SER B O 1
ATOM 3050 N N . GLY B 1 106 ? -16.953 -18.156 4.18 1 93.25 106 GLY B N 1
ATOM 3051 C CA . GLY B 1 106 ? -18.312 -18.25 3.701 1 93.25 106 GLY B CA 1
ATOM 3052 C C . GLY B 1 106 ? -19.125 -16.984 3.939 1 93.25 106 GLY B C 1
ATOM 3053 O O . GLY B 1 106 ? -20.219 -16.828 3.387 1 93.25 106 GLY B O 1
ATOM 3054 N N . ALA B 1 107 ? -18.578 -16.031 4.66 1 93.44 107 ALA B N 1
ATOM 3055 C CA . ALA B 1 107 ? -19.297 -14.797 4.957 1 93.44 107 ALA B CA 1
ATOM 3056 C C . ALA B 1 107 ? -19.672 -14.062 3.678 1 93.44 107 ALA B C 1
ATOM 3058 O O . ALA B 1 107 ? -20.828 -13.633 3.523 1 93.44 107 ALA B O 1
ATOM 3059 N N . PRO B 1 108 ? -18.781 -13.938 2.701 1 95.31 108 PRO B N 1
ATOM 3060 C CA . PRO B 1 108 ? -19.172 -13.281 1.46 1 95.31 108 PRO B CA 1
ATOM 3061 C C . PRO B 1 108 ? -20.297 -14.016 0.733 1 95.31 108 PRO B C 1
ATOM 3063 O O . PRO B 1 108 ? -21.172 -13.391 0.128 1 95.31 108 PRO B O 1
ATOM 3066 N N . HIS B 1 109 ? -20.297 -15.344 0.807 1 95.62 109 HIS B N 1
ATOM 3067 C CA . HIS B 1 109 ? -21.359 -16.141 0.207 1 95.62 109 HIS B CA 1
ATOM 3068 C C . HIS B 1 109 ? -22.719 -15.828 0.842 1 95.62 109 HIS B C 1
ATOM 3070 O O . HIS B 1 109 ? -23.719 -15.688 0.14 1 95.62 109 HIS B O 1
ATOM 3076 N N . LEU B 1 110 ? -22.703 -15.781 2.133 1 94.88 110 LEU B N 1
ATOM 3077 C CA . LEU B 1 110 ? -23.922 -15.461 2.863 1 94.88 110 LEU B CA 1
ATOM 3078 C C . LEU B 1 110 ? -24.453 -14.094 2.459 1 94.88 110 LEU B C 1
ATOM 3080 O O . LEU B 1 110 ? -25.641 -13.945 2.162 1 94.88 110 LEU B O 1
ATOM 3084 N N . VAL B 1 111 ? -23.594 -13.086 2.43 1 94.69 111 VAL B N 1
ATOM 3085 C CA . VAL B 1 111 ? -23.984 -11.727 2.078 1 94.69 111 VAL B CA 1
ATOM 3086 C C . VAL B 1 111 ? -24.516 -11.695 0.648 1 94.69 111 VAL B C 1
ATOM 3088 O O . VAL B 1 111 ? -25.531 -11.047 0.37 1 94.69 111 VAL B O 1
ATOM 3091 N N . ALA B 1 112 ? -23.891 -12.438 -0.255 1 95.75 112 ALA B N 1
ATOM 3092 C CA . ALA B 1 112 ? -24.266 -12.453 -1.669 1 95.75 112 ALA B CA 1
ATOM 3093 C C . ALA B 1 112 ? -25.688 -12.953 -1.855 1 95.75 112 ALA B C 1
ATOM 3095 O O . ALA B 1 112 ? -26.375 -12.562 -2.807 1 95.75 112 ALA B O 1
ATOM 3096 N N . LYS B 1 113 ? -26.156 -13.766 -0.965 1 94.62 113 LYS B N 1
ATOM 3097 C CA . LYS B 1 113 ? -27.5 -14.32 -1.045 1 94.62 113 LYS B CA 1
ATOM 3098 C C . LYS B 1 113 ? -28.547 -13.289 -0.602 1 94.62 113 LYS B C 1
ATOM 3100 O O . LYS B 1 113 ? -29.734 -13.461 -0.847 1 94.62 113 LYS B O 1
ATOM 3105 N N . HIS B 1 114 ? -28.109 -12.211 0.03 1 92.81 114 HIS B N 1
ATOM 3106 C CA . HIS B 1 114 ? -29.078 -11.344 0.698 1 92.81 114 HIS B CA 1
ATOM 3107 C C . HIS B 1 114 ? -29.031 -9.93 0.133 1 92.81 114 HIS B C 1
ATOM 3109 O O . HIS B 1 114 ? -29.734 -9.039 0.609 1 92.81 114 HIS B O 1
ATOM 3115 N N . VAL B 1 115 ? -28.109 -9.711 -0.805 1 93.25 115 VAL B N 1
ATOM 3116 C CA . VAL B 1 115 ? -28.031 -8.391 -1.405 1 93.25 115 VAL B CA 1
ATOM 3117 C C . VAL B 1 115 ? -28.172 -8.492 -2.922 1 93.25 115 VAL B C 1
ATOM 3119 O O . VAL B 1 115 ? -28 -9.578 -3.49 1 93.25 115 VAL B O 1
ATOM 3122 N N . LYS B 1 116 ? -28.469 -7.336 -3.582 1 92.62 116 LYS B N 1
ATOM 3123 C CA . LYS B 1 116 ? -28.672 -7.312 -5.027 1 92.62 116 LYS B CA 1
ATOM 3124 C C . LYS B 1 116 ? -27.406 -6.879 -5.754 1 92.62 116 LYS B C 1
ATOM 3126 O O . LYS B 1 116 ? -27.172 -7.266 -6.898 1 92.62 116 LYS B O 1
ATOM 3131 N N . CYS B 1 117 ? -26.594 -6.094 -5.07 1 94.94 117 CYS B N 1
ATOM 3132 C CA . CYS B 1 117 ? -25.375 -5.605 -5.703 1 94.94 117 CYS B CA 1
ATOM 3133 C C . CYS B 1 117 ? -24.297 -6.684 -5.73 1 94.94 117 CYS B C 1
ATOM 3135 O O . CYS B 1 117 ? -24.469 -7.754 -5.148 1 94.94 117 CYS B O 1
ATOM 3137 N N . ALA B 1 118 ? -23.25 -6.488 -6.445 1 97.38 118 ALA B N 1
ATOM 3138 C CA . ALA B 1 118 ? -22.156 -7.445 -6.547 1 97.38 118 ALA B CA 1
ATOM 3139 C C . ALA B 1 118 ? -21.422 -7.586 -5.215 1 97.38 118 ALA B C 1
ATOM 3141 O O . ALA B 1 118 ? -21.25 -6.609 -4.48 1 97.38 118 ALA B O 1
ATOM 3142 N N . VAL B 1 119 ? -21 -8.805 -4.914 1 97.44 119 VAL B N 1
ATOM 3143 C CA . VAL B 1 119 ? -20.172 -9.07 -3.744 1 97.44 119 VAL B CA 1
ATOM 3144 C C . VAL B 1 119 ? -18.812 -9.625 -4.184 1 97.44 119 VAL B C 1
ATOM 3146 O O . VAL B 1 119 ? -18.75 -10.578 -4.961 1 97.44 119 VAL B O 1
ATOM 3149 N N . ILE B 1 120 ? -17.781 -8.992 -3.754 1 98.31 120 ILE B N 1
ATOM 3150 C CA . ILE B 1 120 ? -16.422 -9.398 -4.07 1 98.31 120 ILE B CA 1
ATOM 3151 C C . ILE B 1 120 ? -15.711 -9.844 -2.795 1 98.31 120 ILE B C 1
ATOM 3153 O O . ILE B 1 120 ? -15.578 -9.07 -1.845 1 98.31 120 ILE B O 1
ATOM 3157 N N . ASN B 1 121 ? -15.258 -11.07 -2.805 1 98.12 121 ASN B N 1
ATOM 3158 C CA . ASN B 1 121 ? -14.523 -11.648 -1.688 1 98.12 121 ASN B CA 1
ATOM 3159 C C . ASN B 1 121 ? -13.078 -11.164 -1.654 1 98.12 121 ASN B C 1
ATOM 3161 O O . ASN B 1 121 ? -12.266 -11.555 -2.492 1 98.12 121 ASN B O 1
ATOM 3165 N N . ALA B 1 122 ? -12.773 -10.32 -0.69 1 97.5 122 ALA B N 1
ATOM 3166 C CA . ALA B 1 122 ? -11.414 -9.805 -0.516 1 97.5 122 ALA B CA 1
ATOM 3167 C C . ALA B 1 122 ? -10.641 -10.641 0.505 1 97.5 122 ALA B C 1
ATOM 3169 O O . ALA B 1 122 ? -9.68 -10.156 1.106 1 97.5 122 ALA B O 1
ATOM 3170 N N . GLY B 1 123 ? -11.078 -11.797 0.772 1 96.12 123 GLY B N 1
ATOM 3171 C CA . GLY B 1 123 ? -10.508 -12.758 1.706 1 96.12 123 GLY B CA 1
ATOM 3172 C C . GLY B 1 123 ? -11.477 -13.195 2.785 1 96.12 123 GLY B C 1
ATOM 3173 O O . GLY B 1 123 ? -12.062 -12.359 3.479 1 96.12 123 GLY B O 1
ATOM 3174 N N . ASP B 1 124 ? -11.664 -14.469 2.973 1 93.44 124 ASP B N 1
ATOM 3175 C CA . ASP B 1 124 ? -12.555 -14.977 4.012 1 93.44 124 ASP B CA 1
ATOM 3176 C C . ASP B 1 124 ? -11.922 -16.156 4.746 1 93.44 124 ASP B C 1
ATOM 3178 O O . ASP B 1 124 ? -11.82 -17.25 4.199 1 93.44 124 ASP B O 1
ATOM 3182 N N . GLY B 1 125 ? -11.57 -15.93 5.953 1 91.19 125 GLY B N 1
ATOM 3183 C CA . GLY B 1 125 ? -10.953 -16.984 6.738 1 91.19 125 GLY B CA 1
ATOM 3184 C C . GLY B 1 125 ? -9.758 -17.609 6.055 1 91.19 125 GLY B C 1
ATOM 3185 O O . GLY B 1 125 ? -8.828 -16.906 5.652 1 91.19 125 GLY B O 1
ATOM 3186 N N . THR B 1 126 ? -9.75 -18.859 6.043 1 86.56 126 THR B N 1
ATOM 3187 C CA . THR B 1 126 ? -8.695 -19.594 5.352 1 86.56 126 THR B CA 1
ATOM 3188 C C . THR B 1 126 ? -9.227 -20.203 4.059 1 86.56 126 THR B C 1
ATOM 3190 O O . THR B 1 126 ? -8.664 -21.172 3.543 1 86.56 126 THR B O 1
ATOM 3193 N N . HIS B 1 127 ? -10.273 -19.609 3.562 1 90.31 127 HIS B N 1
ATOM 3194 C CA . HIS B 1 127 ? -10.969 -20.188 2.416 1 90.31 127 HIS B CA 1
ATOM 3195 C C . HIS B 1 127 ? -10.406 -19.641 1.104 1 90.31 127 HIS B C 1
ATOM 3197 O O . HIS B 1 127 ? -9.609 -20.328 0.446 1 90.31 127 HIS B O 1
ATOM 3203 N N . GL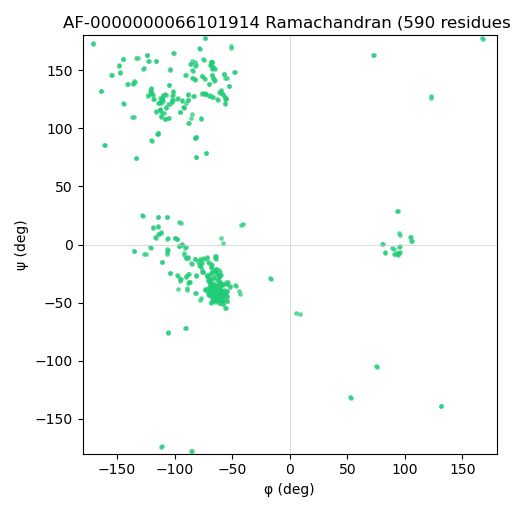U B 1 128 ? -10.719 -18.328 0.832 1 93.94 128 GLU B N 1
ATOM 3204 C CA . GLU B 1 128 ? -10.219 -17.875 -0.463 1 93.94 128 GLU B CA 1
ATOM 3205 C C . GLU B 1 128 ? -9.867 -16.391 -0.43 1 93.94 128 GLU B C 1
ATOM 3207 O O . GLU B 1 128 ? -10.391 -15.633 0.397 1 93.94 128 GLU B O 1
ATOM 3212 N N . HIS B 1 129 ? -8.984 -16.016 -1.271 1 97.19 129 HIS B N 1
ATOM 3213 C CA . HIS B 1 129 ? -8.648 -14.656 -1.688 1 97.19 129 HIS B CA 1
ATOM 3214 C C . HIS B 1 129 ? -8.531 -14.562 -3.205 1 97.19 129 HIS B C 1
ATOM 3216 O O . HIS B 1 129 ? -7.426 -14.43 -3.74 1 97.19 129 HIS B O 1
ATOM 3222 N N . PRO B 1 130 ? -9.641 -14.578 -3.908 1 98.19 130 PRO B N 1
ATOM 3223 C CA . PRO B 1 130 ? -9.625 -14.758 -5.363 1 98.19 130 PRO B CA 1
ATOM 3224 C C . PRO B 1 130 ? -8.844 -13.656 -6.082 1 98.19 130 PRO B C 1
ATOM 3226 O O . PRO B 1 130 ? -8.117 -13.938 -7.039 1 98.19 130 PRO B O 1
ATOM 3229 N N . SER B 1 131 ? -8.992 -12.398 -5.617 1 98.5 131 SER B N 1
ATOM 3230 C CA . SER B 1 131 ? -8.305 -11.32 -6.324 1 98.5 131 SER B CA 1
ATOM 3231 C C . SER B 1 131 ? -6.793 -11.445 -6.195 1 98.5 131 SER B C 1
ATOM 3233 O O . SER B 1 131 ? -6.055 -11.094 -7.117 1 98.5 131 SER B O 1
ATOM 3235 N N . GLN B 1 132 ? -6.328 -11.953 -5.031 1 98.5 132 GLN B N 1
ATOM 3236 C CA . GLN B 1 132 ? -4.891 -12.156 -4.875 1 98.5 132 GLN B CA 1
ATOM 3237 C C . GLN B 1 132 ? -4.375 -13.203 -5.852 1 98.5 132 GLN B C 1
ATOM 3239 O O . GLN B 1 132 ? -3.314 -13.031 -6.457 1 98.5 132 GLN B O 1
ATOM 3244 N N . ALA B 1 133 ? -5.137 -14.305 -5.992 1 98.81 133 ALA B N 1
ATOM 3245 C CA . ALA B 1 133 ? -4.742 -15.344 -6.938 1 98.81 133 ALA B CA 1
ATOM 3246 C C . ALA B 1 133 ? -4.703 -14.797 -8.367 1 98.81 133 ALA B C 1
ATOM 3248 O O . ALA B 1 133 ? -3.785 -15.102 -9.125 1 98.81 133 ALA B O 1
ATOM 3249 N N . LEU B 1 134 ? -5.66 -14.016 -8.672 1 98.81 134 LEU B N 1
ATOM 3250 C CA . LEU B 1 134 ? -5.754 -13.453 -10.016 1 98.81 134 LEU B CA 1
ATOM 3251 C C . LEU B 1 134 ? -4.594 -12.508 -10.297 1 98.81 134 LEU B C 1
ATOM 3253 O O . LEU B 1 134 ? -3.992 -12.555 -11.375 1 98.81 134 LEU B O 1
ATOM 3257 N N . LEU B 1 135 ? -4.289 -11.641 -9.305 1 98.81 135 LEU B N 1
ATOM 3258 C CA . LEU B 1 135 ? -3.215 -10.688 -9.562 1 98.81 135 LEU B CA 1
ATOM 3259 C C . LEU B 1 135 ? -1.862 -11.391 -9.602 1 98.81 135 LEU B C 1
ATOM 3261 O O . LEU B 1 135 ? -0.948 -10.953 -10.305 1 98.81 135 LEU B O 1
ATOM 3265 N N . ASP B 1 136 ? -1.708 -12.523 -8.844 1 98.81 136 ASP B N 1
ATOM 3266 C CA . ASP B 1 136 ? -0.492 -13.32 -8.938 1 98.81 136 ASP B CA 1
ATOM 3267 C C . ASP B 1 136 ? -0.347 -13.953 -10.32 1 98.81 136 ASP B C 1
ATOM 3269 O O . ASP B 1 136 ? 0.718 -13.875 -10.93 1 98.81 136 ASP B O 1
ATOM 3273 N N . ALA B 1 137 ? -1.417 -14.5 -10.773 1 98.88 137 ALA B N 1
ATOM 3274 C CA . ALA B 1 137 ? -1.414 -15.094 -12.102 1 98.88 137 ALA B CA 1
ATOM 3275 C C . ALA B 1 137 ? -1.144 -14.047 -13.18 1 98.88 137 ALA B C 1
ATOM 3277 O O . ALA B 1 137 ? -0.385 -14.289 -14.117 1 98.88 137 ALA B O 1
ATOM 3278 N N . PHE B 1 138 ? -1.793 -12.93 -13.039 1 98.88 138 PHE B N 1
ATOM 3279 C CA . PHE B 1 138 ? -1.603 -11.828 -13.977 1 98.88 138 PHE B CA 1
ATOM 3280 C C . PHE B 1 138 ? -0.134 -11.43 -14.047 1 98.88 138 PHE B C 1
ATOM 3282 O O . PHE B 1 138 ? 0.413 -11.234 -15.133 1 98.88 138 PHE B O 1
ATOM 3289 N N . THR B 1 139 ? 0.53 -11.336 -12.906 1 98.75 139 THR B N 1
ATOM 3290 C CA . THR B 1 139 ? 1.936 -10.961 -12.812 1 98.75 139 THR B CA 1
ATOM 3291 C C . THR B 1 139 ? 2.82 -11.992 -13.508 1 98.75 139 THR B C 1
ATOM 3293 O O . THR B 1 139 ? 3.729 -11.633 -14.258 1 98.75 139 THR B O 1
ATOM 3296 N N . LEU B 1 140 ? 2.523 -13.258 -13.305 1 98.75 140 LEU B N 1
ATOM 3297 C CA . LEU B 1 140 ? 3.295 -14.328 -13.93 1 98.75 140 LEU B CA 1
ATOM 3298 C C . LEU B 1 140 ? 3.072 -14.344 -15.438 1 98.75 140 LEU B C 1
ATOM 3300 O O . LEU B 1 140 ? 4.016 -14.539 -16.203 1 98.75 140 LEU B O 1
ATOM 3304 N N . ARG B 1 141 ? 1.894 -14.086 -15.852 1 98.38 141 ARG B N 1
ATOM 3305 C CA . ARG B 1 141 ? 1.578 -14.094 -17.281 1 98.38 141 ARG B CA 1
ATOM 3306 C C . ARG B 1 141 ? 2.256 -12.93 -18 1 98.38 141 ARG B C 1
ATOM 3308 O O . ARG B 1 141 ? 2.559 -13.023 -19.188 1 98.38 141 ARG B O 1
ATOM 3315 N N . GLN B 1 142 ? 2.41 -11.828 -17.328 1 96.69 142 GLN B N 1
ATOM 3316 C CA . GLN B 1 142 ? 3.133 -10.711 -17.922 1 96.69 142 GLN B CA 1
ATOM 3317 C C . GLN B 1 142 ? 4.578 -11.094 -18.234 1 96.69 142 GLN B C 1
ATOM 3319 O O . GLN B 1 142 ? 5.184 -10.555 -19.156 1 96.69 142 GLN B O 1
ATOM 3324 N N . ARG B 1 143 ? 5.055 -12.055 -17.484 1 93.94 143 ARG B N 1
ATOM 3325 C CA . ARG B 1 143 ? 6.445 -12.477 -17.641 1 93.94 143 ARG B CA 1
ATOM 3326 C C . ARG B 1 143 ? 6.574 -13.57 -18.688 1 93.94 143 ARG B C 1
ATOM 3328 O O . ARG B 1 143 ? 7.473 -13.516 -19.531 1 93.94 143 ARG B O 1
ATOM 3335 N N . TRP B 1 144 ? 5.586 -14.516 -18.75 1 95.25 144 TRP B N 1
ATOM 3336 C CA . TRP B 1 144 ? 5.828 -15.727 -19.531 1 95.25 144 TRP B CA 1
ATOM 3337 C C . TRP B 1 144 ? 4.715 -15.945 -20.547 1 95.25 144 TRP B C 1
ATOM 3339 O O . TRP B 1 144 ? 4.828 -16.812 -21.422 1 95.25 144 TRP B O 1
ATOM 3349 N N . GLY B 1 145 ? 3.676 -15.172 -20.469 1 95 145 GLY B N 1
ATOM 3350 C CA . GLY B 1 145 ? 2.496 -15.477 -21.266 1 95 145 GLY B CA 1
ATOM 3351 C C . GLY B 1 145 ? 1.693 -16.641 -20.734 1 95 145 GLY B C 1
ATOM 3352 O O . GLY B 1 145 ? 1.1 -16.547 -19.656 1 95 145 GLY B O 1
ATOM 3353 N N . SER B 1 146 ? 1.837 -17.766 -21.422 1 97 146 SER B N 1
ATOM 3354 C CA . SER B 1 146 ? 1.149 -18.953 -20.938 1 97 146 SER B CA 1
ATOM 3355 C C . SER B 1 146 ? 1.864 -19.562 -19.734 1 97 146 SER B C 1
ATOM 3357 O O . SER B 1 146 ? 3.096 -19.578 -19.688 1 97 146 SER B O 1
ATOM 3359 N N . LEU B 1 147 ? 1.056 -20.125 -18.781 1 98.31 147 LEU B N 1
ATOM 3360 C CA . LEU B 1 147 ? 1.641 -20.734 -17.594 1 98.31 147 LEU B CA 1
ATOM 3361 C C . LEU B 1 147 ? 1.758 -22.25 -17.766 1 98.31 147 LEU B C 1
ATOM 3363 O O . LEU B 1 147 ? 2.162 -22.953 -16.844 1 98.31 147 LEU B O 1
ATOM 3367 N N . ASP B 1 148 ? 1.421 -22.688 -18.953 1 98.25 148 ASP B N 1
ATOM 3368 C CA . ASP B 1 148 ? 1.514 -24.125 -19.234 1 98.25 148 ASP B CA 1
ATOM 3369 C C . ASP B 1 148 ? 2.926 -24.641 -18.969 1 98.25 148 ASP B C 1
ATOM 3371 O O . ASP B 1 148 ? 3.896 -24.125 -19.531 1 98.25 148 ASP B O 1
ATOM 3375 N N . GLY B 1 149 ? 2.992 -25.594 -18.094 1 95.31 149 GLY B N 1
ATOM 3376 C CA . GLY B 1 149 ? 4.254 -26.266 -17.844 1 95.31 149 GLY B CA 1
ATOM 3377 C C . GLY B 1 149 ? 5.152 -25.516 -16.875 1 95.31 149 GLY B C 1
ATOM 3378 O O . GLY B 1 149 ? 6.23 -25.984 -16.516 1 95.31 149 GLY B O 1
ATOM 3379 N N . ARG B 1 150 ? 4.777 -24.312 -16.484 1 98.19 150 ARG B N 1
ATOM 3380 C CA . ARG B 1 150 ? 5.535 -23.562 -15.492 1 98.19 150 ARG B CA 1
ATOM 3381 C C . ARG B 1 150 ? 5.312 -24.141 -14.094 1 98.19 150 ARG B C 1
ATOM 3383 O O . ARG B 1 150 ? 4.203 -24.547 -13.758 1 98.19 150 ARG B O 1
ATOM 3390 N N . THR B 1 151 ? 6.328 -24.141 -13.312 1 98.69 151 THR B N 1
ATOM 3391 C CA . THR B 1 151 ? 6.23 -24.625 -11.938 1 98.69 151 THR B CA 1
ATOM 3392 C C . THR B 1 151 ? 6.238 -23.453 -10.953 1 98.69 151 THR B C 1
ATOM 3394 O O . THR B 1 151 ? 7.176 -22.656 -10.945 1 98.69 151 THR B O 1
ATOM 3397 N N . VAL B 1 152 ? 5.219 -23.328 -10.18 1 98.88 152 VAL B N 1
ATOM 3398 C CA . VAL B 1 152 ? 5.145 -22.344 -9.109 1 98.88 152 VAL B CA 1
ATOM 3399 C C . VAL B 1 152 ? 5.277 -23.047 -7.754 1 98.88 152 VAL B C 1
ATOM 3401 O O . VAL B 1 152 ? 4.461 -23.906 -7.406 1 98.88 152 VAL B O 1
ATOM 3404 N N . LEU B 1 153 ? 6.289 -22.688 -7.051 1 98.88 153 LEU B N 1
ATOM 3405 C CA . LEU B 1 153 ? 6.559 -23.203 -5.715 1 98.88 153 LEU B CA 1
ATOM 3406 C C . LEU B 1 153 ? 6.016 -22.266 -4.648 1 98.88 153 LEU B C 1
ATOM 3408 O O . LEU B 1 153 ? 6.441 -21.109 -4.559 1 98.88 153 LEU B O 1
ATOM 3412 N N . ILE B 1 154 ? 5.043 -22.703 -3.902 1 98.88 154 ILE B N 1
ATOM 3413 C CA . ILE B 1 154 ? 4.484 -21.922 -2.795 1 98.88 154 ILE B CA 1
ATOM 3414 C C . ILE B 1 154 ? 5.035 -22.453 -1.473 1 98.88 154 ILE B C 1
ATOM 3416 O O . ILE B 1 154 ? 4.883 -23.641 -1.156 1 98.88 154 ILE B O 1
ATOM 3420 N N . VAL B 1 155 ? 5.648 -21.562 -0.696 1 98.56 155 VAL B N 1
ATOM 3421 C CA . VAL B 1 155 ? 6.445 -22 0.446 1 98.56 155 VAL B CA 1
ATOM 3422 C C . VAL B 1 155 ? 5.918 -21.359 1.724 1 98.56 155 VAL B C 1
ATOM 3424 O O . VAL B 1 155 ? 5.781 -20.141 1.797 1 98.56 155 VAL B O 1
ATOM 3427 N N . GLY B 1 156 ? 5.652 -22.172 2.729 1 96.62 156 GLY B N 1
ATOM 3428 C CA . GLY B 1 156 ? 5.41 -21.609 4.047 1 96.62 156 GLY B CA 1
ATOM 3429 C C . GLY B 1 156 ? 4.164 -22.156 4.711 1 96.62 156 GLY B C 1
ATOM 3430 O O . GLY B 1 156 ? 3.941 -23.359 4.723 1 96.62 156 GLY B O 1
ATOM 3431 N N . ASP B 1 157 ? 3.416 -21.266 5.355 1 94 157 ASP B N 1
ATOM 3432 C CA . ASP B 1 157 ? 2.236 -21.625 6.137 1 94 157 ASP B CA 1
ATOM 3433 C C . ASP B 1 157 ? 1.017 -21.812 5.238 1 94 157 ASP B C 1
ATOM 3435 O O . ASP B 1 157 ? 0.095 -20.984 5.254 1 94 157 ASP B O 1
ATOM 3439 N N . VAL B 1 158 ? 1.027 -22.953 4.559 1 95.56 158 VAL B N 1
ATOM 3440 C CA . VAL B 1 158 ? -0.038 -23.25 3.607 1 95.56 158 VAL B CA 1
ATOM 3441 C C . VAL B 1 158 ? -1.337 -23.531 4.359 1 95.56 158 VAL B C 1
ATOM 3443 O O . VAL B 1 158 ? -2.42 -23.156 3.9 1 95.56 158 VAL B O 1
ATOM 3446 N N . LEU B 1 159 ? -1.238 -24.078 5.523 1 93.12 159 LEU B N 1
ATOM 3447 C CA . LEU B 1 159 ? -2.375 -24.484 6.34 1 93.12 159 LEU B CA 1
ATOM 3448 C C . LEU B 1 159 ? -3.291 -23.312 6.637 1 93.12 159 LEU B C 1
ATOM 3450 O O . LEU B 1 159 ? -4.516 -23.453 6.617 1 93.12 159 LEU B O 1
ATOM 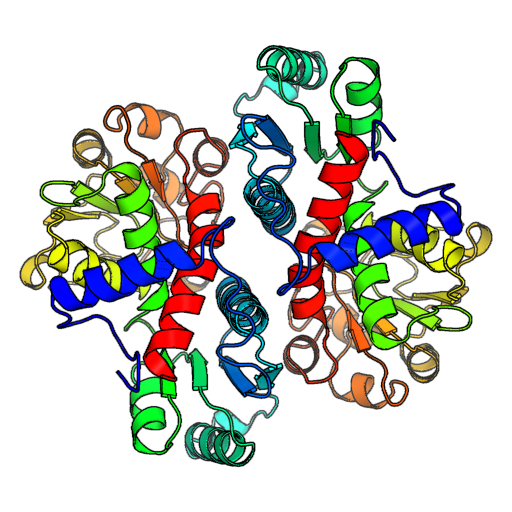3454 N N . HIS B 1 160 ? -2.768 -22.188 6.797 1 91.44 160 HIS B N 1
ATOM 3455 C CA . HIS B 1 160 ? -3.562 -21.047 7.223 1 91.44 160 HIS B CA 1
ATOM 3456 C C . HIS B 1 160 ? -3.633 -19.984 6.125 1 91.44 160 HIS B C 1
ATOM 3458 O O . HIS B 1 160 ? -3.988 -18.844 6.387 1 91.44 160 HIS B O 1
ATOM 3464 N N . SER B 1 161 ? -3.287 -20.359 4.934 1 94.69 161 SER B N 1
ATOM 3465 C CA . SER B 1 161 ? -3.174 -19.344 3.883 1 94.69 161 SER B CA 1
ATOM 3466 C C . SER B 1 161 ? -4.309 -19.469 2.871 1 94.69 161 SER B C 1
ATOM 3468 O O . SER B 1 161 ? -4.285 -20.359 2.012 1 94.69 161 SER B O 1
ATOM 3470 N N . ARG B 1 162 ? -5.199 -18.5 2.967 1 94.81 162 ARG B N 1
ATOM 3471 C CA . ARG B 1 162 ? -6.227 -18.406 1.935 1 94.81 162 ARG B CA 1
ATOM 3472 C C . ARG B 1 162 ? -5.609 -18.094 0.577 1 94.81 162 ARG B C 1
ATOM 3474 O O . ARG B 1 162 ? -6.164 -18.453 -0.464 1 94.81 162 ARG B O 1
ATOM 3481 N N . VAL B 1 163 ? -4.461 -17.484 0.521 1 97.56 163 VAL B N 1
ATOM 3482 C CA . VAL B 1 163 ? -3.744 -17.141 -0.704 1 97.56 163 VAL B CA 1
ATOM 3483 C C . VAL B 1 163 ? -3.23 -18.422 -1.373 1 97.56 163 VAL B C 1
ATOM 3485 O O . VAL B 1 163 ? -3.371 -18.594 -2.586 1 97.56 163 VAL B O 1
ATOM 3488 N N . ALA B 1 164 ? -2.682 -19.328 -0.585 1 97.75 164 ALA B N 1
ATOM 3489 C CA . ALA B 1 164 ? -2.158 -20.578 -1.122 1 97.75 164 ALA B CA 1
ATOM 3490 C C . ALA B 1 164 ? -3.256 -21.375 -1.816 1 97.75 164 ALA B C 1
ATOM 3492 O O . ALA B 1 164 ? -3.07 -21.859 -2.938 1 97.75 164 ALA B O 1
ATOM 3493 N N . ARG B 1 165 ? -4.352 -21.469 -1.191 1 96.38 165 ARG B N 1
ATOM 3494 C CA . ARG B 1 165 ? -5.457 -22.25 -1.729 1 96.38 165 ARG B CA 1
ATOM 3495 C C . ARG B 1 165 ? -5.988 -21.641 -3.02 1 96.38 165 ARG B C 1
ATOM 3497 O O . ARG B 1 165 ? -6.195 -22.344 -4.008 1 96.38 165 ARG B O 1
ATOM 3504 N N . SER B 1 166 ? -6.25 -20.328 -2.977 1 98.25 166 SER B N 1
ATOM 3505 C CA . SER B 1 166 ? -6.75 -19.656 -4.168 1 98.25 166 SER B CA 1
ATOM 3506 C C . SER B 1 166 ? -5.758 -19.766 -5.32 1 98.25 166 SER B C 1
ATOM 3508 O O . SER B 1 166 ? -6.156 -19.938 -6.477 1 98.25 166 SER B O 1
ATOM 3510 N N . ASN B 1 167 ? -4.5 -19.641 -5 1 98.69 167 ASN B N 1
ATOM 3511 C CA . ASN B 1 167 ? -3.484 -19.766 -6.039 1 98.69 167 ASN B CA 1
ATOM 3512 C C . ASN B 1 167 ? -3.422 -21.172 -6.609 1 98.69 167 ASN B C 1
ATOM 3514 O O . ASN B 1 167 ? -3.221 -21.359 -7.812 1 98.69 167 ASN B O 1
ATOM 3518 N N . LEU B 1 168 ? -3.562 -22.203 -5.727 1 98.31 168 LEU B N 1
ATOM 3519 C CA . LEU B 1 168 ? -3.596 -23.562 -6.223 1 98.31 168 LEU B CA 1
ATOM 3520 C C . LEU B 1 168 ? -4.672 -23.734 -7.289 1 98.31 168 LEU B C 1
ATOM 3522 O O . LEU B 1 168 ? -4.395 -24.219 -8.391 1 98.31 168 LEU B O 1
ATOM 3526 N N . HIS B 1 169 ? -5.887 -23.25 -6.973 1 98.06 169 HIS B N 1
ATOM 3527 C CA . HIS B 1 169 ? -7.004 -23.375 -7.902 1 98.06 169 HIS B CA 1
ATOM 3528 C C . HIS B 1 169 ? -6.738 -22.594 -9.188 1 98.06 169 HIS B C 1
ATOM 3530 O O . HIS B 1 169 ? -6.898 -23.125 -10.289 1 98.06 169 HIS B O 1
ATOM 3536 N N . CYS B 1 170 ? -6.305 -21.375 -9.07 1 98.69 170 CYS B N 1
ATOM 3537 C CA . CYS B 1 170 ? -6.145 -20.438 -10.188 1 98.69 170 CYS B CA 1
ATOM 3538 C C . CYS B 1 170 ? -5.016 -20.891 -11.102 1 98.69 170 CYS B C 1
ATOM 3540 O O . CYS B 1 170 ? -5.207 -21.016 -12.312 1 98.69 170 CYS B O 1
ATOM 3542 N N . LEU B 1 171 ? -3.85 -21.188 -10.531 1 98.81 171 LEU B N 1
ATOM 3543 C CA . LEU B 1 171 ? -2.656 -21.5 -11.305 1 98.81 171 LEU B CA 1
ATOM 3544 C C . LEU B 1 171 ? -2.809 -22.844 -12.008 1 98.81 171 LEU B C 1
ATOM 3546 O O . LEU B 1 171 ? -2.41 -23 -13.164 1 98.81 171 LEU B O 1
ATOM 3550 N N . LYS B 1 172 ? -3.424 -23.812 -11.32 1 98.25 172 LYS B N 1
ATOM 3551 C CA . LYS B 1 172 ? -3.682 -25.109 -11.961 1 98.25 172 LYS B CA 1
ATOM 3552 C C . LYS B 1 172 ? -4.625 -24.953 -13.148 1 98.25 172 LYS B C 1
ATOM 3554 O O . LYS B 1 172 ? -4.391 -25.531 -14.211 1 98.25 172 LYS B O 1
ATOM 3559 N N . ALA B 1 173 ? -5.668 -24.188 -12.906 1 98.25 173 ALA B N 1
ATOM 3560 C CA . ALA B 1 173 ? -6.637 -23.984 -13.984 1 98.25 173 ALA B CA 1
ATOM 3561 C C . ALA B 1 173 ? -5.973 -23.328 -15.195 1 98.25 173 ALA B C 1
ATOM 3563 O O . ALA B 1 173 ? -6.395 -23.547 -16.328 1 98.25 173 ALA B O 1
ATOM 3564 N N . LEU B 1 174 ? -4.906 -22.594 -14.969 1 98.56 174 LEU B N 1
ATOM 3565 C CA . LEU B 1 174 ? -4.219 -21.891 -16.031 1 98.56 174 LEU B CA 1
ATOM 3566 C C . LEU B 1 174 ? -3.072 -22.719 -16.594 1 98.56 174 LEU B C 1
ATOM 3568 O O . LEU B 1 174 ? -2.311 -22.25 -17.438 1 98.56 174 LEU B O 1
ATOM 3572 N N . GLY B 1 175 ? -2.848 -23.938 -16.047 1 98.25 175 GLY B N 1
ATOM 3573 C CA . GLY B 1 175 ? -1.95 -24.906 -16.672 1 98.25 175 GLY B CA 1
ATOM 3574 C C . GLY B 1 175 ? -0.626 -25.047 -15.945 1 98.25 175 GLY B C 1
ATOM 3575 O O . GLY B 1 175 ? 0.227 -25.828 -16.344 1 98.25 175 GLY B O 1
ATOM 3576 N N . ALA B 1 176 ? -0.438 -24.375 -14.852 1 98.69 176 ALA B N 1
ATOM 3577 C CA . ALA B 1 176 ? 0.818 -24.438 -14.109 1 98.69 176 ALA B CA 1
ATOM 3578 C C . ALA B 1 176 ? 0.863 -25.688 -13.211 1 98.69 176 ALA B C 1
ATOM 3580 O O . ALA B 1 176 ? -0.18 -26.219 -12.844 1 98.69 176 ALA B O 1
ATOM 3581 N N . GLN B 1 177 ? 2.043 -26.109 -12.938 1 98.56 177 GLN B N 1
ATOM 3582 C CA . GLN B 1 177 ? 2.285 -27.062 -11.859 1 98.56 177 GLN B CA 1
ATOM 3583 C C . GLN B 1 177 ? 2.518 -26.344 -10.539 1 98.56 177 GLN B C 1
ATOM 3585 O O . GLN B 1 177 ? 3.324 -25.422 -10.461 1 98.56 177 GLN B O 1
ATOM 3590 N N . VAL B 1 178 ? 1.806 -26.75 -9.508 1 98.81 178 VAL B N 1
ATOM 3591 C CA . VAL B 1 178 ? 1.927 -26.094 -8.211 1 98.81 178 VAL B CA 1
ATOM 3592 C C . VAL B 1 178 ? 2.562 -27.047 -7.207 1 98.81 178 VAL B C 1
ATOM 3594 O O . VAL B 1 178 ? 2.084 -28.172 -7.016 1 98.81 178 VAL B O 1
ATOM 3597 N N . VAL B 1 179 ? 3.631 -26.641 -6.637 1 98.75 179 VAL B N 1
ATOM 3598 C CA . VAL B 1 179 ? 4.312 -27.391 -5.582 1 98.75 179 VAL B CA 1
ATOM 3599 C C . VAL B 1 179 ? 4.176 -26.641 -4.254 1 98.75 179 VAL B C 1
ATOM 3601 O O . VAL B 1 179 ? 4.465 -25.453 -4.176 1 98.75 179 VAL B O 1
ATOM 3604 N N . MET B 1 180 ? 3.68 -27.328 -3.287 1 98.62 180 MET B N 1
ATOM 3605 C CA . MET B 1 180 ? 3.561 -26.766 -1.94 1 98.62 180 MET B CA 1
ATOM 3606 C C . MET B 1 180 ? 4.676 -27.281 -1.04 1 98.62 180 MET B C 1
ATOM 3608 O O . MET B 1 180 ? 4.934 -28.484 -0.995 1 98.62 180 MET B O 1
ATOM 3612 N N . CYS B 1 181 ? 5.312 -26.359 -0.362 1 98.44 181 CYS B N 1
ATOM 3613 C CA . CYS B 1 181 ? 6.457 -26.719 0.469 1 98.44 181 CYS B CA 1
ATOM 3614 C C . CYS B 1 181 ? 6.367 -26.062 1.838 1 98.44 181 CYS B C 1
ATOM 3616 O O . CYS B 1 181 ? 6.004 -24.891 1.941 1 98.44 181 CYS B O 1
ATOM 3618 N N . GLY B 1 182 ? 6.688 -26.672 2.863 1 96.19 182 GLY B N 1
ATOM 3619 C CA . GLY B 1 182 ? 6.723 -26.156 4.219 1 96.19 182 GLY B CA 1
ATOM 3620 C C . GLY B 1 182 ? 6.871 -27.234 5.273 1 96.19 182 GLY B C 1
ATOM 3621 O O . GLY B 1 182 ? 7.004 -28.422 4.945 1 96.19 182 GLY B O 1
ATOM 3622 N N . PRO B 1 183 ? 6.965 -26.797 6.52 1 93.94 183 PRO B N 1
ATOM 3623 C CA . PRO B 1 183 ? 6.957 -27.797 7.582 1 93.94 183 PRO B CA 1
ATOM 3624 C C . PRO B 1 183 ? 5.715 -28.688 7.551 1 93.94 183 PRO B C 1
ATOM 3626 O O . PRO B 1 183 ? 4.625 -28.219 7.219 1 93.94 183 PRO B O 1
ATOM 3629 N N . PRO B 1 184 ? 5.895 -29.922 7.945 1 92.38 184 PRO B N 1
ATOM 3630 C CA . PRO B 1 184 ? 4.758 -30.844 7.902 1 92.38 184 PRO B CA 1
ATOM 3631 C C . PRO B 1 184 ? 3.541 -30.312 8.656 1 92.38 184 PRO B C 1
ATOM 3633 O O . PRO B 1 184 ? 2.404 -30.516 8.219 1 92.38 184 PRO B O 1
ATOM 3636 N N . THR B 1 185 ? 3.768 -29.609 9.703 1 91.62 185 THR B N 1
ATOM 3637 C CA . THR B 1 185 ? 2.688 -29.141 10.562 1 91.62 185 THR B CA 1
ATOM 3638 C C . THR B 1 185 ? 1.94 -27.984 9.914 1 91.62 185 THR B C 1
ATOM 3640 O O . THR B 1 185 ? 0.854 -27.609 10.352 1 91.62 185 THR B O 1
ATOM 3643 N N . LEU B 1 186 ? 2.486 -27.422 8.82 1 93 186 LEU B N 1
ATOM 3644 C CA . LEU B 1 186 ? 1.87 -26.266 8.188 1 93 186 LEU B CA 1
ATOM 3645 C C . LEU B 1 186 ? 1.362 -26.609 6.789 1 93 186 LEU B C 1
ATOM 3647 O O . LEU B 1 186 ? 0.993 -25.719 6.02 1 93 186 LEU B O 1
ATOM 3651 N N . LEU B 1 187 ? 1.385 -27.875 6.469 1 94.88 187 LEU B N 1
ATOM 3652 C CA . LEU B 1 187 ? 0.818 -28.375 5.215 1 94.88 187 LEU B CA 1
ATOM 3653 C C . LEU B 1 187 ? -0.422 -29.219 5.48 1 94.88 187 LEU B C 1
ATOM 3655 O O . LEU B 1 187 ? -0.324 -30.312 6.031 1 94.88 187 LEU B O 1
ATOM 3659 N N . PRO B 1 188 ? -1.536 -28.688 5.105 1 92.94 188 PRO B N 1
ATOM 3660 C CA . PRO B 1 188 ? -2.742 -29.484 5.352 1 92.94 188 PRO B CA 1
ATOM 3661 C C . PRO B 1 188 ? -2.812 -30.734 4.477 1 92.94 188 PRO B C 1
ATOM 3663 O O . PRO B 1 188 ? -2.258 -30.75 3.375 1 92.94 188 PRO B O 1
ATOM 3666 N N . PRO B 1 189 ? -3.527 -31.703 4.961 1 92.5 189 PRO B N 1
ATOM 3667 C CA . PRO B 1 189 ? -3.729 -32.906 4.129 1 92.5 189 PRO B CA 1
ATOM 3668 C C . PRO B 1 189 ? -4.617 -32.625 2.916 1 92.5 189 PRO B C 1
ATOM 3670 O O . PRO B 1 189 ? -5.355 -31.625 2.898 1 92.5 189 PRO B O 1
ATOM 3673 N N . GLY B 1 190 ? -4.488 -33.344 1.904 1 93.69 190 GLY B N 1
ATOM 3674 C CA . GLY B 1 190 ? -5.41 -33.312 0.781 1 93.69 190 GLY B CA 1
ATOM 3675 C C . GLY B 1 190 ? -4.934 -32.406 -0.344 1 93.69 190 GLY B C 1
ATOM 3676 O O . GLY B 1 190 ? -5.582 -32.312 -1.389 1 93.69 190 GLY B O 1
ATOM 3677 N N . LEU B 1 191 ? -3.842 -31.797 -0.133 1 94.94 191 LEU B N 1
ATOM 3678 C CA . LEU B 1 191 ? -3.32 -30.891 -1.153 1 94.94 191 LEU B CA 1
ATOM 3679 C C . LEU B 1 191 ? -3.076 -31.625 -2.463 1 94.94 191 LEU B C 1
ATOM 3681 O O . LEU B 1 191 ? -3.328 -31.094 -3.543 1 94.94 191 LEU B O 1
ATOM 3685 N N . GLU B 1 192 ? -2.666 -32.875 -2.338 1 95.75 192 GLU B N 1
ATOM 3686 C CA . GLU B 1 192 ? -2.383 -33.688 -3.523 1 95.75 192 GLU B CA 1
ATOM 3687 C C . GLU B 1 192 ? -3.664 -34 -4.285 1 95.75 192 GLU B C 1
ATOM 3689 O O . GLU B 1 192 ? -3.668 -34.031 -5.52 1 95.75 192 GLU B O 1
ATOM 3694 N N . SER B 1 193 ? -4.684 -34.219 -3.557 1 95.44 193 SER B N 1
ATOM 3695 C CA . SER B 1 193 ? -5.973 -34.5 -4.18 1 95.44 193 SER B CA 1
ATOM 3696 C C . SER B 1 193 ? -6.492 -33.281 -4.945 1 95.44 193 SER B C 1
ATOM 3698 O O . SER B 1 193 ? -7.281 -33.406 -5.879 1 95.44 193 SER B O 1
ATOM 3700 N N . LEU B 1 194 ? -5.965 -32.156 -4.535 1 94.44 194 LEU B N 1
ATOM 3701 C CA . LEU B 1 194 ? -6.363 -30.922 -5.203 1 94.44 194 LEU B CA 1
ATOM 3702 C C . LEU B 1 194 ? -5.43 -30.625 -6.371 1 94.44 194 LEU B C 1
ATOM 3704 O O . LEU B 1 194 ? -5.598 -29.609 -7.051 1 94.44 194 LEU B O 1
ATOM 3708 N N . GLY B 1 195 ? -4.387 -31.5 -6.535 1 95.38 195 GLY B N 1
ATOM 3709 C CA . GLY B 1 195 ? -3.541 -31.406 -7.711 1 95.38 195 GLY B CA 1
ATOM 3710 C C . GLY B 1 195 ? -2.184 -30.797 -7.422 1 95.38 195 GLY B C 1
ATOM 3711 O O . GLY B 1 195 ? -1.407 -30.516 -8.344 1 95.38 195 GLY B O 1
ATOM 3712 N N . ALA B 1 196 ? -1.858 -30.547 -6.188 1 97.81 196 ALA B N 1
ATOM 3713 C CA . ALA B 1 196 ? -0.554 -30 -5.84 1 97.81 196 ALA B CA 1
ATOM 3714 C C . ALA B 1 196 ? 0.459 -31.094 -5.566 1 97.81 196 ALA B C 1
ATOM 3716 O O . ALA B 1 196 ? 0.09 -32.188 -5.125 1 97.81 196 ALA B O 1
ATOM 3717 N N . GLU B 1 197 ? 1.618 -30.875 -5.891 1 98.31 197 GLU B N 1
ATOM 3718 C CA . GLU B 1 197 ? 2.717 -31.656 -5.32 1 98.31 197 GLU B CA 1
ATOM 3719 C C . GLU B 1 197 ? 3.125 -31.109 -3.953 1 98.31 197 GLU B C 1
ATOM 3721 O O . GLU B 1 197 ? 3.115 -29.891 -3.734 1 98.31 197 GLU B O 1
ATOM 3726 N N . VAL B 1 198 ? 3.453 -32.031 -3.051 1 98.38 198 VAL B N 1
ATOM 3727 C CA . VAL B 1 198 ? 3.809 -31.609 -1.7 1 98.38 198 VAL B CA 1
ATOM 3728 C C . VAL B 1 198 ? 5.23 -32.062 -1.374 1 98.38 198 VAL B C 1
ATOM 3730 O O . VAL B 1 198 ? 5.613 -33.188 -1.692 1 98.38 198 VAL B O 1
ATOM 3733 N N . THR B 1 199 ? 6.031 -31.203 -0.814 1 98.06 199 THR B N 1
ATOM 3734 C CA . THR B 1 199 ? 7.379 -31.562 -0.372 1 98.06 199 THR B CA 1
ATOM 3735 C C . THR B 1 199 ? 7.742 -30.812 0.904 1 98.06 199 THR B C 1
ATOM 3737 O O . THR B 1 199 ? 7.129 -29.781 1.223 1 98.06 199 THR B O 1
ATOM 3740 N N . HIS B 1 200 ? 8.711 -31.328 1.63 1 96.94 200 HIS B N 1
ATOM 3741 C CA . HIS B 1 200 ? 9.203 -30.688 2.846 1 96.94 200 HIS B CA 1
ATOM 3742 C C . HIS B 1 200 ? 10.656 -30.266 2.695 1 96.94 200 HIS B C 1
ATOM 3744 O O . HIS B 1 200 ? 11.281 -29.812 3.66 1 96.94 200 HIS B O 1
ATOM 3750 N N . ASN B 1 201 ? 11.156 -30.422 1.539 1 97.62 201 ASN B N 1
ATOM 3751 C CA . ASN B 1 201 ? 12.539 -30.078 1.244 1 97.62 201 ASN B CA 1
ATOM 3752 C C . ASN B 1 201 ? 12.633 -28.922 0.247 1 97.62 201 ASN B C 1
ATOM 3754 O O . ASN B 1 201 ? 12.594 -29.141 -0.965 1 97.62 201 ASN B O 1
ATOM 3758 N N . LEU B 1 202 ? 12.773 -27.734 0.79 1 98.25 202 LEU B N 1
ATOM 3759 C CA . LEU B 1 202 ? 12.805 -26.531 -0.037 1 98.25 202 LEU B CA 1
ATOM 3760 C C . LEU B 1 202 ? 13.984 -26.562 -1 1 98.25 202 LEU B C 1
ATOM 3762 O O . LEU B 1 202 ? 13.828 -26.266 -2.188 1 98.25 202 LEU B O 1
ATOM 3766 N N . ASP B 1 203 ? 15.125 -26.969 -0.568 1 98.06 203 ASP B N 1
ATOM 3767 C CA . ASP B 1 203 ? 16.344 -26.953 -1.362 1 98.06 203 ASP B CA 1
ATOM 3768 C C . ASP B 1 203 ? 16.219 -27.844 -2.596 1 98.06 203 ASP B C 1
ATOM 3770 O O . ASP B 1 203 ? 16.719 -27.5 -3.67 1 98.06 203 ASP B O 1
ATOM 3774 N N . ALA B 1 204 ? 15.555 -28.906 -2.455 1 97.75 204 ALA B N 1
ATOM 3775 C CA . ALA B 1 204 ? 15.383 -29.844 -3.559 1 97.75 204 ALA B CA 1
ATOM 3776 C C . ALA B 1 204 ? 14.367 -29.312 -4.57 1 97.75 204 ALA B C 1
ATOM 3778 O O . ALA B 1 204 ? 14.406 -29.688 -5.746 1 97.75 204 ALA B O 1
ATOM 3779 N N . ALA B 1 205 ? 13.477 -28.422 -4.141 1 98.19 205 ALA B N 1
ATOM 3780 C CA . ALA B 1 205 ? 12.383 -27.938 -4.992 1 98.19 205 ALA B CA 1
ATOM 3781 C C . ALA B 1 205 ? 12.805 -26.703 -5.773 1 98.19 205 ALA B C 1
ATOM 3783 O O . ALA B 1 205 ? 12.297 -26.453 -6.875 1 98.19 205 ALA B O 1
ATOM 3784 N N . LEU B 1 206 ? 13.688 -25.953 -5.293 1 98.5 206 LEU B N 1
ATOM 3785 C CA . LEU B 1 206 ? 14.047 -24.625 -5.793 1 98.5 206 LEU B CA 1
ATOM 3786 C C . LEU B 1 206 ? 14.516 -24.703 -7.242 1 98.5 206 LEU B C 1
ATOM 3788 O O . LEU B 1 206 ? 14.078 -23.906 -8.078 1 98.5 206 LEU B O 1
ATOM 3792 N N . PRO B 1 207 ? 15.289 -25.75 -7.656 1 97.94 207 PRO B N 1
ATOM 3793 C CA . PRO B 1 207 ? 15.852 -25.75 -9.008 1 97.94 207 PRO B CA 1
ATOM 3794 C C . PRO B 1 207 ? 14.797 -25.984 -10.086 1 97.94 207 PRO B C 1
ATOM 3796 O O . PRO B 1 207 ? 15.062 -25.734 -11.266 1 97.94 207 PRO B O 1
ATOM 3799 N N . ARG B 1 208 ? 13.695 -26.344 -9.758 1 96.56 208 ARG B N 1
ATOM 3800 C CA . ARG B 1 208 ? 12.688 -26.625 -10.781 1 96.56 208 ARG B CA 1
ATOM 3801 C C . ARG B 1 208 ? 11.633 -25.531 -10.82 1 96.56 208 ARG B C 1
ATOM 3803 O O . ARG B 1 208 ? 10.742 -25.547 -11.672 1 96.56 208 ARG B O 1
ATOM 3810 N N . ALA B 1 209 ? 11.68 -24.641 -9.93 1 97.75 209 ALA B N 1
ATOM 3811 C CA . ALA B 1 209 ? 10.625 -23.641 -9.789 1 97.75 209 ALA B CA 1
ATOM 3812 C C . ALA B 1 209 ? 10.859 -22.469 -10.742 1 97.75 209 ALA B C 1
ATOM 3814 O O . ALA B 1 209 ? 11.961 -21.922 -10.797 1 97.75 209 ALA B O 1
ATOM 3815 N N . ASP B 1 210 ? 9.812 -22.156 -11.508 1 98.38 210 ASP B N 1
ATOM 3816 C CA . ASP B 1 210 ? 9.844 -20.938 -12.312 1 98.38 210 ASP B CA 1
ATOM 3817 C C . ASP B 1 210 ? 9.477 -19.703 -11.477 1 98.38 210 ASP B C 1
ATOM 3819 O O . ASP B 1 210 ? 9.883 -18.594 -11.797 1 98.38 210 ASP B O 1
ATOM 3823 N N . ALA B 1 211 ? 8.727 -19.859 -10.445 1 98.81 211 ALA B N 1
ATOM 3824 C CA . ALA B 1 211 ? 8.367 -18.844 -9.461 1 98.81 211 ALA B CA 1
ATOM 3825 C C . ALA B 1 211 ? 8.336 -19.422 -8.055 1 98.81 211 ALA B C 1
ATOM 3827 O O . ALA B 1 211 ? 7.887 -20.547 -7.852 1 98.81 211 ALA B O 1
ATOM 3828 N N . VAL B 1 212 ? 8.844 -18.672 -7.156 1 98.88 212 VAL B N 1
ATOM 3829 C CA . VAL B 1 212 ? 8.789 -19.031 -5.742 1 98.88 212 VAL B CA 1
ATOM 3830 C C . VAL B 1 212 ? 7.961 -18 -4.984 1 98.88 212 VAL B C 1
ATOM 3832 O O . VAL B 1 212 ? 8.344 -16.828 -4.902 1 98.88 212 VAL B O 1
ATOM 3835 N N . MET B 1 213 ? 6.852 -18.438 -4.484 1 98.81 213 MET B N 1
ATOM 3836 C CA . MET B 1 213 ? 5.98 -17.578 -3.688 1 98.81 213 MET B CA 1
ATOM 3837 C C . MET B 1 213 ? 6.082 -17.922 -2.205 1 98.81 213 MET B C 1
ATOM 3839 O O . MET B 1 213 ? 5.633 -19 -1.782 1 98.81 213 MET B O 1
ATOM 3843 N N . CYS B 1 214 ? 6.699 -17.047 -1.473 1 98.69 214 CYS B N 1
ATOM 3844 C CA . CYS B 1 214 ? 6.75 -17.234 -0.028 1 98.69 214 CYS B CA 1
ATOM 3845 C C . CYS B 1 214 ? 5.488 -16.703 0.64 1 98.69 214 CYS B C 1
ATOM 3847 O O . CYS B 1 214 ? 4.949 -15.68 0.222 1 98.69 214 CYS B O 1
ATOM 3849 N N . LEU B 1 215 ? 5.07 -17.406 1.653 1 97.81 215 LEU B N 1
ATOM 3850 C CA . LEU B 1 215 ? 3.906 -16.984 2.428 1 97.81 215 LEU B CA 1
ATOM 3851 C C . LEU B 1 215 ? 4.328 -16.375 3.762 1 97.81 215 LEU B C 1
ATOM 3853 O O . LEU B 1 215 ? 5.391 -16.703 4.289 1 97.81 215 LEU B O 1
ATOM 3857 N N . ARG B 1 216 ? 3.514 -15.492 4.199 1 94.56 216 ARG B N 1
ATOM 3858 C CA . ARG B 1 216 ? 3.781 -14.914 5.512 1 94.56 216 ARG B CA 1
ATOM 3859 C C . ARG B 1 216 ? 3.615 -15.953 6.613 1 94.56 216 ARG B C 1
ATOM 3861 O O . ARG B 1 216 ? 2.586 -16.625 6.688 1 94.56 216 ARG B O 1
ATOM 3868 N N . VAL B 1 217 ? 4.641 -16.062 7.414 1 91.12 217 VAL B N 1
ATOM 3869 C CA . VAL B 1 217 ? 4.531 -16.891 8.609 1 91.12 217 VAL B CA 1
ATOM 3870 C C . VAL B 1 217 ? 3.67 -16.188 9.656 1 91.12 217 VAL B C 1
ATOM 3872 O O . VAL B 1 217 ? 3.863 -15 9.93 1 91.12 217 VAL B O 1
ATOM 3875 N N . GLN B 1 218 ? 2.697 -16.844 10.195 1 85.5 218 GLN B N 1
ATOM 3876 C CA . GLN B 1 218 ? 1.812 -16.25 11.188 1 85.5 218 GLN B CA 1
ATOM 3877 C C . GLN B 1 218 ? 2.434 -16.297 12.586 1 85.5 218 GLN B C 1
ATOM 3879 O O . GLN B 1 218 ? 2.277 -17.281 13.305 1 85.5 218 GLN B O 1
ATOM 3884 N N . LEU B 1 219 ? 3.135 -15.266 12.961 1 78.31 219 LEU B N 1
ATOM 3885 C CA . LEU B 1 219 ? 3.887 -15.203 14.211 1 78.31 219 LEU B CA 1
ATOM 3886 C C . LEU B 1 219 ? 2.945 -15.164 15.406 1 78.31 219 LEU B C 1
ATOM 3888 O O . LEU B 1 219 ? 3.314 -15.586 16.5 1 78.31 219 LEU B O 1
ATOM 3892 N N . GLU B 1 220 ? 1.784 -14.586 15.133 1 71 220 GLU B N 1
ATOM 3893 C CA . GLU B 1 220 ? 0.802 -14.461 16.203 1 71 220 GLU B CA 1
ATOM 3894 C C . GLU B 1 220 ? 0.313 -15.836 16.656 1 71 220 GLU B C 1
ATOM 3896 O O . GLU B 1 220 ? -0.295 -15.953 17.734 1 71 220 GLU B O 1
ATOM 3901 N N . ARG B 1 221 ? 0.664 -16.891 15.906 1 65.19 221 ARG B N 1
ATOM 3902 C CA . ARG B 1 221 ? 0.234 -18.25 16.219 1 65.19 221 ARG B CA 1
ATOM 3903 C C . ARG B 1 221 ? 1.39 -19.078 16.781 1 65.19 221 ARG B C 1
ATOM 3905 O O . ARG B 1 221 ? 1.316 -20.312 16.812 1 65.19 221 ARG B O 1
ATOM 3912 N N . GLN B 1 222 ? 2.455 -18.5 16.969 1 60.59 222 GLN B N 1
ATOM 3913 C CA . GLN B 1 222 ? 3.682 -19.172 17.391 1 60.59 222 GLN B CA 1
ATOM 3914 C C . GLN B 1 222 ? 3.463 -20 18.656 1 60.59 222 GLN B C 1
ATOM 3916 O O . GLN B 1 222 ? 4.172 -20.969 18.906 1 60.59 222 GLN B O 1
ATOM 3921 N N . GLU B 1 223 ? 2.66 -19.484 19.328 1 60 223 GLU B N 1
ATOM 3922 C CA . GLU B 1 223 ? 2.439 -20.25 20.562 1 60 223 GLU B CA 1
ATOM 3923 C C . GLU B 1 223 ? 1.849 -21.625 20.25 1 60 223 GLU B C 1
ATOM 3925 O O . GLU B 1 223 ? 1.919 -22.531 21.078 1 60 223 GLU B O 1
ATOM 3930 N N . GLN B 1 224 ? 1.522 -21.672 19.078 1 64.12 224 GLN B N 1
ATOM 3931 C CA . GLN B 1 224 ? 0.976 -22.969 18.688 1 64.12 224 GLN B CA 1
ATOM 3932 C C . GLN B 1 224 ? 2.062 -23.875 18.125 1 64.12 224 GLN B C 1
ATOM 3934 O O . GLN B 1 224 ? 3.039 -23.406 17.547 1 64.12 224 GLN B O 1
ATOM 3939 N N . ALA B 1 225 ? 2.236 -24.938 18.797 1 57.09 225 ALA B N 1
ATOM 3940 C CA . ALA B 1 225 ? 3.217 -26 18.594 1 57.09 225 ALA B CA 1
ATOM 3941 C C . ALA B 1 225 ? 3.393 -26.328 17.109 1 57.09 225 ALA B C 1
ATOM 3943 O O . ALA B 1 225 ? 4.016 -27.328 16.766 1 57.09 225 ALA B O 1
ATOM 3944 N N . PHE B 1 226 ? 2.934 -25.375 16.172 1 64.31 226 PHE B N 1
ATOM 3945 C CA . PHE B 1 226 ? 2.971 -25.719 14.758 1 64.31 226 PHE B CA 1
ATOM 3946 C C . PHE B 1 226 ? 4.324 -25.375 14.148 1 64.31 226 PHE B C 1
ATOM 3948 O O . PHE B 1 226 ? 4.719 -25.969 13.141 1 64.31 226 PHE B O 1
ATOM 3955 N N . LEU B 1 227 ? 4.934 -24.281 14.695 1 65.25 227 LEU B N 1
ATOM 3956 C CA . LEU B 1 227 ? 6.113 -23.688 14.078 1 65.25 227 LEU B CA 1
ATOM 3957 C C . LEU B 1 227 ? 7.348 -23.906 14.945 1 65.25 227 LEU B C 1
ATOM 3959 O O . LEU B 1 227 ? 7.301 -23.719 16.156 1 65.25 227 LEU B O 1
ATOM 3963 N N . PRO B 1 228 ? 8.477 -24.531 14.297 1 69.38 228 PRO B N 1
ATOM 3964 C CA . PRO B 1 228 ? 9.719 -24.266 15.016 1 69.38 228 PRO B CA 1
ATOM 3965 C C . PRO B 1 228 ? 9.93 -22.781 15.297 1 69.38 228 PRO B C 1
ATOM 3967 O O . PRO B 1 228 ? 9.141 -21.938 14.852 1 69.38 228 PRO B O 1
ATOM 3970 N N . SER B 1 229 ? 10.82 -22.422 16.062 1 83.88 229 SER B N 1
ATOM 3971 C CA . SER B 1 229 ? 11.164 -21.016 16.266 1 83.88 229 SER B CA 1
ATOM 3972 C C . SER B 1 229 ? 11.32 -20.281 14.945 1 83.88 229 SER B C 1
ATOM 3974 O O . SER B 1 229 ? 11.547 -20.906 13.906 1 83.88 229 SER B O 1
ATOM 3976 N N . THR B 1 230 ? 11.008 -19.016 14.914 1 89.12 230 THR B N 1
ATOM 3977 C CA . THR B 1 230 ? 11.188 -18.188 13.727 1 89.12 230 THR B CA 1
ATOM 3978 C C . THR B 1 230 ? 12.57 -18.406 13.125 1 89.12 230 THR B C 1
ATOM 3980 O O . THR B 1 230 ? 12.727 -18.438 11.906 1 89.12 230 THR B O 1
ATOM 3983 N N . ARG B 1 231 ? 13.477 -18.609 14 1 89.75 231 ARG B N 1
ATOM 3984 C CA . ARG B 1 231 ? 14.844 -18.844 13.562 1 89.75 231 ARG B CA 1
ATOM 3985 C C . ARG B 1 231 ? 14.961 -20.172 12.812 1 89.75 231 ARG B C 1
ATOM 3987 O O . ARG B 1 231 ? 15.609 -20.234 11.766 1 89.75 231 ARG B O 1
ATOM 3994 N N . GLU B 1 232 ? 14.406 -21.109 13.406 1 91 232 GLU B N 1
ATOM 3995 C CA . GLU B 1 232 ? 14.445 -22.422 12.781 1 91 232 GLU B CA 1
ATOM 3996 C C . GLU B 1 232 ? 13.695 -22.422 11.453 1 91 232 GLU B C 1
ATOM 3998 O O . GLU B 1 232 ? 14.156 -23.031 10.477 1 91 232 GLU B O 1
ATOM 4003 N N . TYR B 1 233 ? 12.555 -21.781 11.398 1 94.06 233 TYR B N 1
ATOM 4004 C CA . TYR B 1 233 ? 11.812 -21.672 10.141 1 94.06 233 TYR B CA 1
ATOM 4005 C C . TYR B 1 233 ? 12.656 -21 9.062 1 94.06 233 TYR B C 1
ATOM 4007 O O . TYR B 1 233 ? 12.734 -21.484 7.934 1 94.06 233 TYR B O 1
ATOM 4015 N N . ALA B 1 234 ? 13.172 -19.891 9.453 1 95 234 ALA B N 1
ATOM 4016 C CA . ALA B 1 234 ? 14 -19.141 8.508 1 95 234 ALA B CA 1
ATOM 4017 C C . ALA B 1 234 ? 15.125 -20.016 7.957 1 95 234 ALA B C 1
ATOM 4019 O O . ALA B 1 234 ? 15.43 -19.969 6.762 1 95 234 ALA B O 1
ATOM 4020 N N . ARG B 1 235 ? 15.68 -20.797 8.812 1 94.56 235 ARG B N 1
ATOM 4021 C CA . ARG B 1 235 ? 16.797 -21.672 8.43 1 94.56 235 ARG B CA 1
ATOM 4022 C C . ARG B 1 235 ? 16.344 -22.75 7.457 1 94.56 235 ARG B C 1
ATOM 4024 O O . ARG B 1 235 ? 17.031 -23.047 6.484 1 94.56 235 ARG B O 1
ATOM 4031 N N . LEU B 1 236 ? 15.203 -23.266 7.66 1 95.25 236 LEU B N 1
ATOM 4032 C CA . LEU B 1 236 ? 14.789 -24.453 6.93 1 95.25 236 LEU B CA 1
ATOM 4033 C C . LEU B 1 236 ? 13.961 -24.078 5.703 1 95.25 236 LEU B C 1
ATOM 4035 O O . LEU B 1 236 ? 14.016 -24.766 4.68 1 95.25 236 LEU B O 1
ATOM 4039 N N . PHE B 1 237 ? 13.227 -22.938 5.766 1 97.12 237 PHE B N 1
ATOM 4040 C CA . PHE B 1 237 ? 12.242 -22.672 4.723 1 97.12 237 PHE B CA 1
ATOM 4041 C C . PHE B 1 237 ? 12.312 -21.234 4.246 1 97.12 237 PHE B C 1
ATOM 4043 O O . PHE B 1 237 ? 11.617 -20.844 3.309 1 97.12 237 PHE B O 1
ATOM 4050 N N . GLY B 1 238 ? 13.117 -20.438 4.875 1 97.75 238 GLY B N 1
ATOM 4051 C CA . GLY B 1 238 ? 13.281 -19.062 4.426 1 97.75 238 GLY B CA 1
ATOM 4052 C C . GLY B 1 238 ? 14.023 -18.938 3.107 1 97.75 238 GLY B C 1
ATOM 4053 O O . GLY B 1 238 ? 14.969 -19.703 2.854 1 97.75 238 GLY B O 1
ATOM 4054 N N . LEU B 1 239 ? 13.578 -18.094 2.26 1 98.38 239 LEU B N 1
ATOM 4055 C CA . LEU B 1 239 ? 14.297 -17.797 1.021 1 98.38 239 LEU B CA 1
ATOM 4056 C C . LEU B 1 239 ? 15.32 -16.688 1.229 1 98.38 239 LEU B C 1
ATOM 4058 O O . LEU B 1 239 ? 14.953 -15.539 1.45 1 98.38 239 LEU B O 1
ATOM 4062 N N . ASN B 1 240 ? 16.547 -17.031 1.3 1 96.44 240 ASN B N 1
ATOM 4063 C CA . ASN B 1 240 ? 17.656 -16.094 1.458 1 96.44 240 ASN B CA 1
ATOM 4064 C C . ASN B 1 240 ? 18.516 -16.047 0.205 1 96.44 240 ASN B C 1
ATOM 4066 O O . ASN B 1 240 ? 18.188 -16.656 -0.812 1 96.44 240 ASN B O 1
ATOM 4070 N N . ALA B 1 241 ? 19.594 -15.352 0.261 1 93.62 241 ALA B N 1
ATOM 4071 C CA . ALA B 1 241 ? 20.422 -15.125 -0.911 1 93.62 241 ALA B CA 1
ATOM 4072 C C . ALA B 1 241 ? 21.016 -16.438 -1.434 1 93.62 241 ALA B C 1
ATOM 4074 O O . ALA B 1 241 ? 21.047 -16.656 -2.645 1 93.62 241 ALA B O 1
ATOM 4075 N N . ALA B 1 242 ? 21.469 -17.266 -0.514 1 95.81 242 ALA B N 1
ATOM 4076 C CA . ALA B 1 242 ? 22.062 -18.531 -0.909 1 95.81 242 ALA B CA 1
ATOM 4077 C C . ALA B 1 242 ? 21.047 -19.406 -1.651 1 95.81 242 ALA B C 1
ATOM 4079 O O . ALA B 1 242 ? 21.375 -20 -2.682 1 95.81 242 ALA B O 1
ATOM 4080 N N . ARG B 1 243 ? 19.844 -19.406 -1.179 1 97.88 243 ARG B N 1
ATOM 4081 C CA . ARG B 1 243 ? 18.797 -20.203 -1.812 1 97.88 243 ARG B CA 1
ATOM 4082 C C . ARG B 1 243 ? 18.344 -19.578 -3.125 1 97.88 243 ARG B C 1
ATOM 4084 O O . ARG B 1 243 ? 18 -20.281 -4.07 1 97.88 243 ARG B O 1
ATOM 4091 N N . GLU B 1 244 ? 18.281 -18.328 -3.133 1 96.38 244 GLU B N 1
ATOM 4092 C CA . GLU B 1 244 ? 17.953 -17.641 -4.375 1 96.38 244 GLU B CA 1
ATOM 4093 C C . GLU B 1 244 ? 18.859 -18.094 -5.516 1 96.38 244 GLU B C 1
ATOM 4095 O O . GLU B 1 244 ? 18.422 -18.234 -6.652 1 96.38 244 GLU B O 1
ATOM 4100 N N . GLU B 1 245 ? 20.109 -18.344 -5.223 1 94.88 245 GLU B N 1
ATOM 4101 C CA . GLU B 1 245 ? 21.094 -18.75 -6.215 1 94.88 245 GLU B CA 1
ATOM 4102 C C . GLU B 1 245 ? 20.781 -20.156 -6.746 1 94.88 245 GLU B C 1
ATOM 4104 O O . GLU B 1 245 ? 21.281 -20.547 -7.809 1 94.88 245 GLU B O 1
ATOM 4109 N N . ARG B 1 246 ? 20.031 -20.844 -6.008 1 96.44 246 ARG B N 1
ATOM 4110 C CA . ARG B 1 246 ? 19.703 -22.219 -6.391 1 96.44 246 ARG B CA 1
ATOM 4111 C C . ARG B 1 246 ? 18.469 -22.25 -7.281 1 96.44 246 ARG B C 1
ATOM 4113 O O . ARG B 1 246 ? 18.109 -23.312 -7.82 1 96.44 246 ARG B O 1
ATOM 4120 N N . MET B 1 247 ? 17.797 -21.156 -7.375 1 96.75 247 MET B N 1
ATOM 4121 C CA . MET B 1 247 ? 16.609 -21.094 -8.203 1 96.75 247 MET B CA 1
ATOM 4122 C C . MET B 1 247 ? 16.953 -21.203 -9.68 1 96.75 247 MET B C 1
ATOM 4124 O O . MET B 1 247 ? 18.094 -20.938 -10.078 1 96.75 247 MET B O 1
ATOM 4128 N N . LYS B 1 248 ? 15.977 -21.625 -10.477 1 95.94 248 LYS B N 1
ATOM 4129 C CA . LYS B 1 248 ? 16.109 -21.625 -11.93 1 95.94 248 LYS B CA 1
ATOM 4130 C C . LYS B 1 248 ? 16.484 -20.25 -12.453 1 95.94 248 LYS B C 1
ATOM 4132 O O . LYS B 1 248 ? 16.016 -19.234 -11.93 1 95.94 248 LYS B O 1
ATOM 4137 N N . ALA B 1 249 ? 17.359 -20.312 -13.539 1 94.25 249 ALA B N 1
ATOM 4138 C CA . ALA B 1 249 ? 17.641 -19.047 -14.203 1 94.25 249 ALA B CA 1
ATOM 4139 C C . ALA B 1 249 ? 16.359 -18.359 -14.672 1 94.25 249 ALA B C 1
ATOM 4141 O O . ALA B 1 249 ? 15.5 -19 -15.273 1 94.25 249 ALA B O 1
ATOM 4142 N N . GLY B 1 250 ? 16.188 -17.141 -14.305 1 94.31 250 GLY B N 1
ATOM 4143 C CA . GLY B 1 250 ? 15.039 -16.375 -14.75 1 94.31 250 GLY B CA 1
ATOM 4144 C C . GLY B 1 250 ? 13.844 -16.516 -13.836 1 94.31 250 GLY B C 1
ATOM 4145 O O . GLY B 1 250 ? 12.812 -15.875 -14.047 1 94.31 250 GLY B O 1
ATOM 4146 N N . ALA B 1 251 ? 13.93 -17.359 -12.758 1 97.88 251 ALA B N 1
ATOM 4147 C CA . ALA B 1 251 ? 12.828 -17.531 -11.812 1 97.88 251 ALA B CA 1
ATOM 4148 C C . ALA B 1 251 ? 12.555 -16.25 -11.039 1 97.88 251 ALA B C 1
ATOM 4150 O O . ALA B 1 251 ? 13.461 -15.445 -10.82 1 97.88 251 ALA B O 1
ATOM 4151 N N . VAL B 1 252 ? 11.305 -16.094 -10.633 1 98.19 252 VAL B N 1
ATOM 4152 C CA . VAL B 1 252 ? 10.938 -14.875 -9.93 1 98.19 252 VAL B CA 1
ATOM 4153 C C . VAL B 1 252 ? 10.5 -15.211 -8.508 1 98.19 252 VAL B C 1
ATOM 4155 O O . VAL B 1 252 ? 10.172 -16.359 -8.211 1 98.19 252 VAL B O 1
ATOM 4158 N N . VAL B 1 253 ? 10.586 -14.195 -7.664 1 98.44 253 VAL B N 1
ATOM 4159 C CA . VAL B 1 253 ? 10.195 -14.305 -6.262 1 98.44 253 VAL B CA 1
ATOM 4160 C C . VAL B 1 253 ? 8.93 -13.492 -6.012 1 98.44 253 VAL B C 1
ATOM 4162 O O . VAL B 1 253 ? 8.852 -12.328 -6.395 1 98.44 253 VAL B O 1
ATOM 4165 N N . MET B 1 254 ? 7.949 -14.141 -5.402 1 98.69 254 MET B N 1
ATOM 4166 C CA . MET B 1 254 ? 6.652 -13.531 -5.133 1 98.69 254 MET B CA 1
ATOM 4167 C C . MET B 1 254 ? 6.332 -13.57 -3.641 1 98.69 254 MET B C 1
ATOM 4169 O O . MET B 1 254 ? 6.887 -14.391 -2.904 1 98.69 254 MET B O 1
ATOM 4173 N N . HIS B 1 255 ? 5.477 -12.719 -3.238 1 98.56 255 HIS B N 1
ATOM 4174 C CA . HIS B 1 255 ? 4.945 -12.672 -1.881 1 98.56 255 HIS B CA 1
ATOM 4175 C C . HIS B 1 255 ? 3.684 -11.82 -1.812 1 98.56 255 HIS B C 1
ATOM 4177 O O . HIS B 1 255 ? 3.664 -10.695 -2.312 1 98.56 255 HIS B O 1
ATOM 4183 N N . PRO B 1 256 ? 2.672 -12.336 -1.185 1 96.94 256 PRO B N 1
ATOM 4184 C CA . PRO B 1 256 ? 1.424 -11.57 -1.139 1 96.94 256 PRO B CA 1
ATOM 4185 C C . PRO B 1 256 ? 1.473 -10.422 -0.132 1 96.94 256 PRO B C 1
ATOM 4187 O O . PRO B 1 256 ? 0.616 -9.539 -0.16 1 96.94 256 PRO B O 1
ATOM 4190 N N . GLY B 1 257 ? 2.432 -10.43 0.781 1 92.5 257 GLY B N 1
ATOM 4191 C CA . GLY B 1 257 ? 2.561 -9.43 1.825 1 92.5 257 GLY B CA 1
ATOM 4192 C C . GLY B 1 257 ? 1.516 -9.57 2.916 1 92.5 257 GLY B C 1
ATOM 4193 O O . GLY B 1 257 ? 0.49 -10.227 2.723 1 92.5 257 GLY B O 1
ATOM 4194 N N . PRO B 1 258 ? 1.873 -8.898 3.979 1 91.62 258 PRO B N 1
ATOM 4195 C CA . PRO B 1 258 ? 3.133 -8.266 4.379 1 91.62 258 PRO B CA 1
ATOM 4196 C C . PRO B 1 258 ? 4.242 -9.281 4.645 1 91.62 258 PRO B C 1
ATOM 4198 O O . PRO B 1 258 ? 3.963 -10.445 4.945 1 91.62 258 PRO B O 1
ATOM 4201 N N . ILE B 1 259 ? 5.48 -8.891 4.566 1 94.06 259 ILE B N 1
ATOM 4202 C CA . ILE B 1 259 ? 6.629 -9.789 4.672 1 94.06 259 ILE B CA 1
ATOM 4203 C C . ILE B 1 259 ? 7.238 -9.68 6.066 1 94.06 259 ILE B C 1
ATOM 4205 O O . ILE B 1 259 ? 7.461 -8.57 6.57 1 94.06 259 ILE B O 1
ATOM 4209 N N . ASN B 1 260 ? 7.438 -10.812 6.738 1 93.12 260 ASN B N 1
ATOM 4210 C CA . ASN B 1 260 ? 8.367 -10.828 7.859 1 93.12 260 ASN B CA 1
ATOM 4211 C C . ASN B 1 260 ? 9.812 -10.969 7.383 1 93.12 260 ASN B C 1
ATOM 4213 O O . ASN B 1 260 ? 10.312 -12.078 7.207 1 93.12 260 ASN B O 1
ATOM 4217 N N . ARG B 1 261 ? 10.406 -9.859 7.211 1 91 261 ARG B N 1
ATOM 4218 C CA . ARG B 1 261 ? 11.758 -9.852 6.664 1 91 261 ARG B CA 1
ATOM 4219 C C . ARG B 1 261 ? 12.719 -10.617 7.57 1 91 261 ARG B C 1
ATOM 4221 O O . ARG B 1 261 ? 12.727 -10.414 8.789 1 91 261 ARG B O 1
ATOM 4228 N N . GLY B 1 262 ? 13.453 -11.484 6.992 1 92.69 262 GLY B N 1
ATOM 4229 C CA . GLY B 1 262 ? 14.406 -12.289 7.738 1 92.69 262 GLY B CA 1
ATOM 4230 C C . GLY B 1 262 ? 13.82 -13.602 8.219 1 92.69 262 GLY B C 1
ATOM 4231 O O . GLY B 1 262 ? 14.539 -14.445 8.758 1 92.69 262 GLY B O 1
ATOM 4232 N N . VAL B 1 263 ? 12.508 -13.758 8.039 1 94.94 263 VAL B N 1
ATOM 4233 C CA . VAL B 1 263 ? 11.875 -15 8.461 1 94.94 263 VAL B CA 1
ATOM 4234 C C . VAL B 1 263 ? 11.539 -15.852 7.238 1 94.94 263 VAL B C 1
ATOM 4236 O O . VAL B 1 263 ? 12.305 -16.75 6.863 1 94.94 263 VAL B O 1
ATOM 4239 N N . GLU B 1 264 ? 10.531 -15.5 6.523 1 97.19 264 GLU B N 1
ATOM 4240 C CA . GLU B 1 264 ? 10.203 -16.297 5.348 1 97.19 264 GLU B CA 1
ATOM 4241 C C . GLU B 1 264 ? 10.969 -15.805 4.121 1 97.19 264 GLU B C 1
ATOM 4243 O O . GLU B 1 264 ? 11.133 -16.547 3.148 1 97.19 264 GLU B O 1
ATOM 4248 N N . LEU B 1 265 ? 11.344 -14.547 4.141 1 96.94 265 LEU B N 1
ATOM 4249 C CA . LEU B 1 265 ? 12 -13.945 2.984 1 96.94 265 LEU B CA 1
ATOM 4250 C C . LEU B 1 265 ? 13.055 -12.938 3.428 1 96.94 265 LEU B C 1
ATOM 4252 O O . LEU B 1 265 ? 12.758 -12.008 4.176 1 96.94 265 LEU B O 1
ATOM 4256 N N . ALA B 1 266 ? 14.266 -13.133 3.031 1 94.69 266 ALA B N 1
ATOM 4257 C CA . ALA B 1 266 ? 15.344 -12.211 3.361 1 94.69 266 ALA B CA 1
ATOM 4258 C C . ALA B 1 266 ? 15.148 -10.867 2.66 1 94.69 266 ALA B C 1
ATOM 4260 O O . ALA B 1 266 ? 14.719 -10.82 1.507 1 94.69 266 ALA B O 1
ATOM 4261 N N . PRO B 1 267 ? 15.547 -9.781 3.318 1 90.06 267 PRO B N 1
ATOM 4262 C CA . PRO B 1 267 ? 15.375 -8.453 2.73 1 90.06 267 PRO B CA 1
ATOM 4263 C C . PRO B 1 267 ? 16.016 -8.328 1.354 1 90.06 267 PRO B C 1
ATOM 4265 O O . PRO B 1 267 ? 15.414 -7.773 0.431 1 90.06 267 PRO B O 1
ATOM 4268 N N . ALA B 1 268 ? 17.219 -8.867 1.212 1 88.5 268 ALA B N 1
ATOM 4269 C CA . ALA B 1 268 ? 17.953 -8.766 -0.046 1 88.5 268 ALA B CA 1
ATOM 4270 C C . ALA B 1 268 ? 17.203 -9.461 -1.179 1 88.5 268 ALA B C 1
ATOM 4272 O O . ALA B 1 268 ? 17.266 -9.023 -2.332 1 88.5 268 ALA B O 1
ATOM 4273 N N . VAL B 1 269 ? 16.469 -10.484 -0.868 1 94.19 269 VAL B N 1
ATOM 4274 C CA . VAL B 1 269 ? 15.711 -11.227 -1.869 1 94.19 269 VAL B CA 1
ATOM 4275 C C . VAL B 1 269 ? 14.398 -10.5 -2.162 1 94.19 269 VAL B C 1
ATOM 4277 O O . VAL B 1 269 ? 14.008 -10.359 -3.322 1 94.19 269 VAL B O 1
ATOM 4280 N N . ALA B 1 270 ? 13.75 -10 -1.115 1 93.69 270 ALA B N 1
ATOM 4281 C CA . ALA B 1 270 ? 12.469 -9.305 -1.243 1 93.69 270 ALA B CA 1
ATOM 4282 C C . ALA B 1 270 ? 12.602 -8.07 -2.129 1 93.69 270 ALA B C 1
ATOM 4284 O O . ALA B 1 270 ? 11.68 -7.723 -2.865 1 93.69 270 ALA B O 1
ATOM 4285 N N . ASP B 1 271 ? 13.766 -7.48 -2.064 1 88.81 271 ASP B N 1
ATOM 4286 C CA . ASP B 1 271 ? 13.977 -6.219 -2.762 1 88.81 271 ASP B CA 1
ATOM 4287 C C . ASP B 1 271 ? 14.961 -6.387 -3.922 1 88.81 271 ASP B C 1
ATOM 4289 O O . ASP B 1 271 ? 15.469 -5.402 -4.457 1 88.81 271 ASP B O 1
ATOM 4293 N N . GLY B 1 272 ? 15.281 -7.641 -4.234 1 88.56 272 GLY B N 1
ATOM 4294 C CA . GLY B 1 272 ? 16.281 -7.93 -5.25 1 88.56 272 GLY B CA 1
ATOM 4295 C C . GLY B 1 272 ? 15.711 -7.941 -6.656 1 88.56 272 GLY B C 1
ATOM 4296 O O . GLY B 1 272 ? 14.523 -7.699 -6.855 1 88.56 272 GLY B O 1
ATOM 4297 N N . ALA B 1 273 ? 16.516 -8.227 -7.582 1 88.06 273 ALA B N 1
ATOM 4298 C CA . ALA B 1 273 ? 16.219 -8.125 -9.008 1 88.06 273 ALA B CA 1
ATOM 4299 C C . ALA B 1 273 ? 15.18 -9.164 -9.43 1 88.06 273 ALA B C 1
ATOM 4301 O O . ALA B 1 273 ? 14.43 -8.953 -10.383 1 88.06 273 ALA B O 1
ATOM 4302 N N . ARG B 1 274 ? 15.117 -10.242 -8.68 1 94.5 274 ARG B N 1
ATOM 4303 C CA . ARG B 1 274 ? 14.211 -11.312 -9.07 1 94.5 274 ARG B CA 1
ATOM 4304 C C . ARG B 1 274 ? 12.828 -11.117 -8.453 1 94.5 274 ARG B C 1
ATOM 4306 O O . ARG B 1 274 ? 11.883 -11.828 -8.789 1 94.5 274 ARG B O 1
ATOM 4313 N N . SER B 1 275 ? 12.758 -10.195 -7.527 1 95.94 275 SER B N 1
ATOM 4314 C CA . SER B 1 275 ? 11.5 -9.953 -6.82 1 95.94 275 SER B CA 1
ATOM 4315 C C . SER B 1 275 ? 10.492 -9.234 -7.707 1 95.94 275 SER B C 1
ATOM 4317 O O . SER B 1 275 ? 10.812 -8.219 -8.328 1 95.94 275 SER B O 1
ATOM 4319 N N . VAL B 1 276 ? 9.25 -9.781 -7.766 1 97.06 276 VAL B N 1
ATOM 4320 C CA . VAL B 1 276 ? 8.195 -9.117 -8.523 1 97.06 276 VAL B CA 1
ATOM 4321 C C . VAL B 1 276 ? 7.098 -8.648 -7.574 1 97.06 276 VAL B C 1
ATOM 4323 O O . VAL B 1 276 ? 5.945 -8.484 -7.984 1 97.06 276 VAL B O 1
ATOM 4326 N N . ILE B 1 277 ? 7.457 -8.453 -6.305 1 96.75 277 ILE B N 1
ATOM 4327 C CA . ILE B 1 277 ? 6.5 -8.117 -5.254 1 96.75 277 ILE B CA 1
ATOM 4328 C C . ILE B 1 277 ? 5.891 -6.746 -5.531 1 96.75 277 ILE B C 1
ATOM 4330 O O . ILE B 1 277 ? 4.68 -6.562 -5.398 1 96.75 277 ILE B O 1
ATOM 4334 N N . LEU B 1 278 ? 6.66 -5.797 -5.988 1 95.38 278 LEU B N 1
ATOM 4335 C CA . LEU B 1 278 ? 6.137 -4.473 -6.301 1 95.38 278 LEU B CA 1
ATOM 4336 C C . LEU B 1 278 ? 5.207 -4.527 -7.508 1 95.38 278 LEU B C 1
ATOM 4338 O O . LEU B 1 278 ? 4.191 -3.824 -7.547 1 95.38 278 LEU B O 1
ATOM 4342 N N . GLU B 1 279 ? 5.539 -5.379 -8.453 1 96.31 279 GLU B N 1
ATOM 4343 C CA . GLU B 1 279 ? 4.66 -5.582 -9.602 1 96.31 279 GLU B CA 1
ATOM 4344 C C . GLU B 1 279 ? 3.33 -6.199 -9.18 1 96.31 279 GLU B C 1
ATOM 4346 O O . GLU B 1 279 ? 2.277 -5.84 -9.711 1 96.31 279 GLU B O 1
ATOM 4351 N N . GLN B 1 280 ? 3.414 -7.121 -8.234 1 97.94 280 GLN B N 1
ATOM 4352 C CA . GLN B 1 280 ? 2.188 -7.703 -7.707 1 97.94 280 GLN B CA 1
ATOM 4353 C C . GLN B 1 280 ? 1.253 -6.629 -7.164 1 97.94 280 GLN B C 1
ATOM 4355 O O . GLN B 1 280 ? 0.05 -6.652 -7.43 1 97.94 280 GLN B O 1
ATOM 4360 N N . VAL B 1 281 ? 1.824 -5.715 -6.461 1 95.75 281 VAL B N 1
ATOM 4361 C CA . VAL B 1 281 ? 1.017 -4.664 -5.852 1 95.75 281 VAL B CA 1
ATOM 4362 C C . VAL B 1 281 ? 0.413 -3.779 -6.941 1 95.75 281 VAL B C 1
ATOM 4364 O O . VAL B 1 281 ? -0.792 -3.52 -6.938 1 95.75 281 VAL B O 1
ATOM 4367 N N . SER B 1 282 ? 1.206 -3.365 -7.902 1 95.31 282 SER B N 1
ATOM 4368 C CA . SER B 1 282 ? 0.732 -2.527 -9 1 95.31 282 SER B CA 1
ATOM 4369 C C . SER B 1 282 ? -0.313 -3.254 -9.836 1 95.31 282 SER B C 1
ATOM 4371 O O . SER B 1 282 ? -1.367 -2.693 -10.148 1 95.31 282 SER B O 1
ATOM 4373 N N . ASN B 1 283 ? 0 -4.484 -10.125 1 98.06 283 ASN B N 1
ATOM 4374 C CA . ASN B 1 283 ? -0.92 -5.301 -10.914 1 98.06 283 ASN B CA 1
ATOM 4375 C C . ASN B 1 283 ? -2.221 -5.562 -10.164 1 98.06 283 ASN B C 1
ATOM 4377 O O . ASN B 1 283 ? -3.273 -5.75 -10.773 1 98.06 283 ASN B O 1
ATOM 4381 N N . GLY B 1 284 ? -2.111 -5.57 -8.82 1 98.31 284 GLY B N 1
ATOM 4382 C CA . GLY B 1 284 ? -3.299 -5.75 -8 1 98.31 284 GLY B CA 1
ATOM 4383 C C . GLY B 1 284 ? -4.367 -4.703 -8.266 1 98.31 284 GLY B C 1
ATOM 4384 O O . GLY B 1 284 ? -5.559 -5.02 -8.305 1 98.31 284 GLY B O 1
ATOM 4385 N N . VAL B 1 285 ? -3.959 -3.492 -8.461 1 98.06 285 VAL B N 1
ATOM 4386 C CA . VAL B 1 285 ? -4.91 -2.418 -8.727 1 98.06 285 VAL B CA 1
ATOM 4387 C C . VAL B 1 285 ? -5.582 -2.645 -10.078 1 98.06 285 VAL B C 1
ATOM 4389 O O . VAL B 1 285 ? -6.805 -2.537 -10.195 1 98.06 285 VAL B O 1
ATOM 4392 N N . ALA B 1 286 ? -4.789 -3.037 -11.094 1 98.38 286 ALA B N 1
ATOM 4393 C CA . ALA B 1 286 ? -5.316 -3.275 -12.438 1 98.38 286 ALA B CA 1
ATOM 4394 C C . ALA B 1 286 ? -6.301 -4.441 -12.438 1 98.38 286 ALA B C 1
ATOM 4396 O O . ALA B 1 286 ? -7.379 -4.348 -13.031 1 98.38 286 ALA B O 1
ATOM 4397 N N . VAL B 1 287 ? -5.918 -5.48 -11.781 1 98.81 287 VAL B N 1
ATOM 4398 C CA . VAL B 1 287 ? -6.758 -6.676 -11.734 1 98.81 287 VAL B CA 1
ATOM 4399 C C . VAL B 1 287 ? -8.055 -6.363 -10.984 1 98.81 287 VAL B C 1
ATOM 4401 O O . VAL B 1 287 ? -9.133 -6.777 -11.414 1 98.81 287 VAL B O 1
ATOM 4404 N N . ARG B 1 288 ? -7.969 -5.633 -9.938 1 98.75 288 ARG B N 1
ATOM 4405 C CA . ARG B 1 288 ? -9.141 -5.312 -9.133 1 98.75 288 ARG B CA 1
ATOM 4406 C C . ARG B 1 288 ? -10.047 -4.32 -9.859 1 98.75 288 ARG B C 1
ATOM 4408 O O . ARG B 1 288 ? -11.266 -4.348 -9.695 1 98.75 288 ARG B O 1
ATOM 4415 N N . ARG B 1 289 ? -9.516 -3.469 -10.758 1 98.56 289 ARG B N 1
ATOM 4416 C CA . ARG B 1 289 ? -10.352 -2.68 -11.656 1 98.56 289 ARG B CA 1
ATOM 4417 C C . ARG B 1 289 ? -11.156 -3.578 -12.594 1 98.56 289 ARG B C 1
ATOM 4419 O O . ARG B 1 289 ? -12.359 -3.383 -12.766 1 98.56 289 ARG B O 1
ATOM 4426 N N . ALA B 1 290 ? -10.445 -4.566 -13.133 1 98.69 290 ALA B N 1
ATOM 4427 C CA . ALA B 1 290 ? -11.117 -5.496 -14.039 1 98.69 290 ALA B CA 1
ATOM 4428 C C . ALA B 1 290 ? -12.227 -6.262 -13.32 1 98.69 290 ALA B C 1
ATOM 4430 O O . ALA B 1 290 ? -13.312 -6.465 -13.867 1 98.69 290 ALA B O 1
ATOM 4431 N N . ILE B 1 291 ? -11.938 -6.668 -12.086 1 98.75 291 ILE B N 1
ATOM 4432 C CA . ILE B 1 291 ? -12.922 -7.387 -11.281 1 98.75 291 ILE B CA 1
ATOM 4433 C C . ILE B 1 291 ? -14.148 -6.508 -11.07 1 98.75 291 ILE B C 1
ATOM 4435 O O . ILE B 1 291 ? -15.281 -6.949 -11.297 1 98.75 291 ILE B O 1
ATOM 4439 N N . LEU B 1 292 ? -13.906 -5.258 -10.617 1 98.62 292 LEU B N 1
ATOM 4440 C CA . LEU B 1 292 ? -15.016 -4.336 -10.391 1 98.62 292 LEU B CA 1
ATOM 4441 C C . LEU B 1 292 ? -15.797 -4.098 -11.68 1 98.62 292 LEU B C 1
ATOM 4443 O O . LEU B 1 292 ? -17.031 -4.102 -11.672 1 98.62 292 LEU B O 1
ATOM 4447 N N . GLU B 1 293 ? -15.133 -3.945 -12.797 1 98 293 GLU B N 1
ATOM 4448 C CA . GLU B 1 293 ? -15.758 -3.719 -14.094 1 98 293 GLU B CA 1
ATOM 4449 C C . GLU B 1 293 ? -16.672 -4.883 -14.484 1 98 293 GLU B C 1
ATOM 4451 O O . GLU B 1 293 ? -17.828 -4.68 -14.852 1 98 293 GLU B O 1
ATOM 4456 N N . VAL B 1 294 ? -16.125 -6.078 -14.328 1 97.56 294 VAL B N 1
ATOM 4457 C CA . VAL B 1 294 ? -16.828 -7.27 -14.781 1 97.56 294 VAL B CA 1
ATOM 4458 C C . VAL B 1 294 ? -18.016 -7.555 -13.852 1 97.56 294 VAL B C 1
ATOM 4460 O O . VAL B 1 294 ? -19.109 -7.898 -14.312 1 97.56 294 VAL B O 1
ATOM 4463 N N . CYS B 1 295 ? -17.828 -7.371 -12.547 1 97.75 295 CYS B N 1
ATOM 4464 C CA . CYS B 1 295 ? -18.844 -7.719 -11.57 1 97.75 295 CYS B CA 1
ATOM 4465 C C . CYS B 1 295 ? -19.984 -6.695 -11.578 1 97.75 295 CYS B C 1
ATOM 4467 O O . CYS B 1 295 ? -21.094 -6.984 -11.117 1 97.75 295 CYS B O 1
ATOM 4469 N N . THR B 1 296 ? -19.719 -5.453 -12.047 1 95.62 296 THR B N 1
ATOM 4470 C CA . THR B 1 296 ? -20.719 -4.402 -11.977 1 95.62 296 THR B CA 1
ATOM 4471 C C . THR B 1 296 ? -21.312 -4.125 -13.352 1 95.62 296 THR B C 1
ATOM 4473 O O . THR B 1 296 ? -22.156 -3.246 -13.508 1 95.62 296 THR B O 1
ATOM 4476 N N . ALA B 1 297 ? -20.828 -4.758 -14.469 1 85.38 297 ALA B N 1
ATOM 4477 C CA . ALA B 1 297 ? -21.359 -4.613 -15.82 1 85.38 297 ALA B CA 1
ATOM 4478 C C . ALA B 1 297 ? -22.781 -5.168 -15.914 1 85.38 297 ALA B C 1
ATOM 4480 O O . ALA B 1 297 ? -23.141 -6.082 -15.172 1 85.38 297 ALA B O 1
#

InterPro domains:
  IPR002082 Aspartate carbamoyltransferase [MF_00001] (1-297)
  IPR002082 Aspartate carbamoyltransferase [TIGR00670] (2-294)
  IPR006130 Aspartate/ornithine carbamoyltransferase [PR00100] (45-64)
  IPR006130 Aspartate/ornithine carbamoyltransferase [PR00100] (129-140)
  IPR006130 Aspartate/ornithine carbamoyltransferase [PR00100] (249-258)
  IPR006130 Aspartate/ornithine carbamoyltransferase [PR00100] (261-284)
  IPR006130 Aspartate/ornithine carbamoyltransferase [PS00097] (45-52)
  IPR006131 Aspartate/ornithine carbamoyltransferase, Asp/Orn-binding domain [PF00185] (149-294)
  IPR006132 Aspartate/ornithine carbamoyltransferase, carbamoyl-P binding [PF02729] (2-142)
  IPR036901 Aspartate/ornithine carbamoyltransferase superfamily [G3DSA:3.40.50.1370] (3-292)
  IPR036901 Aspartate/ornithine carbamoyltransferase superfamily [G3DSA:3.40.50.1370] (129-283)
  IPR036901 Aspartate/ornithine carbamoyltransferase superfamily [SSF53671] (1-295)

Secondary structure (DSSP, 8-state):
---B---TT--HHHHHHHHHHHHTTSTTS---TTTTTT-EEEEEESS--HHHHHHHHHHHHHTT-EEEEE---SGGGGSTTHHHHHHHHHHHT--SEEEEEESSTTHHHHHHTT-SSEEEEEEETTTB-HHHHHHHHHHHHHHHS--TT-EEEEES-GGG-HHHHHHHHHHHHTT-EEEEES-GGGS-TTTTTTT-EEES-HHHHGGG-SEEEEPPP-GGGTTSTTS--HHHHHHHH-B-HHHHTTSPTT-EEE--S---BTTTB-HHHHTSTTB-HHHHHHHHHHHHHHHHHHHH-/---B---TT--HHHHHHHHHHHHTTSTTS---TTTTTT-EEEEEESS--HHHHHHHHHHHHHTT-EEEEE---SGGGGSTTHHHHHHHHHHHT--SEEEEEESSTTHHHHHHTT-SSEEEEEEETTTB-HHHHHHHHHHHHHHHS--TT-EEEEES-GGG-HHHHHHHHHHHHTT-EEEEES-GGGS-TTTTTTT-EEES-HHHHGGG-SEEEEPPP-GGGTTSTTS--HHHHHHHH-B-HHHHTTSPTT-EEE--S---BTTTB-HHHHTSTTB-HHHHHHHHHHHHHHHHHHHH-

Nearest PDB structures (foldseek):
  3r7l-assembly2_D  TM=9.442E-01  e=6.734E-29  Bacillus subtilis
  4bjh-assembly1_B  TM=9.401E-01  e=1.374E-27  Aquifex aeolicus
  1ml4-assembly1_A  TM=8.625E-01  e=7.053E-24  Pyrococcus abyssi
  6jkr-assembly2_F  TM=8.741E-01  e=3.982E-23  Trypanosoma cruzi
  6jl4-assembly1_B  TM=8.784E-01  e=2.011E-22  Trypanosoma cruzi

Solvent-accessible surface area (backbone atoms only — not comparable to full-atom values): 30131 Å² total; per-residue (Å²): 97,53,57,44,71,56,42,75,86,57,48,44,68,59,51,50,54,50,50,56,50,14,58,47,53,38,74,74,41,69,85,45,25,74,79,29,51,91,37,34,37,32,40,40,45,74,50,94,49,66,68,62,52,44,32,48,50,48,14,39,40,42,24,31,24,45,77,45,57,47,45,76,61,68,85,55,61,78,52,80,75,38,63,60,52,48,51,49,55,49,51,72,74,57,35,50,29,38,39,33,24,34,71,49,60,59,49,58,58,57,48,46,75,72,49,88,44,19,31,35,30,66,24,19,41,57,52,29,17,31,61,59,22,50,14,50,49,46,50,50,30,75,74,62,53,70,36,62,77,37,27,38,31,40,35,35,42,48,56,69,26,14,52,51,50,20,30,52,43,44,41,44,46,50,41,26,43,41,34,40,31,29,57,73,71,23,49,57,84,62,45,55,81,74,65,32,45,77,47,72,52,49,81,77,48,34,53,66,20,45,29,40,32,41,38,54,68,66,67,93,50,48,85,38,90,57,53,69,54,64,67,52,40,21,71,65,62,28,44,33,67,75,54,56,68,48,34,28,90,87,32,34,36,40,49,86,65,74,77,52,67,62,31,40,35,21,60,46,43,63,38,25,86,46,30,43,38,65,52,33,56,54,39,34,25,17,36,42,32,30,49,54,50,51,28,59,103,98,53,58,44,70,57,42,76,85,55,48,45,68,60,53,49,52,50,51,56,49,15,59,48,53,37,75,72,40,70,85,45,23,73,79,31,51,91,35,34,37,32,39,40,44,73,51,93,48,67,70,63,50,44,32,49,50,49,14,39,41,41,24,30,23,45,77,46,56,46,46,75,64,68,86,53,60,79,49,81,76,38,65,61,51,50,50,50,56,48,52,74,74,58,36,49,30,38,40,32,24,34,71,48,60,59,47,58,58,57,49,46,74,73,49,89,45,20,31,35,27,68,25,19,41,58,52,30,17,32,61,60,21,48,15,52,50,46,50,51,29,73,73,62,52,69,39,60,78,37,26,40,32,39,37,35,40,47,55,69,25,13,52,52,49,20,31,52,42,44,42,44,45,49,40,26,43,41,35,41,30,30,57,73,71,23,49,57,84,60,46,55,82,73,65,33,44,77,48,70,51,50,79,79,48,34,53,66,20,46,27,40,31,40,37,56,68,66,68,94,49,48,87,38,93,57,53,67,55,63,65,53,40,22,71,66,64,28,42,33,67,75,54,57,70,48,35,27,88,88,32,35,36,40,49,86,64,73,77,52,66,63,29,41,34,21,58,44,43,62,38,26,86,46,30,45,38,63,52,35,55,55,38,34,24,17,37,41,32,30,50,53,51,48,28,59,102

Organism: Myxococcus xanthus (strain DK1622) (NCBI:txid246197)

Sequence (594 aa):
MRHLLGIEGWRRDELESLLDRAKAHLPGGPDTTHLLRGKVVANLFFEDSTRTRTSFHMAAKGLGASVLNWTHTGSSVSKGETLLDTARNIEATGPVAIVMRHRSSGAPHLVAKHVKCAVINAGDGTHEHPSQALLDAFTLRQRWGSLDGRTVLIVGDVLHSRVARSNLHCLKALGAQVVMCGPPTLLPPGLESLGAEVTHNLDAALPRADAVMCLRVQLERQEQAFLPSTREYARLFGLNAAREERMKAGAVVMHPGPINRGVELAPAVADGARSVILEQVSNGVAVRRAILEVCTAMRHLLGIEGWRRDELESLLDRAKAHLPGGPDTTHLLRGKVVANLFFEDSTRTRTSFHMAAKGLGASVLNWTHTGSSVSKGETLLDTARNIEATGPVAIVMRHRSSGAPHLVAKHVKCAVINAGDGTHEHPSQALLDAFTLRQRWGSLDGRTVLIVGDVLHSRVARSNLHCLKALGAQVVMCGPPTLLPPGLESLGAEVTHNLDAALPRADAVMCLRVQLERQEQAFLPSTREYARLFGLNAAREERMKAGAVVMHPGPINRGVELAPAVADGARSVILEQVSNGVAVRRAILEVCTA

Radius of gyration: 23.57 Å; Cα contacts (8 Å, |Δi|>4): 1252; chains: 2; bounding box: 62×64×52 Å

Foldseek 3Di:
DQEAQALFPPAQVRLVVLLVQLVQLAPPHDQQLCLQAPAEEEEAEADDDPLLSVLLCLLQVSNNHHYHYDYDPDPPVVPPVPLLVVLVVVVVVPHQEYEYEEQAPCSQVVSCVRHDHYYYYCYYWLAARQLLLSLVVSLVCVQVPQQAAAEEEEFDQNQGHNNNVRNLNSSVSSHHAYEYEYPPLRDDPCSVVSPHHYDHALLVCQARHLEYEYEAYDVVCVVPPSDDPLQVQCVGAADDPVSNVNHHVNRAYEYSDDHPDSRNYDPCRCPDPRYCHVVSSSSSSSSSSSVCSVNSD/DQEAQALFPPAQVRLVVLLVQLVQLAPPHDQQLCLQAPAEEEEAEADDDPLLSVLLCLLQVSNNHHYHYDYDPDPPVVPPVPLQVVLVVVVVVPHQEYEYEEQAPCSQVVSCVRHDHYYYYCYYRLAARQLLLSLVVSLVCVQVPQQAAAEEEEFDQNQGHNNNVRNLNSSVSSHHAYEYEYDPLRDDPCSVVSPHHYDHALLVCQARHLEYEYEAYDVVCVVPPSDDPLQVQCVGQADDPVSNVNHHVNHAYEYSDDHPDSRNYDPCRCPDPRYCHVVSSSSSSSSSSSVSSVNSD

=== Feature glossary ===
Annotated list of the representations used here:

Nearest PDB structures. The Foldseek neighbor list gives the closest experimentally determined structures in the PDB, ranked by structural alignment. TM-score near 1 means near-identical fold; near 0.3 means only rough topology match. This is how one finds what a novel AlphaFold prediction most resembles in the solved-structure universe.

Foldseek 3Di. Foldseek's 3Di representation compresses backbone geometry into a per-residue letter drawn from a learned twenty-state alphabet. It captures the tertiary interaction pattern around each residue — which residues are packed against it in space, regardless of where they are in sequence.

Radius of gyration, Cα contacts, bounding box. Radius of gyration (Rg) is the root-mean-square distance of Cα atoms from their centroid — a single number for overall size and compactness. A globular domain of N residues has Rg ≈ 2.2·N^0.38 Å; an extended or disordered chain has a much larger Rg. The Cα contact count is the number of residue pairs whose Cα atoms are within 8 Å and are more than four positions apart in sequence — a standard proxy for tertiary packing density. The bounding box is the smallest axis-aligned box enclosing all Cα atoms.

InterPro / GO / CATH / organism. The annotation block draws on four external resources. InterPro: which protein families and domains the sequence belongs to. GO: standardized terms for what the protein does, what process it participates in, and where in the cell it acts. CATH: which structural fold it has in the CATH hierarchy. Organism: the species of origin.

mmCIF coordinates. The mmCIF block holds the 3D Cartesian coordinates of each backbone atom (N, Cα, C, O) in ångströms. mmCIF is the PDB's canonical archive format — a tagged-loop text representation of the atomic model.

pLDDT. pLDDT is the predicted lDDT-Cα score: AlphaFold's confidence that the local environment of each residue (all inter-atomic distances within 15 Å) is correctly placed. It is a per-residue number between 0 and 100, with higher meaning more reliable.

Backbone torsions (φ/ψ). φ (phi) and ψ (psi) are the two rotatable backbone dihedrals per residue: φ is the C(i-1)–N–Cα–C torsion, ψ is the N–Cα–C–N(i+1) torsion, both in degrees on (−180°, 180°]. α-helical residues cluster near (−60°, −45°); β-strand residues near (−120°, +130°). A Ramachandran plot is simply a scatter of (φ, ψ) for every residue.

B-factor. For experimental (PDB) structures, the B-factor (temperature factor) quantifies the positional spread of each atom in the crystal — a combination of thermal vibration and static disorder — in units of Å². High B-factors mark flexible loops or poorly resolved regions; low B-factors mark the rigid, well-ordered core.

Secondary structure (3-state, P-SEA). SS3 is a coarse helix/strand/coil call (letters a/b/c) made by the P-SEA algorithm from inter-Cα distances and dihedrals. It is less detailed than DSSP but needs only Cα positions.

Predicted aligned error. Predicted aligned error is AlphaFold's pairwise confidence. Unlike pLDDT (per-residue), PAE is per-residue-pair and captures whether two parts of the structure are correctly placed relative to each other. Units are ångströms of expected positional error.

Solvent-accessible surface area. Solvent-accessible surface area (SASA) is the area in Å² traced out by the centre of a 1.4 Å probe sphere (a water molecule) rolled over the protein's van der Waals surface (Shrake–Rupley / Lee–Richards construction). Buried residues have near-zero SASA; fully exposed residues can exceed 200 Å². The total SASA scales roughly with the number of surface residues.

Secondary structure (8-state, DSSP). The SS8 string is DSSP's per-residue secondary-structure call. α-helix (H) means an i→i+4 H-bond ladder; β-strand (E) means the residue participates in a β-sheet; 3₁₀ (G) and π (I) are tighter and wider helices; T/S are turns/bends; '-' is loop.

Rendered structure images. Structure images are PyMOL renders from six orthogonal camera directions. Cartoon representation draws helices as coils and strands as arrows; sticks shows the backbone as bonds; surface shows the solvent-excluded envelope. Rainbow coloring maps sequence position to hue (blue→red, N→C); chain coloring assigns a distinct color per polypeptide.

Sequence. The amino-acid sequence is the protein's primary structure: the linear order of residues from the N-terminus to the C-terminus, written in one-letter code. Everything else here — the 3D coordinates, the secondary structure, the domain annotations — is ultimately a consequence of this string.

Contact-map, Ramachandran, and PAE plots. Three diagnostic plots accompany the record. The Cα contact map visualizes the tertiary structure as a 2D adjacency matrix (8 Å cutoff, sequence-local contacts suppressed). The Ramachandran plot shows the distribution of backbone (φ, ψ) torsions, with points in the α and β basins reflecting secondary structure content. The PAE plot shows AlphaFold's inter-residue confidence as a color matrix.